Protein 8GYZ (pdb70)

Structure (mmCIF, N/CA/C/O backbone):
data_8GYZ
#
_entry.id   8GYZ
#
_cell.length_a   73.755
_cell.length_b   85.840
_cell.length_c   89.457
_cell.angle_alpha   90.000
_cell.angle_beta   90.000
_cell.angle_gamma   90.000
#
_symmetry.space_group_name_H-M   'P 21 21 21'
#
loop_
_entity.id
_entity.type
_entity.pdbx_description
1 polymer 'Transcription factor TGA7'
2 non-polymer 'PALMITIC ACID'
3 water water
#
loop_
_atom_site.group_PDB
_atom_site.id
_atom_site.type_symbol
_atom_site.label_atom_id
_atom_site.label_alt_id
_atom_site.label_comp_id
_atom_site.label_asym_id
_atom_site.label_entity_id
_atom_site.label_seq_id
_atom_site.pdbx_PDB_ins_code
_atom_site.Cartn_x
_atom_site.Cartn_y
_atom_site.Cartn_z
_atom_site.occupancy
_atom_site.B_iso_or_equiv
_atom_site.auth_seq_id
_atom_site.auth_comp_id
_atom_site.auth_asym_id
_atom_site.auth_atom_id
_atom_site.pdbx_PDB_model_num
ATOM 1 N N . ASN A 1 84 ? 26.235 5.649 -26.306 1.00 79.36 149 ASN A N 1
ATOM 2 C CA . ASN A 1 84 ? 25.613 6.103 -25.065 1.00 82.41 149 ASN A CA 1
ATOM 3 C C . ASN A 1 84 ? 26.387 5.582 -23.846 1.00 84.45 149 ASN A C 1
ATOM 4 O O . ASN A 1 84 ? 26.401 4.374 -23.559 1.00 80.78 149 ASN A O 1
ATOM 9 N N . THR A 1 85 ? 27.028 6.508 -23.124 1.00 84.65 150 THR A N 1
ATOM 10 C CA . THR A 1 85 ? 27.911 6.087 -22.045 1.00 82.86 150 THR A CA 1
ATOM 11 C C . THR A 1 85 ? 27.131 5.357 -20.951 1.00 71.46 150 THR A C 1
ATOM 12 O O . THR A 1 85 ? 27.615 4.368 -20.408 1.00 68.94 150 THR A O 1
ATOM 16 N N . GLY A 1 86 ? 25.936 5.842 -20.596 1.00 66.27 151 GLY A N 1
ATOM 17 C CA . GLY A 1 86 ? 25.188 5.210 -19.517 1.00 61.89 151 GLY A CA 1
ATOM 18 C C . GLY A 1 86 ? 24.839 3.764 -19.823 1.00 54.31 151 GLY A C 1
ATOM 19 O O . GLY A 1 86 ? 25.023 2.873 -18.989 1.00 46.41 151 GLY A O 1
ATOM 20 N N . ILE A 1 87 ? 24.353 3.505 -21.038 1.00 45.19 152 ILE A N 1
ATOM 21 C CA . ILE A 1 87 ? 23.972 2.143 -21.392 1.00 47.63 152 ILE A CA 1
ATOM 22 C C . ILE A 1 87 ? 25.191 1.236 -21.474 1.00 50.96 152 ILE A C 1
ATOM 23 O O . ILE A 1 87 ? 25.125 0.064 -21.083 1.00 48.77 152 ILE A O 1
ATOM 28 N N . ALA A 1 88 ? 26.305 1.739 -22.010 1.00 44.00 153 ALA A N 1
ATOM 29 C CA . ALA A 1 88 ? 27.557 0.986 -21.960 1.00 45.33 153 ALA A CA 1
ATOM 30 C C . ALA A 1 88 ? 27.906 0.612 -20.527 1.00 43.31 153 ALA A C 1
ATOM 31 O O . ALA A 1 88 ? 28.240 -0.540 -20.227 1.00 47.76 153 ALA A O 1
ATOM 33 N N . SER A 1 89 ? 27.839 1.589 -19.625 1.00 45.57 154 SER A N 1
ATOM 34 C CA . SER A 1 89 ? 28.058 1.328 -18.208 1.00 51.39 154 SER A CA 1
ATOM 35 C C . SER A 1 89 ? 27.065 0.276 -17.690 1.00 47.83 154 SER A C 1
ATOM 36 O O . SER A 1 89 ? 27.436 -0.643 -16.958 1.00 50.80 154 SER A O 1
ATOM 39 N N . PHE A 1 90 ? 25.814 0.350 -18.116 1.00 36.88 155 PHE A N 1
ATOM 40 C CA . PHE A 1 90 ? 24.823 -0.597 -17.626 1.00 33.13 155 PHE A CA 1
ATOM 41 C C . PHE A 1 90 ? 25.098 -2.019 -18.089 1.00 30.05 155 PHE A C 1
ATOM 42 O O . PHE A 1 90 ? 24.999 -2.966 -17.303 1.00 32.63 155 PHE A O 1
ATOM 50 N N . GLU A 1 91 ? 25.401 -2.199 -19.373 1.00 37.87 156 GLU A N 1
ATOM 51 C CA . GLU A 1 91 ? 25.629 -3.538 -19.899 1.00 41.16 156 GLU A CA 1
ATOM 52 C C . GLU A 1 91 ? 26.782 -4.223 -19.197 1.00 39.80 156 GLU A C 1
ATOM 53 O O . GLU A 1 91 ? 26.724 -5.432 -18.947 1.00 43.35 156 GLU A O 1
ATOM 59 N N . MET A 1 92 ? 27.810 -3.475 -18.824 1.00 44.30 157 MET A N 1
ATOM 60 C CA . MET A 1 92 ? 28.928 -4.099 -18.124 1.00 55.15 157 MET A CA 1
ATOM 61 C C . MET A 1 92 ? 28.607 -4.345 -16.652 1.00 51.51 157 MET A C 1
ATOM 62 O O . MET A 1 92 ? 28.998 -5.379 -16.102 1.00 50.37 157 MET A O 1
ATOM 67 N N . GLU A 1 93 ? 27.876 -3.432 -16.007 1.00 40.99 158 GLU A N 1
ATOM 68 C CA . GLU A 1 93 ? 27.416 -3.711 -14.659 1.00 38.40 158 GLU A CA 1
ATOM 69 C C . GLU A 1 93 ? 26.482 -4.919 -14.636 1.00 38.50 158 GLU A C 1
ATOM 70 O O . GLU A 1 93 ? 26.526 -5.709 -13.696 1.00 38.20 158 GLU A O 1
ATOM 76 N N . TYR A 1 94 ? 25.585 -5.040 -15.634 1.00 31.55 159 TYR A N 1
ATOM 77 C CA . TYR A 1 94 ? 24.677 -6.177 -15.692 1.00 31.66 159 TYR A CA 1
ATOM 78 C C . TYR A 1 94 ? 25.436 -7.464 -15.926 1.00 38.85 159 TYR A C 1
ATOM 79 O O . TYR A 1 94 ? 25.079 -8.509 -15.369 1.00 34.12 159 TYR A O 1
ATOM 88 N N . SER A 1 95 ? 26.474 -7.422 -16.765 1.00 40.80 160 SER A N 1
ATOM 89 C CA . SER A 1 95 ? 27.312 -8.605 -16.933 1.00 38.40 160 SER A CA 1
ATOM 90 C C . SER A 1 95 ? 27.921 -9.068 -15.606 1.00 40.80 160 SER A C 1
ATOM 91 O O . SER A 1 95 ? 27.912 -10.266 -15.293 1.00 42.74 160 SER A O 1
ATOM 94 N N . HIS A 1 96 ? 28.434 -8.140 -14.793 1.00 40.82 161 HIS A N 1
ATOM 95 C CA . HIS A 1 96 ? 28.939 -8.541 -13.480 1.00 40.40 161 HIS A CA 1
ATOM 96 C C . HIS A 1 96 ? 27.811 -8.970 -12.537 1.00 39.29 161 HIS A C 1
ATOM 97 O O . HIS A 1 96 ? 27.994 -9.899 -11.737 1.00 32.96 161 HIS A O 1
ATOM 104 N N . TRP A 1 97 ? 26.644 -8.318 -12.622 1.00 34.24 162 TRP A N 1
ATOM 105 C CA . TRP A 1 97 ? 25.512 -8.681 -11.769 1.00 30.62 162 TRP A CA 1
ATOM 106 C C . TRP A 1 97 ? 25.123 -10.142 -11.983 1.00 30.03 162 TRP A C 1
ATOM 107 O O . TRP A 1 97 ? 24.872 -10.881 -11.018 1.00 29.36 162 TRP A O 1
ATOM 118 N N . LEU A 1 98 ? 25.072 -10.576 -13.243 1.00 32.86 163 LEU A N 1
ATOM 119 C CA . LEU A 1 98 ? 24.678 -11.944 -13.575 1.00 32.69 163 LEU A CA 1
ATOM 120 C C . LEU A 1 98 ? 25.655 -12.961 -13.007 1.00 33.89 163 LEU A C 1
ATOM 121 O O . LEU A 1 98 ? 25.250 -14.035 -12.553 1.00 30.17 163 LEU A O 1
ATOM 126 N N . GLN A 1 99 ? 26.957 -12.647 -13.053 1.00 37.71 164 GLN A N 1
ATOM 127 C CA . GLN A 1 99 ? 27.965 -13.517 -12.450 1.00 36.46 164 GLN A CA 1
ATOM 128 C C . GLN A 1 99 ? 27.792 -13.603 -10.938 1.00 32.83 164 GLN A C 1
ATOM 129 O O . GLN A 1 99 ? 27.900 -14.685 -10.353 1.00 32.47 164 GLN A O 1
ATOM 135 N N . GLU A 1 100 ? 27.556 -12.467 -10.268 1.00 31.27 165 GLU A N 1
ATOM 136 C CA . GLU A 1 100 ? 27.338 -12.528 -8.824 1.00 32.09 165 GLU A CA 1
ATOM 137 C C . GLU A 1 100 ? 26.050 -13.275 -8.506 1.00 26.34 165 GLU A C 1
ATOM 138 O O . GLU A 1 100 ? 25.964 -13.970 -7.489 1.00 27.18 165 GLU A O 1
ATOM 144 N N . GLN A 1 101 ? 25.043 -13.120 -9.360 1.00 27.04 166 GLN A N 1
ATOM 145 C CA . GLN A 1 101 ? 23.774 -13.803 -9.194 1.00 27.32 166 GLN A CA 1
ATOM 146 C C . GLN A 1 101 ? 23.949 -15.307 -9.290 1.00 31.02 166 GLN A C 1
ATOM 147 O O . GLN A 1 101 ? 23.335 -16.058 -8.530 1.00 26.38 166 GLN A O 1
ATOM 153 N N . SER A 1 102 ? 24.764 -15.754 -10.241 1.00 29.81 167 SER A N 1
ATOM 154 C CA . SER A 1 102 ? 25.059 -17.169 -10.387 1.00 30.13 167 SER A CA 1
ATOM 155 C C . SER A 1 102 ? 25.729 -17.712 -9.131 1.00 29.45 167 SER A C 1
ATOM 156 O O . SER A 1 102 ? 25.466 -18.851 -8.708 1.00 27.43 167 SER A O 1
ATOM 159 N N . ARG A 1 103 ? 26.594 -16.910 -8.518 1.00 30.25 168 ARG A N 1
ATOM 160 C CA . ARG A 1 103 ? 27.235 -17.344 -7.280 1.00 31.16 168 ARG A CA 1
ATOM 161 C C . ARG A 1 103 ? 26.220 -17.493 -6.171 1.00 29.84 168 ARG A C 1
ATOM 162 O O . ARG A 1 103 ? 26.267 -18.462 -5.397 1.00 30.09 168 ARG A O 1
ATOM 170 N N . ARG A 1 104 ? 25.309 -16.522 -6.052 1.00 26.85 169 ARG A N 1
ATOM 171 C CA . ARG A 1 104 ? 24.304 -16.601 -5.005 1.00 29.53 169 ARG A CA 1
ATOM 172 C C . ARG A 1 104 ? 23.429 -17.826 -5.200 1.00 27.47 169 ARG A C 1
ATOM 173 O O . ARG A 1 104 ? 23.061 -18.492 -4.229 1.00 26.12 169 ARG A O 1
ATOM 181 N N . VAL A 1 105 ? 23.057 -18.122 -6.448 1.00 27.36 170 VAL A N 1
ATOM 182 C CA . VAL A 1 105 ? 22.206 -19.277 -6.710 1.00 22.96 170 VAL A CA 1
ATOM 183 C C . VAL A 1 105 ? 22.925 -20.571 -6.348 1.00 24.53 170 VAL A C 1
ATOM 184 O O . VAL A 1 105 ? 22.329 -21.461 -5.729 1.00 28.95 170 VAL A O 1
ATOM 188 N N . SER A 1 106 ? 24.214 -20.687 -6.686 1.00 25.48 171 SER A N 1
ATOM 189 C CA . SER A 1 106 ? 24.991 -21.846 -6.261 1.00 24.83 171 SER A CA 1
ATOM 190 C C . SER A 1 106 ? 25.070 -21.937 -4.735 1.00 27.77 171 SER A C 1
A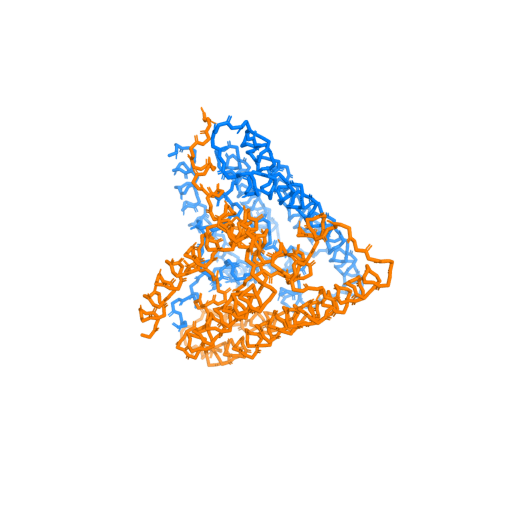TOM 191 O O . SER A 1 106 ? 24.972 -23.030 -4.155 1.00 29.27 171 SER A O 1
ATOM 194 N N . GLU A 1 107 ? 25.278 -20.808 -4.064 1.00 26.18 172 GLU A N 1
ATOM 195 C CA . GLU A 1 107 ? 25.306 -20.841 -2.596 1.00 24.95 172 GLU A CA 1
ATOM 196 C C . GLU A 1 107 ? 23.991 -21.358 -2.036 1.00 25.17 172 GLU A C 1
ATOM 197 O O . GLU A 1 107 ? 23.985 -22.151 -1.088 1.00 27.33 172 GLU A O 1
ATOM 203 N N . LEU A 1 108 ? 22.859 -20.931 -2.622 1.00 26.72 173 LEU A N 1
ATOM 204 C CA . LEU A 1 108 ? 21.548 -21.401 -2.192 1.00 27.45 173 LEU A CA 1
ATOM 205 C C . LEU A 1 108 ? 21.392 -22.899 -2.439 1.00 26.42 173 LEU A C 1
ATOM 206 O O . LEU A 1 108 ? 20.903 -23.644 -1.579 1.00 23.30 173 LEU A O 1
ATOM 211 N N . ARG A 1 109 ? 21.780 -23.351 -3.618 1.00 26.87 174 ARG A N 1
ATOM 212 C CA . ARG A 1 109 ? 21.651 -24.773 -3.940 1.00 27.31 174 ARG A CA 1
ATOM 213 C C . ARG A 1 109 ? 22.442 -25.639 -2.962 1.00 30.05 174 ARG A C 1
ATOM 214 O O . ARG A 1 109 ? 21.936 -26.644 -2.447 1.00 30.06 174 ARG A O 1
ATOM 222 N N . THR A 1 110 ? 23.692 -25.262 -2.683 1.00 27.72 175 THR A N 1
ATOM 223 C CA . THR A 1 110 ? 24.489 -26.007 -1.703 1.00 28.38 175 THR A CA 1
ATOM 224 C C . THR A 1 110 ? 23.953 -25.841 -0.279 1.00 29.24 175 THR A C 1
ATOM 225 O O . THR A 1 110 ? 23.890 -26.817 0.493 1.00 28.65 175 THR A O 1
ATOM 229 N N . ALA A 1 111 ? 23.548 -24.634 0.101 1.00 26.61 176 ALA A N 1
ATOM 230 C CA . ALA A 1 111 ? 23.016 -24.444 1.454 1.00 26.77 176 ALA A CA 1
ATOM 231 C C . ALA A 1 111 ? 21.818 -25.349 1.750 1.00 27.84 176 ALA A C 1
ATOM 232 O O . ALA A 1 111 ? 21.717 -25.923 2.832 1.00 27.75 176 ALA A O 1
ATOM 234 N N . LEU A 1 112 ? 20.916 -25.535 0.789 1.00 27.41 177 LEU A N 1
ATOM 235 C CA . LEU A 1 112 ? 19.761 -26.405 1.040 1.00 24.88 177 LEU A CA 1
ATOM 236 C C . LEU A 1 112 ? 20.108 -27.932 1.022 1.00 27.38 177 LEU A C 1
ATOM 237 O O . LEU A 1 112 ? 19.222 -28.780 1.084 1.00 30.08 177 LEU A O 1
ATOM 242 N N . GLN A 1 113 ? 21.400 -28.251 0.937 1.00 36.00 178 GLN A N 1
ATOM 243 C CA . GLN A 1 113 ? 21.911 -29.603 1.108 1.00 38.64 178 GLN A CA 1
ATOM 244 C C . 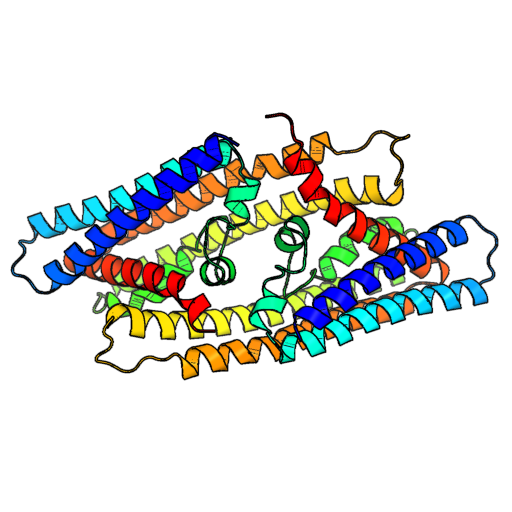GLN A 1 113 ? 22.941 -29.703 2.218 1.00 49.42 178 GLN A C 1
ATOM 245 O O . GLN A 1 113 ? 23.365 -30.811 2.548 1.00 46.75 178 GLN A O 1
ATOM 251 N N . SER A 1 114 ? 23.361 -28.597 2.804 1.00 60.67 179 SER A N 1
ATOM 252 C CA . SER A 1 114 ? 24.450 -28.610 3.756 1.00 68.92 179 SER A CA 1
ATOM 253 C C . SER A 1 114 ? 23.893 -28.551 5.173 1.00 66.95 179 SER A C 1
ATOM 254 O O . SER A 1 114 ? 22.685 -28.548 5.403 1.00 57.27 179 SER A O 1
ATOM 257 N N . HIS A 1 115 ? 24.798 -28.515 6.141 1.00 76.47 180 HIS A N 1
ATOM 258 C CA . HIS A 1 115 ? 24.440 -28.236 7.525 1.00 86.73 180 HIS A CA 1
ATOM 259 C C . HIS A 1 115 ? 24.616 -26.757 7.850 1.00 79.25 180 HIS A C 1
ATOM 260 O O . HIS A 1 115 ? 25.161 -26.394 8.903 1.00 71.16 180 HIS A O 1
ATOM 267 N N . ILE A 1 116 ? 24.168 -25.888 6.933 1.00 67.63 181 ILE A N 1
ATOM 268 C CA . ILE A 1 116 ? 24.234 -24.449 7.160 1.00 50.72 181 ILE A CA 1
ATOM 269 C C . ILE A 1 116 ? 23.368 -24.107 8.362 1.00 40.97 181 ILE A C 1
ATOM 270 O O . ILE A 1 116 ? 22.263 -24.638 8.518 1.00 33.91 181 ILE A O 1
ATOM 275 N N . SER A 1 117 ? 23.860 -23.218 9.222 1.00 34.39 182 SER A N 1
ATOM 276 C CA . SER A 1 117 ? 23.036 -22.801 10.351 1.00 36.76 182 SER A CA 1
ATOM 277 C C . SER A 1 117 ? 21.881 -21.891 9.902 1.00 35.38 182 SER A C 1
ATOM 278 O O . SER A 1 117 ? 21.912 -21.241 8.843 1.00 29.47 182 SER A O 1
ATOM 281 N N . ASP A 1 118 ? 20.871 -21.791 10.764 1.00 31.78 183 ASP A N 1
ATOM 282 C CA . ASP A 1 118 ? 19.755 -20.902 10.459 1.00 41.37 183 ASP A CA 1
ATOM 283 C C . ASP A 1 118 ? 20.207 -19.449 10.308 1.00 40.32 183 ASP A C 1
ATOM 284 O O . ASP A 1 118 ? 19.757 -18.754 9.392 1.00 38.70 183 ASP A O 1
ATOM 289 N N . ILE A 1 119 ? 21.066 -18.957 11.211 1.00 35.11 184 ILE A N 1
ATOM 290 C CA . ILE A 1 119 ? 21.531 -17.575 11.094 1.00 36.50 184 ILE A CA 1
ATOM 291 C C . ILE A 1 119 ? 22.356 -17.395 9.816 1.00 35.24 184 ILE A C 1
ATOM 292 O O . ILE A 1 119 ? 22.269 -16.357 9.144 1.00 26.94 184 ILE A O 1
ATOM 297 N N . GLU A 1 120 ? 23.146 -18.403 9.442 1.00 31.42 185 GLU A N 1
ATOM 298 C CA . GLU A 1 120 ? 23.893 -18.299 8.199 1.00 34.63 185 GLU A CA 1
ATOM 299 C C . GLU A 1 120 ? 22.946 -18.260 7.008 1.00 29.03 185 GLU A C 1
ATOM 300 O O . GLU A 1 120 ? 23.171 -17.515 6.064 1.00 27.77 185 GLU A O 1
ATOM 306 N N . LEU A 1 121 ? 21.893 -19.080 7.027 1.00 30.99 186 LEU A N 1
ATOM 307 C CA . LEU A 1 121 ? 20.924 -19.044 5.939 1.00 26.91 186 LEU A CA 1
ATOM 308 C C . LEU A 1 121 ? 20.137 -17.739 5.926 1.00 27.94 186 LEU A C 1
ATOM 309 O O . LEU A 1 121 ? 19.840 -17.221 4.843 1.00 32.86 186 LEU A O 1
ATOM 314 N N . LYS A 1 122 ? 19.841 -17.155 7.100 1.00 24.75 187 LYS A N 1
ATOM 315 C CA . LYS A 1 122 ? 19.216 -15.832 7.107 1.00 26.13 187 LYS A CA 1
ATOM 316 C C . LYS A 1 122 ? 20.098 -14.816 6.399 1.00 27.01 187 LYS A C 1
ATOM 317 O O . LYS A 1 122 ? 19.608 -14.007 5.612 1.00 27.72 187 LYS A O 1
ATOM 323 N N . MET A 1 123 ? 21.405 -14.813 6.687 1.00 28.59 188 MET A N 1
ATOM 324 C CA . MET A 1 123 ? 22.289 -13.857 6.012 1.00 24.76 188 MET A CA 1
ATOM 325 C C . MET A 1 123 ? 22.390 -14.127 4.513 1.00 20.66 188 MET A C 1
ATOM 326 O O . MET A 1 123 ? 22.533 -13.192 3.714 1.00 22.77 188 MET A O 1
ATOM 331 N N . LEU A 1 124 ? 22.345 -15.395 4.110 1.00 20.02 189 LEU A N 1
ATOM 332 C CA . LEU A 1 124 ? 22.333 -15.679 2.676 1.00 24.24 189 LEU A CA 1
ATOM 333 C C . LEU A 1 124 ? 21.065 -15.156 2.025 1.00 25.08 189 LEU A C 1
ATOM 334 O O . LEU A 1 124 ? 21.098 -14.624 0.900 1.00 30.39 189 LEU A O 1
ATOM 339 N N . VAL A 1 125 ? 19.917 -15.359 2.676 1.00 25.66 190 VAL A N 1
ATOM 340 C CA . VAL A 1 125 ? 18.661 -14.875 2.119 1.00 22.12 190 VAL A CA 1
ATOM 341 C C . VAL A 1 125 ? 18.716 -13.355 1.987 1.00 28.92 190 VAL A C 1
ATOM 342 O O . VAL A 1 125 ? 18.348 -12.790 0.952 1.00 26.71 190 VAL A O 1
ATOM 346 N N . GLU A 1 126 ? 19.235 -12.675 3.007 1.00 26.73 191 GLU A N 1
ATOM 347 C CA . GLU A 1 126 ? 19.366 -11.220 2.928 1.00 31.85 191 GLU A CA 1
ATOM 348 C C . GLU A 1 126 ? 20.296 -10.789 1.787 1.00 32.02 191 GLU A C 1
ATOM 349 O O . GLU A 1 126 ? 20.071 -9.756 1.141 1.00 24.46 191 GLU A O 1
ATOM 355 N N . SER A 1 127 ? 21.371 -11.549 1.551 1.00 28.25 192 SER A N 1
ATOM 356 C CA . SER A 1 127 ? 22.300 -11.204 0.481 1.00 28.42 192 SER A CA 1
ATOM 357 C C . SER A 1 127 ? 21.657 -11.346 -0.898 1.00 22.80 192 SER A C 1
ATOM 358 O O . SER A 1 127 ? 21.933 -10.554 -1.794 1.00 30.18 192 SER A O 1
ATOM 361 N N . CYS A 1 128 ? 20.827 -12.362 -1.090 1.00 19.81 193 CYS A N 1
ATOM 362 C CA . CYS A 1 128 ? 20.087 -12.523 -2.346 1.00 26.04 193 CYS A CA 1
ATOM 363 C C . CYS A 1 128 ? 19.102 -11.367 -2.564 1.00 28.01 193 CYS A C 1
ATOM 364 O O . CYS A 1 128 ? 19.036 -10.790 -3.663 1.00 26.27 193 CYS A O 1
ATOM 367 N N . LEU A 1 129 ? 18.346 -10.998 -1.529 1.00 26.29 194 LEU A N 1
ATOM 368 C CA . LEU A 1 129 ? 17.464 -9.835 -1.625 1.00 28.02 194 LEU A CA 1
ATOM 369 C C . LEU A 1 129 ? 18.249 -8.582 -1.931 1.00 30.70 194 LEU A C 1
ATOM 370 O O . LEU A 1 129 ? 17.826 -7.758 -2.753 1.00 28.89 194 LEU A O 1
ATOM 375 N N . ASN A 1 130 ? 19.377 -8.387 -1.238 1.00 32.11 195 ASN A N 1
ATOM 376 C CA . ASN A 1 130 ? 20.193 -7.215 -1.520 1.00 27.06 195 ASN A CA 1
ATOM 377 C C . ASN A 1 130 ? 20.715 -7.221 -2.945 1.00 26.85 195 ASN A C 1
ATOM 378 O O . ASN A 1 130 ? 20.837 -6.159 -3.547 1.00 27.80 195 ASN A O 1
ATOM 383 N N . HIS A 1 131 ? 21.009 -8.398 -3.505 1.00 29.56 196 HIS A N 1
ATOM 384 C CA . HIS A 1 131 ? 21.530 -8.444 -4.865 1.00 30.32 196 HIS A CA 1
ATOM 385 C C . HIS A 1 131 ? 20.463 -8.020 -5.863 1.00 30.79 196 HIS A C 1
ATOM 386 O O . HIS A 1 131 ? 20.777 -7.312 -6.818 1.00 29.05 196 HIS A O 1
ATOM 393 N N . TYR A 1 132 ? 19.192 -8.394 -5.635 1.00 28.45 197 TYR A N 1
ATOM 394 C CA . TYR A 1 132 ? 18.113 -7.899 -6.487 1.00 28.61 197 TYR A CA 1
ATOM 395 C C . TYR A 1 132 ? 17.922 -6.391 -6.345 1.00 27.46 197 TYR A C 1
ATOM 396 O O . TYR A 1 132 ? 17.667 -5.699 -7.337 1.00 27.15 197 TYR A O 1
ATOM 405 N N . ALA A 1 133 ? 18.051 -5.858 -5.128 1.00 23.21 198 ALA A N 1
ATOM 406 C CA . ALA A 1 133 ? 18.006 -4.400 -4.946 1.00 27.54 198 ALA A CA 1
ATOM 407 C C . ALA A 1 133 ? 19.105 -3.682 -5.742 1.00 27.53 198 ALA A C 1
ATOM 408 O O . ALA A 1 133 ? 18.908 -2.547 -6.217 1.00 29.30 198 ALA A O 1
ATOM 410 N N . ASN A 1 134 ? 20.286 -4.290 -5.856 1.00 28.88 199 ASN A N 1
ATOM 411 C CA . ASN A 1 134 ? 21.323 -3.687 -6.695 1.00 26.63 199 ASN A CA 1
ATOM 412 C C . ASN A 1 134 ? 20.957 -3.728 -8.178 1.00 26.14 199 ASN A C 1
ATOM 413 O O . ASN A 1 134 ? 21.330 -2.823 -8.937 1.00 31.26 199 ASN A O 1
ATOM 418 N N . LEU A 1 135 ? 20.264 -4.778 -8.620 1.00 27.13 200 LEU A N 1
ATOM 419 C CA . LEU A 1 135 ? 19.774 -4.788 -9.989 1.00 28.17 200 LEU A CA 1
ATOM 420 C C . LEU A 1 135 ? 18.846 -3.604 -10.235 1.00 27.22 200 LEU A C 1
ATOM 421 O O . LEU A 1 135 ? 18.940 -2.942 -11.267 1.00 30.45 200 LEU A O 1
ATOM 426 N N . PHE A 1 136 ? 17.916 -3.345 -9.313 1.00 29.94 201 PHE A N 1
ATOM 427 C CA . PHE A 1 136 ? 16.958 -2.251 -9.510 1.00 34.55 201 PHE A CA 1
ATOM 428 C C . PHE A 1 136 ? 17.663 -0.900 -9.527 1.00 29.69 201 PHE A C 1
ATOM 429 O O . PHE A 1 136 ? 17.247 0.005 -10.262 1.00 31.04 201 PHE A O 1
ATOM 437 N N . GLN A 1 137 ? 18.735 -0.752 -8.745 1.00 27.50 202 GLN A N 1
ATOM 438 C CA . GLN A 1 137 ? 19.490 0.499 -8.737 1.00 32.59 202 GLN A CA 1
ATOM 439 C C . GLN A 1 137 ? 20.213 0.702 -10.062 1.00 35.42 202 GLN A C 1
ATOM 440 O O . GLN A 1 137 ? 20.241 1.818 -10.600 1.00 34.90 202 GLN A O 1
ATOM 446 N N . MET A 1 138 ? 20.805 -0.364 -10.602 1.00 33.76 203 MET A N 1
ATOM 447 C CA . MET A 1 138 ? 21.450 -0.278 -11.910 1.00 34.88 203 MET A CA 1
ATOM 448 C C . MET A 1 138 ? 20.439 0.083 -12.997 1.00 31.94 203 MET A C 1
ATOM 449 O O . MET A 1 138 ? 20.719 0.864 -13.907 1.00 29.43 203 MET A O 1
ATOM 454 N N . LYS A 1 139 ? 19.293 -0.571 -12.968 1.00 26.51 204 LYS A N 1
ATOM 455 C CA . LYS A 1 139 ? 18.250 -0.283 -13.925 1.00 30.88 204 LYS A CA 1
ATOM 456 C C . LYS A 1 139 ? 17.745 1.143 -13.773 1.00 29.92 204 LYS A C 1
ATOM 457 O O . LYS A 1 139 ? 17.456 1.801 -14.765 1.00 31.76 204 LYS A O 1
ATOM 463 N N . SER A 1 140 ? 17.630 1.637 -12.548 1.00 29.12 205 SER A N 1
ATOM 464 C CA . SER A 1 140 ? 17.200 3.019 -12.364 1.00 34.89 205 SER A CA 1
ATOM 465 C C . SER A 1 140 ? 18.180 4.001 -13.001 1.00 37.92 205 SER A C 1
ATOM 466 O O . SER A 1 140 ? 17.758 5.003 -13.599 1.00 37.66 205 SER A O 1
ATOM 469 N N . ASP A 1 141 ? 19.489 3.731 -12.898 1.00 39.76 206 ASP A N 1
ATOM 470 C CA . ASP A 1 141 ? 20.478 4.575 -13.570 1.00 48.03 206 ASP A CA 1
ATOM 471 C C . ASP A 1 141 ? 20.442 4.389 -15.086 1.00 45.11 206 ASP A C 1
ATOM 472 O O . ASP A 1 141 ? 20.668 5.338 -15.844 1.00 39.57 206 ASP A O 1
ATOM 477 N N . ALA A 1 142 ? 20.209 3.170 -15.559 1.00 39.99 207 ALA A N 1
ATOM 478 C CA . ALA A 1 142 ? 20.054 2.988 -16.999 1.00 39.27 207 ALA A CA 1
ATOM 479 C C . ALA A 1 142 ? 18.814 3.712 -17.520 1.00 40.23 207 ALA A C 1
ATOM 480 O O . ALA A 1 142 ? 18.842 4.265 -18.621 1.00 47.50 207 ALA A O 1
ATOM 482 N N . ALA A 1 143 ? 17.730 3.751 -16.730 1.00 39.22 208 ALA A N 1
ATOM 483 C CA . ALA A 1 143 ? 16.526 4.475 -17.142 1.00 43.11 208 ALA A CA 1
ATOM 484 C C . ALA A 1 143 ? 16.806 5.953 -17.404 1.00 39.22 208 ALA A C 1
ATOM 485 O O . ALA A 1 143 ? 16.201 6.549 -18.300 1.00 39.79 208 ALA A O 1
ATOM 487 N N . LYS A 1 144 ? 17.697 6.561 -16.634 1.00 39.66 209 LYS A N 1
ATOM 488 C CA . LYS A 1 144 ? 18.051 7.952 -16.869 1.00 53.07 209 LYS A CA 1
ATOM 489 C C . LYS A 1 144 ? 18.927 8.151 -18.101 1.00 46.81 209 LYS A C 1
ATOM 490 O O . LYS A 1 144 ? 18.931 9.249 -18.658 1.00 45.30 209 LYS A O 1
ATOM 496 N N . ALA A 1 145 ? 19.709 7.150 -18.512 1.00 37.70 210 ALA A N 1
ATOM 497 C CA . ALA A 1 145 ? 20.462 7.289 -19.760 1.00 40.72 210 ALA A CA 1
ATOM 498 C C . ALA A 1 145 ? 19.574 6.969 -20.968 1.00 39.79 210 ALA A C 1
ATOM 499 O O . ALA A 1 145 ? 19.500 7.766 -21.903 1.00 44.64 210 ALA A O 1
ATOM 501 N N . ASP A 1 146 ? 18.845 5.817 -20.954 1.00 36.84 211 ASP A N 1
ATOM 502 C CA . ASP A 1 146 ? 18.004 5.466 -22.114 1.00 32.59 211 ASP A CA 1
ATOM 503 C C . ASP A 1 146 ? 16.857 4.539 -21.705 1.00 23.66 211 ASP A C 1
ATOM 504 O O . ASP A 1 146 ? 16.892 3.307 -21.862 1.00 27.80 211 ASP A O 1
ATOM 509 N N . VAL A 1 147 ? 15.776 5.151 -21.227 1.00 28.68 212 VAL A N 1
ATOM 510 C CA . VAL A 1 147 ? 14.676 4.341 -20.709 1.00 30.46 212 VAL A CA 1
ATOM 511 C C . VAL A 1 147 ? 14.024 3.518 -21.817 1.00 31.87 212 VAL A C 1
ATOM 512 O O . VAL A 1 147 ? 13.551 2.404 -21.571 1.00 31.84 212 VAL A O 1
ATOM 516 N N . PHE A 1 148 ? 13.999 4.016 -23.048 1.00 41.03 213 PHE A N 1
ATOM 517 C CA . PHE A 1 148 ? 13.395 3.192 -24.093 1.00 38.33 213 PHE A CA 1
ATOM 518 C C . PHE A 1 148 ? 14.231 1.943 -24.391 1.00 36.49 213 PHE A C 1
ATOM 519 O O . PHE A 1 148 ? 13.678 0.867 -24.617 1.00 35.10 213 PHE A O 1
ATOM 527 N N . TYR A 1 149 ? 15.564 2.057 -24.410 1.00 39.09 214 TYR A N 1
ATOM 528 C CA . TYR A 1 149 ? 16.409 0.867 -24.467 1.00 38.00 214 TYR A CA 1
ATOM 529 C C . TYR A 1 149 ? 16.118 -0.086 -23.304 1.00 32.95 214 TYR A C 1
ATOM 530 O O . TYR A 1 149 ? 16.033 -1.300 -23.486 1.00 31.06 214 TYR A O 1
ATOM 539 N N . LEU A 1 150 ? 15.984 0.451 -22.094 1.00 31.04 215 LEU A N 1
ATOM 540 C CA . LEU A 1 150 ? 15.739 -0.419 -20.944 1.00 35.42 215 LEU A CA 1
ATOM 541 C C . LEU A 1 150 ? 14.409 -1.141 -21.090 1.00 36.81 215 LEU A C 1
ATOM 542 O O . LEU A 1 150 ? 14.317 -2.368 -20.928 1.00 37.64 215 LEU A O 1
ATOM 547 N N . ILE A 1 151 ? 13.359 -0.399 -21.449 1.00 33.64 216 ILE A N 1
ATOM 548 C CA . ILE A 1 151 ? 12.011 -0.940 -21.582 1.00 31.52 216 ILE A CA 1
ATOM 549 C C . ILE A 1 151 ? 11.953 -1.980 -22.692 1.00 36.49 216 ILE A C 1
ATOM 550 O O . ILE A 1 151 ? 11.212 -2.964 -22.610 1.00 40.81 216 ILE A O 1
ATOM 555 N N . SER A 1 152 ? 12.688 -1.742 -23.773 1.00 37.37 217 SER A N 1
ATOM 556 C CA . SER A 1 152 ? 12.593 -2.621 -24.927 1.00 35.57 217 SER A CA 1
ATOM 557 C C . SER A 1 152 ? 13.220 -3.979 -24.655 1.00 38.76 217 SER A C 1
ATOM 558 O O . SER A 1 152 ? 12.964 -4.920 -25.409 1.00 39.69 217 SER A O 1
ATOM 561 N N . GLY A 1 153 ? 14.081 -4.085 -23.642 1.00 42.34 218 GLY A N 1
ATOM 562 C CA . GLY A 1 153 ? 14.653 -5.363 -23.277 1.00 40.35 218 GLY A CA 1
ATOM 563 C C . GLY A 1 153 ? 15.638 -5.944 -24.267 1.00 41.18 218 GLY A C 1
ATOM 564 O O . GLY A 1 153 ? 15.910 -7.153 -24.224 1.00 39.39 218 GLY A O 1
ATOM 565 N N . MET A 1 154 ? 16.183 -5.129 -25.173 1.00 41.83 219 MET A N 1
ATOM 566 C CA . MET A 1 154 ? 17.239 -5.631 -26.046 1.00 44.86 219 MET A CA 1
ATOM 567 C C . MET A 1 154 ? 18.545 -5.941 -25.304 1.00 44.16 219 MET A C 1
ATOM 568 O O . MET A 1 154 ? 19.400 -6.636 -25.859 1.00 51.56 219 MET A O 1
ATOM 573 N N . TRP A 1 155 ? 18.714 -5.504 -24.064 1.00 37.51 220 TRP A N 1
ATOM 574 C CA . TRP A 1 155 ? 19.777 -6.011 -23.210 1.00 39.09 220 TRP A CA 1
ATOM 575 C C . TRP A 1 155 ? 19.443 -7.385 -22.596 1.00 48.82 220 TRP A C 1
ATOM 576 O O . TRP A 1 155 ? 20.268 -7.947 -21.861 1.00 45.70 220 TRP A O 1
ATOM 587 N N . ARG A 1 156 ? 18.267 -7.947 -22.894 1.00 47.87 221 ARG A N 1
ATOM 588 C CA . ARG A 1 156 ? 17.840 -9.254 -22.398 1.00 44.69 221 ARG A CA 1
ATOM 589 C C . ARG A 1 156 ? 17.841 -10.249 -23.555 1.00 49.06 221 ARG A C 1
ATOM 590 O O . ARG A 1 156 ? 18.033 -9.887 -24.714 1.00 49.92 221 ARG A O 1
ATOM 598 N N . THR A 1 157 ? 17.593 -11.510 -23.247 1.00 47.64 222 THR A N 1
ATOM 599 C CA . THR A 1 157 ? 17.496 -12.501 -24.304 1.00 47.60 222 THR A CA 1
ATOM 600 C C . THR A 1 157 ? 16.104 -12.502 -24.936 1.00 44.95 222 THR A C 1
ATOM 601 O O . THR A 1 157 ? 15.140 -11.934 -24.411 1.00 40.76 222 THR A O 1
ATOM 605 N N . SER A 1 158 ? 15.997 -13.222 -26.052 1.00 47.03 223 SER A N 1
ATOM 606 C CA . SER A 1 158 ? 14.729 -13.337 -26.773 1.00 43.15 223 SER A CA 1
ATOM 607 C C . SER A 1 158 ? 13.638 -13.965 -25.902 1.00 40.74 223 SER A C 1
ATOM 608 O O . SER A 1 158 ? 12.478 -13.531 -25.921 1.00 39.18 223 SER A O 1
ATOM 611 N N . THR A 1 159 ? 13.995 -15.003 -25.146 1.00 36.90 224 THR A N 1
ATOM 612 C CA . THR A 1 159 ? 13.051 -15.667 -24.261 1.00 41.17 224 THR A CA 1
ATOM 613 C C . THR A 1 159 ? 12.603 -14.747 -23.132 1.00 38.62 224 THR A C 1
ATOM 614 O O . THR A 1 159 ? 11.407 -14.678 -22.814 1.00 36.63 224 THR A O 1
ATOM 618 N N . GLU A 1 160 ? 13.525 -13.983 -22.544 1.00 33.07 225 GLU A N 1
ATOM 619 C CA . GLU A 1 160 ? 13.084 -13.034 -21.514 1.00 31.47 225 GLU A CA 1
ATOM 620 C C . GLU A 1 160 ? 12.095 -12.017 -22.091 1.00 33.81 225 GLU A C 1
ATOM 621 O O . GLU A 1 160 ? 11.082 -11.702 -21.464 1.00 29.77 225 GLU A O 1
ATOM 627 N N . ARG A 1 161 ? 12.339 -11.543 -23.319 1.00 30.55 226 ARG A N 1
ATOM 628 C CA . ARG A 1 161 ? 11.466 -10.536 -23.925 1.00 27.11 226 ARG A CA 1
ATOM 629 C C . ARG A 1 161 ? 10.057 -11.084 -24.145 1.00 31.17 226 ARG A C 1
ATOM 630 O O . ARG A 1 161 ? 9.077 -10.338 -24.062 1.00 32.69 226 ARG A O 1
ATOM 638 N N . PHE A 1 162 ? 9.948 -12.381 -24.445 1.00 32.92 227 PHE A N 1
ATOM 639 C CA . PHE A 1 162 ? 8.651 -13.041 -24.561 1.00 37.91 227 PHE A CA 1
ATOM 640 C C . PHE A 1 162 ? 7.817 -12.886 -23.289 1.00 35.28 227 PHE A C 1
ATOM 641 O O . PHE A 1 162 ? 6.597 -12.728 -23.353 1.00 34.02 227 PHE A O 1
ATOM 649 N N . PHE A 1 163 ? 8.449 -12.873 -22.124 1.00 35.90 228 PHE A N 1
ATOM 650 C CA . PHE A 1 163 ? 7.709 -12.835 -20.874 1.00 32.47 228 PHE A CA 1
ATOM 651 C C . PHE A 1 163 ? 7.677 -11.444 -20.258 1.00 32.48 228 PHE A C 1
ATOM 652 O O . PHE A 1 163 ? 7.302 -11.295 -19.084 1.00 30.20 228 PHE A O 1
ATOM 660 N N . GLN A 1 164 ? 8.110 -10.430 -20.978 1.00 36.30 229 GLN A N 1
ATOM 661 C CA . GLN A 1 164 ? 8.574 -9.249 -20.265 1.00 38.40 229 GLN A CA 1
ATOM 662 C C . GLN A 1 164 ? 7.420 -8.316 -19.989 1.00 28.13 229 GLN A C 1
ATOM 663 O O . GLN A 1 164 ? 6.426 -8.300 -20.705 1.00 29.46 229 GLN A O 1
ATOM 669 N N . TRP A 1 165 ? 7.547 -7.572 -18.897 1.00 29.56 230 TRP A N 1
ATOM 670 C CA . TRP A 1 165 ? 6.553 -6.606 -18.475 1.00 30.21 230 TRP A CA 1
ATOM 671 C C . TRP A 1 165 ? 7.313 -5.456 -17.837 1.00 29.57 230 TRP A C 1
ATOM 672 O O . TRP A 1 165 ? 8.001 -5.647 -16.833 1.00 28.60 230 TRP A O 1
ATOM 683 N N . ILE A 1 166 ? 7.256 -4.292 -18.471 1.00 26.21 231 ILE A N 1
ATOM 684 C CA . ILE A 1 166 ? 7.896 -3.067 -18.019 1.00 26.93 231 ILE A CA 1
ATOM 685 C C . ILE A 1 166 ? 9.359 -3.110 -17.599 1.00 30.88 231 ILE A C 1
ATOM 686 O O . ILE A 1 166 ? 9.714 -2.635 -16.524 1.00 29.67 231 ILE A O 1
ATOM 691 N N . GLY A 1 167 ? 10.218 -3.666 -18.451 1.00 31.71 232 GLY A N 1
ATOM 692 C CA . GLY A 1 167 ? 11.610 -3.817 -18.107 1.00 40.52 232 GLY A CA 1
ATOM 693 C C . GLY A 1 167 ? 11.971 -5.103 -17.395 1.00 38.02 232 GLY A C 1
ATOM 694 O O . GLY A 1 167 ? 13.121 -5.263 -17.003 1.00 43.98 232 GLY A O 1
ATOM 695 N N . GLY A 1 168 ? 11.045 -6.019 -17.198 1.00 37.21 233 GLY A N 1
ATOM 696 C CA . GLY A 1 168 ? 11.394 -7.204 -16.430 1.00 30.96 233 GLY A CA 1
ATOM 697 C C . GLY A 1 168 ? 10.314 -8.246 -16.447 1.00 27.29 233 GLY A C 1
ATOM 698 O O . GLY A 1 168 ? 9.697 -8.481 -17.495 1.00 26.89 233 GLY A O 1
ATOM 699 N N . PHE A 1 169 ? 10.068 -8.893 -15.317 1.00 34.15 234 PHE A N 1
ATOM 700 C CA . PHE A 1 169 ? 8.950 -9.812 -15.207 1.00 29.01 234 PHE A CA 1
ATOM 701 C C . PHE A 1 169 ? 7.877 -9.205 -14.321 1.00 28.75 234 PHE A C 1
ATOM 702 O O . PHE A 1 169 ? 8.143 -8.312 -13.516 1.00 32.31 234 PHE A O 1
ATOM 710 N N . ARG A 1 170 ? 6.660 -9.718 -14.473 1.00 26.30 235 ARG A N 1
ATOM 711 C CA . ARG A 1 170 ? 5.591 -9.403 -13.549 1.00 27.94 235 ARG A CA 1
ATOM 712 C C . ARG A 1 170 ? 5.847 -10.157 -12.252 1.00 24.41 235 ARG A C 1
ATOM 713 O O . ARG A 1 170 ? 6.005 -11.386 -12.273 1.00 27.39 235 ARG A O 1
ATOM 721 N N . PRO A 1 171 ? 5.897 -9.488 -11.121 1.00 24.83 236 PRO A N 1
ATOM 722 C CA . PRO A 1 171 ? 6.121 -10.251 -9.894 1.00 25.83 236 PRO A CA 1
ATOM 723 C C . PRO A 1 171 ? 5.029 -11.263 -9.605 1.00 27.48 236 PRO A C 1
ATOM 724 O O . PRO A 1 171 ? 5.316 -12.268 -8.958 1.00 27.18 236 PRO A O 1
ATOM 728 N N . SER A 1 172 ? 3.783 -11.034 -10.021 1.00 28.45 237 SER A N 1
ATOM 729 C CA . SER A 1 172 ? 2.726 -11.969 -9.646 1.00 27.99 237 SER A CA 1
ATOM 730 C C . SER A 1 172 ? 2.888 -13.295 -10.364 1.00 28.60 237 SER A C 1
ATOM 731 O O . SER A 1 172 ? 2.475 -14.340 -9.843 1.00 22.90 237 SER A O 1
ATOM 734 N N . GLU A 1 173 ? 3.517 -13.272 -11.556 1.00 26.97 238 GLU A N 1
ATOM 735 C CA . GLU A 1 173 ? 3.741 -14.468 -12.347 1.00 28.49 238 GLU A CA 1
ATOM 736 C C . GLU A 1 173 ? 4.933 -15.254 -11.835 1.00 23.09 238 GLU A C 1
ATOM 737 O O . GLU A 1 173 ? 4.878 -16.482 -11.792 1.00 27.05 238 GLU A O 1
ATOM 743 N N . LEU A 1 174 ? 6.004 -14.554 -11.420 1.00 21.24 239 LEU A N 1
ATOM 744 C CA . LEU A 1 174 ? 7.134 -15.242 -10.824 1.00 25.71 239 LEU A CA 1
ATOM 745 C C . LEU A 1 174 ? 6.717 -15.931 -9.537 1.00 26.45 239 LEU A C 1
ATOM 746 O O . LEU A 1 174 ? 7.177 -17.041 -9.251 1.00 30.33 239 LEU A O 1
ATOM 751 N N . LEU A 1 175 ? 5.839 -15.284 -8.756 1.00 25.26 240 LEU A N 1
ATOM 752 C CA . LEU A 1 175 ? 5.313 -15.896 -7.541 1.00 26.02 240 LEU A CA 1
ATOM 753 C C . LEU A 1 175 ? 4.595 -17.193 -7.855 1.00 26.91 240 LEU A C 1
ATOM 754 O O . LEU A 1 175 ? 4.726 -18.193 -7.131 1.00 30.78 240 LEU A O 1
ATOM 759 N N . ASN A 1 176 ? 3.784 -17.180 -8.909 1.00 22.32 241 ASN A N 1
ATOM 760 C CA . ASN A 1 176 ? 3.086 -18.383 -9.319 1.00 26.32 241 ASN A CA 1
ATOM 761 C C . ASN A 1 176 ? 4.068 -19.473 -9.712 1.00 27.75 241 ASN A C 1
ATOM 762 O O . ASN A 1 176 ? 3.865 -20.648 -9.395 1.00 30.25 241 ASN A O 1
ATOM 767 N N . VAL A 1 177 ? 5.163 -19.090 -10.384 1.00 26.82 242 VAL A N 1
ATOM 768 C CA . VAL A 1 177 ? 6.128 -20.072 -10.877 1.00 27.42 242 VAL A CA 1
ATOM 769 C C . VAL A 1 177 ? 6.836 -20.764 -9.712 1.00 25.83 242 VAL A C 1
ATOM 770 O O . VAL A 1 177 ? 7.016 -21.989 -9.704 1.00 28.02 242 VAL A O 1
ATOM 774 N N . VAL A 1 178 ? 7.227 -19.998 -8.697 1.00 26.38 243 VAL A N 1
ATOM 775 C CA . VAL A 1 178 ? 7.928 -20.617 -7.586 1.00 29.14 243 VAL A CA 1
ATOM 776 C C . VAL A 1 178 ? 7.033 -21.221 -6.526 1.00 24.49 243 VAL A C 1
ATOM 777 O O . VAL A 1 178 ? 7.531 -22.032 -5.726 1.00 29.68 243 VAL A O 1
ATOM 781 N N . MET A 1 179 ? 5.737 -20.873 -6.507 1.00 27.39 244 MET A N 1
ATOM 782 C CA . MET A 1 179 ? 4.836 -21.273 -5.419 1.00 23.73 244 MET A CA 1
ATOM 783 C C . MET A 1 179 ? 4.889 -22.751 -5.080 1.00 24.40 244 MET A C 1
ATOM 784 O O . MET A 1 179 ? 4.845 -23.080 -3.874 1.00 26.01 244 MET A O 1
ATOM 789 N N . PRO A 1 180 ? 4.912 -23.691 -6.000 1.00 24.74 245 PRO A N 1
ATOM 790 C CA . PRO A 1 180 ? 4.969 -25.102 -5.600 1.00 27.92 245 PRO A CA 1
ATOM 791 C C . PRO A 1 180 ? 6.266 -25.508 -4.893 1.00 28.02 245 PRO A C 1
ATOM 792 O O . PRO A 1 180 ? 6.257 -26.430 -4.065 1.00 30.00 245 PRO A O 1
ATOM 796 N N . TYR A 1 181 ? 7.368 -24.833 -5.170 1.00 25.36 246 TYR A N 1
ATOM 797 C CA . TYR A 1 181 ? 8.669 -25.159 -4.596 1.00 27.17 246 TYR A CA 1
ATOM 798 C C . TYR A 1 181 ? 8.862 -24.570 -3.207 1.00 25.23 246 TYR A C 1
ATOM 799 O O . TYR A 1 181 ? 9.853 -24.895 -2.554 1.00 27.76 246 TYR A O 1
ATOM 808 N N . LEU A 1 182 ? 7.910 -23.768 -2.726 1.00 23.54 247 LEU A N 1
ATOM 809 C CA . LEU A 1 182 ? 7.888 -23.299 -1.340 1.00 24.73 247 LEU A CA 1
ATOM 810 C C . LEU A 1 182 ? 7.200 -24.261 -0.382 1.00 24.17 247 LEU A C 1
ATOM 811 O O . LEU A 1 182 ? 7.365 -24.134 0.839 1.00 27.39 247 LEU A O 1
ATOM 816 N N . GLN A 1 183 ? 6.443 -25.202 -0.912 1.00 23.88 248 GLN A N 1
ATOM 817 C CA . GLN A 1 183 ? 5.600 -26.057 -0.123 1.00 26.82 248 GLN A CA 1
ATOM 818 C C . GLN A 1 183 ? 6.439 -27.055 0.669 1.00 28.19 248 GLN A C 1
ATOM 819 O O . GLN A 1 183 ? 7.523 -27.455 0.226 1.00 27.97 248 GLN A O 1
ATOM 825 N N . PRO A 1 184 ? 5.953 -27.465 1.867 1.00 27.77 249 PRO A N 1
ATOM 826 C CA . PRO A 1 184 ? 4.609 -27.062 2.335 1.00 34.20 249 PRO A CA 1
ATOM 827 C C . PRO A 1 184 ? 4.466 -25.816 3.237 1.00 30.54 249 PRO A C 1
ATOM 828 O O . PRO A 1 184 ? 5.068 -25.701 4.297 1.00 33.38 249 PRO A O 1
ATOM 832 N N . LEU A 1 185 ? 3.536 -24.957 2.865 1.00 30.13 250 LEU A N 1
ATOM 833 C CA . LEU A 1 185 ? 3.225 -23.763 3.633 1.00 30.87 250 LEU A CA 1
ATOM 834 C C . LEU A 1 185 ? 1.958 -23.996 4.444 1.00 29.65 250 LEU A C 1
ATOM 835 O O . LEU A 1 185 ? 1.106 -24.797 4.056 1.00 31.04 250 LEU A O 1
ATOM 840 N N . THR A 1 186 ? 1.814 -23.264 5.564 1.00 27.88 251 THR A N 1
ATOM 841 C CA . THR A 1 186 ? 0.548 -23.306 6.296 1.00 30.07 251 THR A CA 1
ATOM 842 C C . THR A 1 186 ? -0.559 -22.635 5.477 1.00 30.81 251 THR A C 1
ATOM 843 O O . THR A 1 186 ? -0.288 -21.895 4.518 1.00 24.83 251 THR A O 1
ATOM 847 N N . ASP A 1 187 ? -1.823 -22.872 5.882 1.00 32.53 252 ASP A N 1
ATOM 848 C CA . ASP A 1 187 ? -2.959 -22.233 5.198 1.00 47.23 252 ASP A CA 1
ATOM 849 C C . ASP A 1 187 ? -2.930 -20.710 5.338 1.00 34.84 252 ASP A C 1
ATOM 850 O O . ASP A 1 187 ? -3.308 -19.983 4.401 1.00 31.72 252 ASP A O 1
ATOM 855 N N . GLN A 1 188 ? -2.494 -20.211 6.500 1.00 32.68 253 GLN A N 1
ATOM 856 C CA . GLN A 1 188 ? -2.408 -18.771 6.717 1.00 34.93 253 GLN A CA 1
ATOM 857 C C . GLN A 1 188 ? -1.336 -18.171 5.827 1.00 32.81 253 GLN A C 1
ATOM 858 O O . GLN A 1 188 ? -1.519 -17.082 5.288 1.00 32.45 253 GLN A O 1
ATOM 864 N N . GLN A 1 189 ? -0.201 -18.866 5.660 1.00 30.31 254 GLN A N 1
ATOM 865 C CA . GLN A 1 189 ? 0.821 -18.356 4.749 1.00 24.31 254 GLN A CA 1
ATOM 866 C C . GLN A 1 189 ? 0.335 -18.365 3.311 1.00 24.62 254 GLN A C 1
ATOM 867 O O . GLN A 1 189 ? 0.598 -17.427 2.551 1.00 21.46 254 GLN A O 1
ATOM 873 N N . ILE A 1 190 ? -0.309 -19.457 2.894 1.00 26.65 255 ILE A N 1
ATOM 874 C CA . ILE A 1 190 ? -0.766 -19.536 1.507 1.00 30.17 255 ILE A CA 1
ATOM 875 C C . ILE A 1 190 ? -1.724 -18.395 1.219 1.00 27.49 255 ILE A C 1
ATOM 876 O O . ILE A 1 190 ? -1.716 -17.827 0.132 1.00 25.93 255 ILE A O 1
ATOM 881 N N . LEU A 1 191 ? -2.598 -18.071 2.166 1.00 30.29 256 LEU A N 1
ATOM 882 C CA . LEU A 1 191 ? -3.548 -16.982 1.947 1.00 31.02 256 LEU A CA 1
ATOM 883 C C . LEU A 1 191 ? -2.855 -15.624 1.878 1.00 27.63 256 LEU A C 1
ATOM 884 O O . LEU A 1 191 ? -3.230 -14.773 1.072 1.00 30.08 256 LEU A O 1
ATOM 889 N N . GLU A 1 192 ? -1.836 -15.416 2.717 1.00 26.46 257 GLU A N 1
ATOM 890 C CA . GLU A 1 192 ? -1.016 -14.213 2.666 1.00 30.50 257 GLU A CA 1
ATOM 891 C C . GLU A 1 192 ? -0.232 -14.134 1.366 1.00 29.24 257 GLU A C 1
ATOM 892 O O . GLU A 1 192 ? -0.165 -13.063 0.759 1.00 29.87 257 GLU A O 1
ATOM 898 N N . VAL A 1 193 ? 0.295 -15.259 0.867 1.00 25.31 258 VAL A N 1
ATOM 899 C CA . VAL A 1 193 ? 0.944 -15.223 -0.444 1.00 26.08 258 VAL A CA 1
ATOM 900 C C . VAL A 1 193 ? -0.068 -14.826 -1.520 1.00 25.15 258 VAL A C 1
ATOM 901 O O . VAL A 1 193 ? 0.206 -13.992 -2.384 1.00 24.45 258 VAL A O 1
ATOM 905 N N . ARG A 1 194 ? -1.254 -15.406 -1.476 1.00 31.18 259 ARG A N 1
ATOM 906 C CA . ARG A 1 194 ? -2.269 -15.092 -2.469 1.00 31.31 259 ARG A CA 1
ATOM 907 C C . ARG A 1 194 ? -2.738 -13.637 -2.369 1.00 27.76 259 ARG A C 1
ATOM 908 O O . ARG A 1 194 ? -2.938 -12.980 -3.388 1.00 24.32 259 ARG A O 1
ATOM 916 N N . ASN A 1 195 ? -2.884 -13.101 -1.157 1.00 26.92 260 ASN A N 1
ATOM 917 C CA . ASN A 1 195 ? -3.258 -11.690 -1.058 1.00 26.93 260 ASN A CA 1
ATOM 918 C C . ASN A 1 195 ? -2.152 -10.784 -1.573 1.00 27.60 260 ASN A C 1
ATOM 919 O O . ASN A 1 195 ? -2.431 -9.741 -2.171 1.00 27.67 260 ASN A O 1
ATOM 924 N N . LEU A 1 196 ? -0.891 -11.194 -1.405 1.00 29.64 261 LEU A N 1
ATOM 925 C CA . LEU A 1 196 ? 0.224 -10.447 -1.966 1.00 26.23 261 LEU A CA 1
ATOM 926 C C . LEU A 1 196 ? 0.231 -10.538 -3.483 1.00 27.41 261 LEU A C 1
ATOM 927 O O . LEU A 1 196 ? 0.462 -9.548 -4.179 1.00 27.38 261 LEU A O 1
ATOM 932 N N . GLN A 1 197 ? -0.012 -11.722 -4.019 1.00 24.71 262 GLN A N 1
ATOM 933 C CA . GLN A 1 197 ? -0.048 -11.841 -5.477 1.00 24.23 262 GLN A CA 1
ATOM 934 C C . GLN A 1 197 ? -1.198 -11.038 -6.090 1.00 23.26 262 GLN A C 1
ATOM 935 O O . GLN A 1 197 ? -1.031 -10.425 -7.147 1.00 28.36 262 GLN A O 1
ATOM 941 N N . GLN A 1 198 ? -2.356 -11.011 -5.434 1.00 25.94 263 GLN A N 1
ATOM 942 C CA . GLN A 1 198 ? -3.496 -10.239 -5.935 1.00 33.15 263 GLN A CA 1
ATOM 943 C C . GLN A 1 198 ? -3.217 -8.741 -5.897 1.00 31.09 263 GLN A C 1
ATOM 944 O O . GLN A 1 198 ? -3.512 -8.008 -6.858 1.00 28.68 263 GLN A O 1
ATOM 950 N N . SER A 1 199 ? -2.663 -8.268 -4.784 1.00 25.76 264 SER A N 1
ATOM 951 C CA . SER A 1 199 ? -2.297 -6.858 -4.666 1.00 34.53 264 SER A CA 1
ATOM 952 C C . SER A 1 199 ? -1.237 -6.496 -5.698 1.00 32.33 264 SER A C 1
ATOM 953 O O . SER A 1 199 ? -1.280 -5.419 -6.303 1.00 30.63 264 SER A O 1
ATOM 956 N N . SER A 1 200 ? -0.300 -7.399 -5.943 1.00 25.91 265 SER A N 1
ATOM 957 C CA . SER A 1 200 ? 0.672 -7.148 -6.993 1.00 27.34 265 SER A CA 1
ATOM 958 C C . SER A 1 200 ? -0.002 -7.134 -8.364 1.00 30.17 265 SER A C 1
ATOM 959 O O . SER A 1 200 ? 0.260 -6.242 -9.175 1.00 26.83 265 SER A O 1
ATOM 962 N N . GLN A 1 201 ? -0.928 -8.054 -8.620 1.00 34.79 266 GLN A N 1
ATOM 963 C CA . GLN A 1 201 ? -1.632 -8.051 -9.908 1.00 37.80 266 GLN A CA 1
ATOM 964 C C . GLN A 1 201 ? -2.374 -6.732 -10.144 1.00 29.03 266 GLN A C 1
ATOM 965 O O . GLN A 1 201 ? -2.428 -6.228 -11.269 1.00 29.96 266 GLN A O 1
ATOM 971 N N . GLN A 1 202 ? -2.967 -6.169 -9.103 1.00 27.47 267 GLN A N 1
ATOM 972 C CA . GLN A 1 202 ? -3.664 -4.895 -9.269 1.00 37.99 267 GLN A CA 1
ATOM 973 C C . GLN A 1 202 ? -2.692 -3.742 -9.503 1.00 31.99 267 GLN A C 1
ATOM 974 O O . GLN A 1 202 ? -2.973 -2.841 -10.290 1.00 32.94 267 GLN A O 1
ATOM 980 N N . ALA A 1 203 ? -1.558 -3.741 -8.813 1.00 29.29 268 ALA A N 1
ATOM 981 C CA . ALA A 1 203 ? -0.543 -2.723 -9.059 1.00 34.07 268 ALA A CA 1
ATOM 982 C C . ALA A 1 203 ? 0.045 -2.882 -10.450 1.00 34.61 268 ALA A C 1
ATOM 983 O O . ALA A 1 203 ? 0.238 -1.889 -11.158 1.00 33.77 268 ALA A O 1
ATOM 985 N N . GLU A 1 204 ? 0.308 -4.125 -10.875 1.00 29.33 269 GLU A N 1
ATOM 986 C CA . GLU A 1 204 ? 0.787 -4.363 -12.236 1.00 26.13 269 GLU A CA 1
ATOM 987 C C . GLU A 1 204 ? -0.196 -3.825 -13.275 1.00 28.06 269 GLU A C 1
ATOM 988 O O . GLU A 1 204 ? 0.210 -3.194 -14.261 1.00 30.36 269 GLU A O 1
ATOM 994 N N . ASP A 1 205 ? -1.496 -4.087 -13.093 1.00 27.97 270 ASP A N 1
ATOM 995 C CA . ASP A 1 205 ? -2.480 -3.606 -14.072 1.00 35.13 270 ASP A CA 1
ATOM 996 C C . ASP A 1 205 ? -2.593 -2.075 -14.060 1.00 32.97 270 ASP A C 1
ATOM 997 O O . ASP A 1 205 ? -2.741 -1.451 -15.118 1.00 30.65 270 ASP A O 1
ATOM 1002 N N . ALA A 1 206 ? -2.487 -1.453 -12.883 1.00 26.17 271 ALA A N 1
ATOM 1003 C CA . ALA A 1 206 ? -2.519 0.013 -12.823 1.00 26.07 271 ALA A CA 1
ATOM 1004 C C . ALA A 1 206 ? -1.351 0.607 -13.599 1.00 33.13 271 ALA A C 1
ATOM 1005 O O . ALA A 1 206 ? -1.524 1.572 -14.350 1.00 36.60 271 ALA A O 1
ATOM 1007 N N . LEU A 1 207 ? -0.149 0.028 -13.452 1.00 30.20 272 LEU A N 1
ATOM 1008 C CA . LEU A 1 207 ? 1.004 0.525 -14.199 1.00 31.61 272 LEU A CA 1
ATOM 1009 C C . LEU A 1 207 ? 0.835 0.311 -15.706 1.00 26.34 272 LEU A C 1
ATOM 1010 O O . LEU A 1 207 ? 1.215 1.164 -16.515 1.00 28.57 272 LEU A O 1
ATOM 1015 N N . SER A 1 208 ? 0.338 -0.853 -16.100 1.00 28.03 273 SER A N 1
ATOM 1016 C CA . SER A 1 208 ? 0.087 -1.118 -17.518 1.00 32.88 273 SER A CA 1
ATOM 1017 C C . SER A 1 208 ? -0.988 -0.192 -18.078 1.00 33.72 273 SER A C 1
ATOM 1018 O O . SER A 1 208 ? -0.908 0.232 -19.237 1.00 33.51 273 SER A O 1
ATOM 1021 N N . GLN A 1 209 ? -2.015 0.107 -17.286 1.00 35.42 274 GLN A N 1
ATOM 1022 C CA . GLN A 1 209 ? -3.030 1.049 -17.736 1.00 40.55 274 GLN A CA 1
ATOM 1023 C C . GLN A 1 209 ? -2.453 2.444 -17.846 1.00 40.62 274 GLN A C 1
ATOM 1024 O O . GLN A 1 209 ? -2.877 3.223 -18.709 1.00 35.35 274 GLN A O 1
ATOM 1030 N N . GLY A 1 210 ? -1.497 2.781 -16.976 1.00 33.62 275 GLY A N 1
ATOM 1031 C CA . GLY A 1 210 ? -0.793 4.043 -17.125 1.00 31.44 275 GLY A CA 1
ATOM 1032 C C . GLY A 1 210 ? 0.038 4.097 -18.397 1.00 31.68 275 GLY A C 1
ATOM 1033 O O . GLY A 1 210 ? 0.039 5.103 -19.105 1.00 28.47 275 GLY A O 1
ATOM 1034 N N . ILE A 1 211 ? 0.789 3.021 -18.671 1.00 26.93 276 ILE A N 1
ATOM 1035 C CA . ILE A 1 211 ? 1.535 2.947 -19.919 1.00 30.86 276 ILE A CA 1
ATOM 1036 C C . ILE A 1 211 ? 0.582 3.011 -21.100 1.00 30.64 276 ILE A C 1
ATOM 1037 O O . ILE A 1 211 ? 0.892 3.650 -22.111 1.00 33.06 276 ILE A O 1
ATOM 1042 N N . ASP A 1 212 ? -0.575 2.344 -21.008 1.00 30.88 277 ASP A N 1
ATOM 1043 C CA . ASP A 1 212 ? -1.553 2.410 -22.099 1.00 32.85 277 ASP A CA 1
ATOM 1044 C C . ASP A 1 212 ? -2.022 3.849 -22.348 1.00 31.17 277 ASP A C 1
ATOM 1045 O O . ASP A 1 212 ? -2.261 4.243 -23.498 1.00 29.51 277 ASP A O 1
ATOM 1050 N N . LYS A 1 213 ? -2.143 4.649 -21.284 1.00 22.51 278 LYS A N 1
ATOM 1051 C CA . LYS A 1 213 ? -2.531 6.050 -21.433 1.00 28.81 278 LYS A CA 1
ATOM 1052 C C . LYS A 1 213 ? -1.431 6.866 -22.105 1.00 34.70 278 LYS A C 1
ATOM 1053 O O . LYS A 1 213 ? -1.712 7.754 -22.924 1.00 33.27 278 LYS A O 1
ATOM 1059 N N . LEU A 1 214 ? -0.173 6.611 -21.735 1.00 29.79 279 LEU A N 1
ATOM 1060 C CA . LEU A 1 214 ? 0.960 7.240 -22.406 1.00 30.83 279 LEU A CA 1
ATOM 1061 C C . LEU A 1 214 ? 1.023 6.838 -23.869 1.00 31.39 279 LEU A C 1
ATOM 1062 O O . LEU A 1 214 ? 1.351 7.655 -24.732 1.00 31.60 279 LEU A O 1
ATOM 1067 N N . GLN A 1 215 ? 0.751 5.582 -24.170 1.00 25.65 280 GLN A N 1
ATOM 1068 C CA . GLN A 1 215 ? 0.786 5.178 -25.566 1.00 25.61 280 GLN A CA 1
ATOM 1069 C C . GLN A 1 215 ? -0.305 5.868 -26.360 1.00 25.51 280 GLN A C 1
ATOM 1070 O O . GLN A 1 215 ? -0.117 6.158 -27.545 1.00 27.14 280 GLN A O 1
ATOM 1076 N N . GLN A 1 216 ? -1.479 6.073 -25.748 1.00 27.60 281 GLN A N 1
ATOM 1077 C CA . GLN A 1 216 ? -2.541 6.757 -26.465 1.00 25.66 281 GLN A CA 1
ATOM 1078 C C . GLN A 1 216 ? -2.130 8.186 -26.777 1.00 28.51 281 GLN A C 1
ATOM 1079 O O . GLN A 1 216 ? -2.399 8.697 -27.865 1.00 25.94 281 GLN A O 1
ATOM 1085 N N . SER A 1 217 ? -1.541 8.871 -25.798 1.00 31.96 282 SER A N 1
ATOM 1086 C CA . SER A 1 217 ? -1.105 10.244 -26.022 1.00 31.41 282 SER A CA 1
ATOM 1087 C C . SER A 1 217 ? -0.003 10.318 -27.074 1.00 34.63 282 SER A C 1
ATOM 1088 O O . SER A 1 217 ? -0.028 11.189 -27.952 1.00 29.53 282 SER A O 1
ATOM 1091 N N . LEU A 1 218 ? 0.945 9.378 -27.045 1.00 27.26 283 LEU A N 1
ATOM 1092 C CA . LEU A 1 218 ? 1.925 9.313 -28.118 1.00 26.95 283 LEU A CA 1
ATOM 1093 C C . LEU A 1 218 ? 1.258 9.053 -29.457 1.00 22.38 283 LEU A C 1
ATOM 1094 O O . LEU A 1 218 ? 1.602 9.688 -30.458 1.00 25.82 283 LEU A O 1
ATOM 1099 N N . ALA A 1 219 ? 0.312 8.109 -29.507 1.00 25.52 284 ALA A N 1
ATOM 1100 C CA . ALA A 1 219 ? -0.353 7.809 -30.764 1.00 25.44 284 ALA A CA 1
ATOM 1101 C C . ALA A 1 219 ? -1.062 9.046 -31.306 1.00 25.55 284 ALA A C 1
ATOM 1102 O O . ALA A 1 219 ? -1.017 9.310 -32.508 1.00 27.36 284 ALA A O 1
ATOM 1104 N N . GLU A 1 220 ? -1.727 9.818 -30.442 1.00 31.31 285 GLU A N 1
ATOM 1105 C CA . GLU A 1 220 ? -2.391 11.044 -30.901 1.00 36.10 285 GLU A CA 1
ATOM 1106 C C . GLU A 1 220 ? -1.404 12.076 -31.435 1.00 35.30 285 GLU A C 1
ATOM 1107 O O . GLU A 1 220 ? -1.677 12.740 -32.434 1.00 35.54 285 GLU A O 1
ATOM 1113 N N . SER A 1 221 ? -0.262 12.245 -30.776 1.00 34.56 286 SER A N 1
ATOM 1114 C CA . SER A 1 221 ? 0.771 13.129 -31.315 1.00 38.62 286 SER A CA 1
ATOM 1115 C C . SER A 1 221 ? 1.197 12.676 -32.706 1.00 31.86 286 SER A C 1
ATOM 1116 O O . SER A 1 221 ? 1.300 13.473 -33.634 1.00 35.63 286 SER A O 1
ATOM 1119 N N . ILE A 1 222 ? 1.453 11.378 -32.842 1.00 27.71 287 ILE A N 1
ATOM 1120 C CA . ILE A 1 222 ? 2.048 10.810 -34.044 1.00 26.50 287 ILE A CA 1
ATOM 1121 C C . ILE A 1 222 ? 1.111 10.907 -35.251 1.00 26.90 287 ILE A C 1
ATOM 1122 O O . ILE A 1 222 ? 1.553 11.206 -36.363 1.00 27.28 287 ILE A O 1
ATOM 1127 N N . VAL A 1 223 ? -0.187 10.666 -35.067 1.00 24.94 288 VAL A N 1
ATOM 1128 C CA . VAL A 1 223 ? -1.102 10.655 -36.208 1.00 20.12 288 VAL A CA 1
ATOM 1129 C C . VAL A 1 223 ? -1.344 12.058 -36.725 1.00 23.66 288 VAL A C 1
ATOM 1130 O O . VAL A 1 223 ? -1.577 12.263 -37.932 1.00 18.24 288 VAL A O 1
ATOM 1134 N N . ILE A 1 224 ? -1.247 13.064 -35.855 1.00 23.00 289 ILE A N 1
ATOM 1135 C CA . ILE A 1 224 ? -1.344 14.438 -36.340 1.00 22.88 289 ILE A CA 1
ATOM 1136 C C . ILE A 1 224 ? -0.192 14.751 -37.273 1.00 25.32 289 ILE A C 1
ATOM 1137 O O . ILE A 1 224 ? -0.390 15.274 -38.386 1.00 27.98 289 ILE A O 1
ATOM 1142 N N . ASP A 1 225 ? 1.035 14.423 -36.841 1.00 25.36 290 ASP A N 1
ATOM 1143 C CA . ASP A 1 225 ? 2.182 14.644 -37.712 1.00 25.03 290 ASP A CA 1
ATOM 1144 C C . ASP A 1 225 ? 2.095 13.779 -38.964 1.00 25.91 290 ASP A C 1
ATOM 1145 O O . ASP A 1 225 ? 2.502 14.217 -40.053 1.00 27.24 290 ASP A O 1
ATOM 1150 N N . ALA A 1 226 ? 1.563 12.561 -38.835 1.00 27.73 291 ALA A N 1
ATOM 1151 C CA . ALA A 1 226 ? 1.497 11.648 -39.972 1.00 28.55 291 ALA A CA 1
ATOM 1152 C C . ALA A 1 226 ? 0.464 12.083 -41.013 1.00 29.12 291 ALA A C 1
ATOM 1153 O O . ALA A 1 226 ? 0.658 11.880 -42.215 1.00 25.49 291 ALA A O 1
ATOM 1155 N N . VAL A 1 227 ? -0.635 12.708 -40.609 1.00 23.64 292 VAL A N 1
ATOM 1156 C CA . VAL A 1 227 ? -1.620 13.071 -41.647 1.00 24.25 292 VAL A CA 1
ATOM 1157 C C . VAL A 1 227 ? -1.238 14.380 -42.358 1.00 28.56 292 VAL A C 1
ATOM 1158 O O . VAL A 1 227 ? -1.629 14.593 -43.523 1.00 28.68 292 VAL A O 1
ATOM 1162 N N . ILE A 1 228 ? -0.442 15.239 -41.719 1.00 27.60 293 ILE A N 1
ATOM 1163 C CA . ILE A 1 228 ? 0.111 16.438 -42.381 1.00 27.27 293 ILE A CA 1
ATOM 1164 C C . ILE A 1 228 ? 1.296 16.055 -43.264 1.00 27.78 293 ILE A C 1
ATOM 1165 O O . ILE A 1 228 ? 1.384 16.468 -44.432 1.00 30.19 293 ILE A O 1
ATOM 1170 N N . GLU A 1 229 ? 2.176 15.204 -42.731 1.00 25.40 294 GLU A N 1
ATOM 1171 C CA . GLU A 1 229 ? 3.373 14.658 -43.397 1.00 31.54 294 GLU A CA 1
ATOM 1172 C C . GLU A 1 229 ? 4.158 15.744 -44.127 1.00 28.41 294 GLU A C 1
ATOM 1173 O O . GLU A 1 229 ? 4.305 15.730 -45.339 1.00 29.44 294 GLU A O 1
ATOM 1179 N N . SER A 1 230 ? 4.640 16.720 -43.369 1.00 30.75 295 SER A N 1
ATOM 1180 C CA . SER A 1 230 ? 5.424 17.783 -43.977 1.00 30.28 295 SER A CA 1
ATOM 1181 C C . SER A 1 230 ? 6.175 18.495 -42.880 1.00 31.43 295 SER A C 1
ATOM 1182 O O . SER A 1 230 ? 5.584 18.888 -41.865 1.00 29.19 295 SER A O 1
ATOM 1185 N N . THR A 1 231 ? 7.472 18.650 -43.083 1.00 30.17 296 THR A N 1
ATOM 1186 C CA . THR A 1 231 ? 8.319 19.449 -42.209 1.00 37.32 296 THR A CA 1
ATOM 1187 C C . THR A 1 231 ? 8.094 20.943 -42.405 1.00 33.15 296 THR A C 1
ATOM 1188 O O . THR A 1 231 ? 8.648 21.754 -41.663 1.00 35.30 296 THR A O 1
ATOM 1192 N N . HIS A 1 232 ? 7.262 21.321 -43.356 1.00 25.46 297 HIS A N 1
ATOM 1193 C CA . HIS A 1 232 ? 6.892 22.717 -43.481 1.00 34.16 297 HIS A CA 1
ATOM 1194 C C . HIS A 1 232 ? 5.983 23.190 -42.343 1.00 35.76 297 HIS A C 1
ATOM 1195 O O . HIS A 1 232 ? 5.746 24.391 -42.225 1.00 43.90 297 HIS A O 1
ATOM 1202 N N . TYR A 1 233 ? 5.424 22.272 -41.561 1.00 30.07 298 TYR A N 1
ATOM 1203 C CA . TYR A 1 233 ? 4.503 22.532 -40.493 1.00 27.35 298 TYR A CA 1
ATOM 1204 C C . TYR A 1 233 ? 5.076 21.944 -39.208 1.00 31.03 298 TYR A C 1
ATOM 1205 O O . TYR A 1 233 ? 5.551 20.813 -39.226 1.00 31.97 298 TYR A O 1
ATOM 1214 N N . PRO A 1 234 ? 5.065 22.689 -38.089 1.00 39.57 299 PRO A N 1
ATOM 1215 C CA . PRO A 1 234 ? 5.665 22.180 -36.847 1.00 42.53 299 PRO A CA 1
ATOM 1216 C C . PRO A 1 234 ? 5.053 20.870 -36.388 1.00 39.38 299 PRO A C 1
ATOM 1217 O O . PRO A 1 234 ? 3.861 20.628 -36.551 1.00 37.93 299 PRO A O 1
ATOM 1221 N N . THR A 1 235 ? 5.885 20.046 -35.769 1.00 36.96 300 THR A N 1
ATOM 1222 C CA . THR A 1 235 ? 5.539 18.695 -35.379 1.00 39.24 300 THR A CA 1
ATOM 1223 C C . THR A 1 235 ? 5.455 18.583 -33.858 1.00 39.60 300 THR A C 1
ATOM 1224 O O . THR A 1 235 ? 5.704 19.533 -33.110 1.00 34.46 300 THR A O 1
ATOM 1228 N N . HIS A 1 236 ? 5.126 17.371 -33.412 1.00 36.01 301 HIS A N 1
ATOM 1229 C CA . HIS A 1 236 ? 5.009 16.997 -32.008 1.00 34.31 301 HIS A CA 1
ATOM 1230 C C . HIS A 1 236 ? 6.216 16.200 -31.546 1.00 32.47 301 HIS A C 1
ATOM 1231 O O . HIS A 1 236 ? 6.120 15.401 -30.604 1.00 34.53 301 HIS A O 1
ATOM 1238 N N . MET A 1 237 ? 7.366 16.389 -32.200 1.00 31.29 302 MET A N 1
ATOM 1239 C CA . MET A 1 237 ? 8.505 15.544 -31.887 1.00 35.23 302 MET A CA 1
ATOM 1240 C C . MET A 1 237 ? 8.974 15.735 -30.459 1.00 36.15 302 MET A C 1
ATOM 1241 O O . MET A 1 237 ? 9.306 14.747 -29.796 1.00 36.95 302 MET A O 1
ATOM 1246 N N . ALA A 1 238 ? 9.010 16.979 -29.965 1.00 34.72 303 ALA A N 1
ATOM 1247 C CA . ALA A 1 238 ? 9.432 17.218 -28.585 1.00 35.26 303 ALA A CA 1
ATOM 1248 C C . ALA A 1 238 ? 8.489 16.553 -27.594 1.00 37.54 303 ALA A C 1
ATOM 1249 O O . ALA A 1 238 ? 8.928 15.999 -26.578 1.00 35.02 303 ALA A O 1
ATOM 1251 N N . ALA A 1 239 ? 7.188 16.593 -27.882 1.00 35.86 304 ALA A N 1
ATOM 1252 C CA . ALA A 1 239 ? 6.196 15.991 -27.002 1.00 36.18 304 ALA A CA 1
ATOM 1253 C C . ALA A 1 239 ? 6.254 14.466 -27.033 1.00 33.52 304 ALA A C 1
ATOM 1254 O O . ALA A 1 239 ? 5.974 13.811 -26.027 1.00 33.33 304 ALA A O 1
ATOM 1256 N N . ALA A 1 240 ? 6.604 13.873 -28.173 1.00 30.18 305 ALA A N 1
ATOM 1257 C CA . ALA A 1 240 ? 6.701 12.417 -28.215 1.00 31.31 305 ALA A CA 1
ATOM 1258 C C . ALA A 1 240 ? 7.909 11.947 -27.408 1.00 34.80 305 ALA A C 1
ATOM 1259 O O . ALA A 1 240 ? 7.838 10.927 -26.713 1.00 30.16 305 ALA A O 1
ATOM 1261 N N . ILE A 1 241 ? 9.008 12.712 -27.457 1.00 32.73 306 ILE A N 1
ATOM 1262 C CA . ILE A 1 241 ? 10.188 12.382 -26.670 1.00 33.08 306 ILE A CA 1
ATOM 1263 C C . ILE A 1 241 ? 9.869 12.458 -25.183 1.00 34.28 306 ILE A C 1
ATOM 1264 O O . ILE A 1 241 ? 10.326 11.617 -24.406 1.00 36.37 306 ILE A O 1
ATOM 1269 N N . GLU A 1 242 ? 9.110 13.474 -24.765 1.00 40.51 307 GLU A N 1
ATOM 1270 C CA . GLU A 1 242 ? 8.722 13.577 -23.356 1.00 44.22 307 GLU A CA 1
ATOM 1271 C C . GLU A 1 242 ? 7.783 12.440 -22.952 1.00 34.88 307 GLU A C 1
ATOM 1272 O O . GLU A 1 242 ? 7.951 11.849 -21.881 1.00 36.78 307 GLU A O 1
ATOM 1278 N N . ASN A 1 243 ? 6.856 12.059 -23.833 1.00 32.40 308 ASN A N 1
ATOM 1279 C CA . ASN A 1 243 ? 6.067 10.850 -23.614 1.00 36.30 308 ASN A CA 1
ATOM 1280 C C . ASN A 1 243 ? 6.957 9.641 -23.363 1.00 36.94 308 ASN A C 1
ATOM 1281 O O . ASN A 1 243 ? 6.716 8.873 -22.431 1.00 35.08 308 ASN A O 1
ATOM 1286 N N . LEU A 1 244 ? 7.951 9.411 -24.223 1.00 33.09 309 LEU A N 1
ATOM 1287 C CA . LEU A 1 244 ? 8.838 8.271 -23.993 1.00 36.24 309 LEU A CA 1
ATOM 1288 C C . LEU A 1 244 ? 9.658 8.429 -22.708 1.00 38.43 309 LEU A C 1
ATOM 1289 O O . LEU A 1 244 ? 9.852 7.454 -21.970 1.00 40.73 309 LEU A O 1
ATOM 1294 N N . GLN A 1 245 ? 10.097 9.655 -22.395 1.00 36.24 310 GLN A N 1
ATOM 1295 C CA . GLN A 1 245 ? 10.885 9.879 -21.190 1.00 41.74 310 GLN A CA 1
ATOM 1296 C C . GLN A 1 245 ? 10.080 9.593 -19.920 1.00 38.23 310 GLN A C 1
ATOM 1297 O O . GLN A 1 245 ? 10.667 9.235 -18.890 1.00 38.69 310 GLN A O 1
ATOM 1303 N N . ALA A 1 246 ? 8.751 9.725 -19.978 1.00 33.11 311 ALA A N 1
ATOM 1304 C CA . ALA A 1 246 ? 7.896 9.430 -18.829 1.00 38.16 311 ALA A CA 1
ATOM 1305 C C . ALA A 1 246 ? 7.869 7.938 -18.498 1.00 33.36 311 ALA A C 1
ATOM 1306 O O . ALA A 1 246 ? 7.452 7.556 -17.402 1.00 33.22 311 ALA A O 1
ATOM 1308 N N . LEU A 1 247 ? 8.287 7.085 -19.425 1.00 30.85 312 LEU A N 1
ATOM 1309 C CA . LEU A 1 247 ? 8.472 5.692 -19.072 1.00 35.44 312 LEU A CA 1
ATOM 1310 C C . LEU A 1 247 ? 9.422 5.516 -17.888 1.00 40.72 312 LEU A C 1
ATOM 1311 O O . LEU A 1 247 ? 9.364 4.483 -17.212 1.00 27.19 312 LEU A O 1
ATOM 1316 N N . GLU A 1 248 ? 10.269 6.510 -17.589 1.00 39.35 313 GLU A N 1
ATOM 1317 C CA . GLU A 1 248 ? 11.238 6.318 -16.515 1.00 43.29 313 GLU A CA 1
ATOM 1318 C C . GLU A 1 248 ? 10.529 6.090 -15.188 1.00 38.09 313 GLU A C 1
ATOM 1319 O O . GLU A 1 248 ? 10.904 5.201 -14.421 1.00 33.85 313 GLU A O 1
ATOM 1325 N N . GLY A 1 249 ? 9.512 6.896 -14.903 1.00 30.19 314 GLY A N 1
ATOM 1326 C CA . GLY A 1 249 ? 8.700 6.692 -13.715 1.00 30.83 314 GLY A CA 1
ATOM 1327 C C . GLY A 1 249 ? 8.003 5.336 -13.663 1.00 32.08 314 GLY A C 1
ATOM 1328 O O . GLY A 1 249 ? 7.834 4.772 -12.581 1.00 31.55 314 GLY A O 1
ATOM 1329 N N . PHE A 1 250 ? 7.602 4.783 -14.816 1.00 29.73 315 PHE A N 1
ATOM 1330 C CA . PHE A 1 250 ? 6.980 3.452 -14.812 1.00 25.99 315 PHE A CA 1
ATOM 1331 C C . PHE A 1 250 ? 8.009 2.360 -14.527 1.00 29.22 315 PHE A C 1
ATOM 1332 O O . PHE A 1 250 ? 7.739 1.425 -13.762 1.00 30.63 315 PHE A O 1
ATOM 1340 N N . VAL A 1 251 ? 9.198 2.449 -15.120 1.00 26.84 316 VAL A N 1
ATOM 1341 C CA . VAL A 1 251 ? 10.249 1.481 -14.801 1.00 26.87 316 VAL A CA 1
ATOM 1342 C C . VAL A 1 251 ? 10.524 1.495 -13.303 1.00 27.43 316 VAL A C 1
ATOM 1343 O O . VAL A 1 251 ? 10.601 0.445 -12.656 1.00 33.99 316 VAL A O 1
ATOM 1347 N N . ASN A 1 252 ? 10.724 2.684 -12.741 1.00 28.94 317 ASN A N 1
ATOM 1348 C CA . ASN A 1 252 ? 11.054 2.752 -11.320 1.00 29.43 317 ASN A CA 1
ATOM 1349 C C . ASN A 1 252 ? 9.939 2.181 -10.466 1.00 27.89 317 ASN A C 1
ATOM 1350 O O . ASN A 1 252 ? 10.200 1.485 -9.478 1.00 31.80 317 ASN A O 1
ATOM 1355 N N . GLN A 1 253 ? 8.682 2.492 -10.782 1.00 32.14 318 GLN A N 1
ATOM 1356 C CA . GLN A 1 253 ? 7.610 1.957 -9.944 1.00 31.75 318 GLN A CA 1
ATOM 1357 C C . GLN A 1 253 ? 7.441 0.443 -10.124 1.00 32.48 318 GLN A C 1
ATOM 1358 O O . GLN A 1 253 ? 7.021 -0.236 -9.194 1.00 31.52 318 GLN A O 1
ATOM 1364 N N . ALA A 1 254 ? 7.713 -0.089 -11.312 1.00 26.95 319 ALA A N 1
ATOM 1365 C CA . ALA A 1 254 ? 7.669 -1.531 -11.504 1.00 24.77 319 ALA A CA 1
ATOM 1366 C C . ALA A 1 254 ? 8.750 -2.218 -10.683 1.00 30.11 319 ALA A C 1
ATOM 1367 O O . ALA A 1 254 ? 8.484 -3.256 -10.061 1.00 26.79 319 ALA A O 1
ATOM 1369 N N . ASP A 1 255 ? 9.964 -1.629 -10.635 1.00 27.16 320 ASP A N 1
ATOM 1370 C CA . ASP A 1 255 ? 11.043 -2.177 -9.818 1.00 32.82 320 ASP A CA 1
ATOM 1371 C C . ASP A 1 255 ? 10.742 -2.051 -8.322 1.00 27.01 320 ASP A C 1
ATOM 1372 O O . ASP A 1 255 ? 11.093 -2.939 -7.532 1.00 31.56 320 ASP A O 1
ATOM 1377 N N . HIS A 1 256 ? 10.119 -0.952 -7.909 1.00 27.32 321 HIS A N 1
ATOM 1378 C CA . HIS A 1 256 ? 9.660 -0.840 -6.524 1.00 33.58 321 HIS A CA 1
ATOM 1379 C C . HIS A 1 256 ? 8.669 -1.959 -6.180 1.00 34.84 321 HIS A C 1
ATOM 1380 O O . HIS A 1 256 ? 8.754 -2.571 -5.109 1.00 31.65 321 HIS A O 1
ATOM 1387 N N . LEU A 1 257 ? 7.747 -2.265 -7.088 1.00 31.10 322 LEU A N 1
ATOM 1388 C CA . LEU A 1 257 ? 6.815 -3.364 -6.867 1.00 27.02 322 LEU A CA 1
ATOM 1389 C C . LEU A 1 257 ? 7.528 -4.707 -6.740 1.00 26.84 322 LEU A C 1
ATOM 1390 O O . LEU A 1 257 ? 7.192 -5.517 -5.864 1.00 29.10 322 LEU A O 1
ATOM 1395 N N . ARG A 1 258 ? 8.505 -4.965 -7.608 1.00 21.95 323 ARG A N 1
ATOM 1396 C CA . ARG A 1 258 ? 9.269 -6.194 -7.542 1.00 25.63 323 ARG A CA 1
ATOM 1397 C C . ARG A 1 258 ? 9.969 -6.297 -6.203 1.00 22.37 323 ARG A C 1
ATOM 1398 O O . ARG A 1 258 ? 9.994 -7.365 -5.580 1.00 27.86 323 ARG A O 1
ATOM 1406 N N . GLN A 1 259 ? 10.569 -5.202 -5.776 1.00 20.58 324 GLN A N 1
ATOM 1407 C CA . GLN A 1 259 ? 11.245 -5.154 -4.491 1.00 30.33 324 GLN A CA 1
ATOM 1408 C C . GLN A 1 259 ? 10.266 -5.373 -3.335 1.00 29.65 324 GLN A C 1
ATOM 1409 O O . GLN A 1 259 ? 10.588 -6.087 -2.389 1.00 33.98 324 GLN A O 1
ATOM 1415 N N . GLN A 1 260 ? 9.094 -4.726 -3.364 1.00 31.14 325 GLN A N 1
ATOM 1416 C CA . GLN A 1 260 ? 8.139 -4.894 -2.273 1.00 34.95 325 GLN A CA 1
ATOM 1417 C C . GLN A 1 260 ? 7.674 -6.338 -2.179 1.00 27.39 325 GLN A C 1
ATOM 1418 O O . GLN A 1 260 ? 7.508 -6.873 -1.080 1.00 30.53 325 GLN A O 1
ATOM 1424 N N . THR A 1 261 ? 7.447 -6.982 -3.323 1.00 18.88 326 THR A N 1
ATOM 1425 C CA . THR A 1 261 ? 6.963 -8.362 -3.323 1.00 25.08 326 THR A CA 1
ATOM 1426 C C . THR A 1 261 ? 8.017 -9.307 -2.777 1.00 29.63 326 THR A C 1
ATOM 1427 O O . THR A 1 261 ? 7.696 -10.245 -2.035 1.00 29.42 326 THR A O 1
ATOM 1431 N N . LEU A 1 262 ? 9.282 -9.069 -3.127 1.00 29.20 327 LEU A N 1
ATOM 1432 C CA . LEU A 1 262 ? 10.362 -9.876 -2.584 1.00 23.29 327 LEU A CA 1
ATOM 1433 C C . LEU A 1 262 ? 10.419 -9.771 -1.073 1.00 27.33 327 LEU A C 1
ATOM 1434 O O . LEU A 1 262 ? 10.455 -10.790 -0.358 1.00 28.92 327 LEU A O 1
ATOM 1439 N N . GLN A 1 263 ? 10.349 -8.530 -0.572 1.00 26.75 328 GLN A N 1
ATOM 1440 C CA . GLN A 1 263 ? 10.487 -8.248 0.849 1.00 29.15 328 GLN A CA 1
ATOM 1441 C C . GLN A 1 263 ? 9.303 -8.767 1.650 1.00 29.16 328 GLN A C 1
ATOM 1442 O O . GLN A 1 263 ? 9.476 -9.258 2.776 1.00 28.10 328 GLN A O 1
ATOM 1448 N N . GLN A 1 264 ? 8.090 -8.675 1.098 1.00 27.33 329 GLN A N 1
ATOM 1449 C CA . GLN A 1 264 ? 6.936 -9.218 1.799 1.00 28.89 329 GLN A CA 1
ATOM 1450 C C . GLN A 1 264 ? 6.954 -10.731 1.756 1.00 26.48 329 GLN A C 1
ATOM 1451 O O . GLN A 1 264 ? 6.553 -11.389 2.721 1.00 28.84 329 GLN A O 1
ATOM 1457 N N . MET A 1 265 ? 7.456 -11.309 0.678 1.00 24.46 330 MET A N 1
ATOM 1458 C CA . MET A 1 265 ? 7.561 -12.764 0.664 1.00 22.89 330 MET A CA 1
ATOM 1459 C C . MET A 1 265 ? 8.518 -13.242 1.756 1.00 31.89 330 MET A C 1
ATOM 1460 O O . MET A 1 265 ? 8.262 -14.254 2.422 1.00 26.96 330 MET A O 1
ATOM 1465 N N . ALA A 1 266 ? 9.624 -12.509 1.954 1.00 30.10 331 ALA A N 1
ATOM 1466 C CA . ALA A 1 266 ? 10.601 -12.824 2.989 1.00 30.25 331 ALA A CA 1
ATOM 1467 C C . ALA A 1 266 ? 10.019 -12.691 4.390 1.00 29.32 331 ALA A C 1
ATOM 1468 O O . ALA A 1 266 ? 10.529 -13.326 5.317 1.00 31.83 331 ALA A O 1
ATOM 1470 N N . LYS A 1 267 ? 8.972 -11.863 4.574 1.00 27.58 332 LYS A N 1
ATOM 1471 C CA . LYS A 1 267 ? 8.283 -11.778 5.870 1.00 26.16 332 LYS A CA 1
ATOM 1472 C C . LYS A 1 267 ? 7.258 -12.896 6.064 1.00 27.18 332 LYS A C 1
ATOM 1473 O O . LYS A 1 267 ? 7.062 -13.355 7.192 1.00 29.39 332 LYS A O 1
ATOM 1479 N N . ILE A 1 268 ? 6.649 -13.394 4.992 1.00 28.60 333 ILE A N 1
ATOM 1480 C CA . ILE A 1 268 ? 5.644 -14.456 5.101 1.00 32.12 333 ILE A CA 1
ATOM 1481 C C . ILE A 1 268 ? 6.322 -15.792 5.326 1.00 29.35 333 ILE A C 1
ATOM 1482 O O . ILE A 1 268 ? 5.834 -16.652 6.075 1.00 28.00 333 ILE A O 1
ATOM 1487 N N . LEU A 1 269 ? 7.446 -16.012 4.650 1.00 27.32 334 LEU A N 1
ATOM 1488 C CA . LEU A 1 269 ? 8.078 -17.310 4.638 1.00 23.23 334 LEU A CA 1
ATOM 1489 C C . LEU A 1 269 ? 9.057 -17.459 5.794 1.00 24.14 334 LEU A C 1
ATOM 1490 O O . LEU A 1 269 ? 9.636 -16.480 6.250 1.00 24.70 334 LEU A O 1
ATOM 1495 N N . THR A 1 270 ? 9.198 -18.695 6.280 1.00 27.48 335 THR A N 1
ATOM 1496 C CA . THR A 1 270 ? 10.348 -19.031 7.103 1.00 34.80 335 THR A CA 1
ATOM 1497 C C . THR A 1 270 ? 11.611 -18.828 6.281 1.00 31.93 335 THR A C 1
ATOM 1498 O O . THR A 1 270 ? 11.573 -18.739 5.045 1.00 25.00 335 THR A O 1
ATOM 1502 N N . THR A 1 271 ? 12.750 -18.849 6.976 1.00 32.10 336 THR A N 1
ATOM 1503 C CA . THR A 1 271 ? 14.056 -18.733 6.310 1.00 27.64 336 THR A CA 1
ATOM 1504 C C . THR A 1 271 ? 14.283 -19.839 5.299 1.00 27.22 336 THR A C 1
ATOM 1505 O O . THR A 1 271 ? 14.665 -19.575 4.141 1.00 24.30 336 THR A O 1
ATOM 1509 N N . ARG A 1 272 ? 14.018 -21.091 5.684 1.00 29.29 337 ARG A N 1
ATOM 1510 C CA . ARG A 1 272 ? 14.273 -22.156 4.719 1.00 34.39 337 ARG A CA 1
ATOM 1511 C C . ARG A 1 272 ? 13.320 -22.039 3.533 1.00 30.02 337 ARG A C 1
ATOM 1512 O O . ARG A 1 272 ? 13.716 -22.329 2.401 1.00 27.63 337 ARG A O 1
ATOM 1520 N N . GLN A 1 273 ? 12.073 -21.599 3.765 1.00 27.84 338 GLN A N 1
ATOM 1521 C CA . GLN A 1 273 ? 11.124 -21.434 2.664 1.00 28.97 338 GLN A CA 1
ATOM 1522 C C . GLN A 1 273 ? 11.551 -20.313 1.740 1.00 26.20 338 GLN A C 1
ATOM 1523 O O . GLN A 1 273 ? 11.379 -20.421 0.525 1.00 25.26 338 GLN A O 1
ATOM 1529 N N . SER A 1 274 ? 12.068 -19.211 2.310 1.00 26.34 339 SER A N 1
ATOM 1530 C CA . SER A 1 274 ? 12.600 -18.112 1.510 1.00 25.88 339 SER A CA 1
ATOM 1531 C C . SER A 1 274 ? 13.753 -18.572 0.629 1.00 28.86 339 SER A C 1
ATOM 1532 O O . SER A 1 274 ? 13.824 -18.217 -0.550 1.00 25.75 339 SER A O 1
ATOM 1535 N N . ALA A 1 275 ? 14.706 -19.297 1.222 1.00 27.41 340 ALA A N 1
ATOM 1536 C CA . ALA A 1 275 ? 15.813 -19.883 0.478 1.00 30.40 340 ALA A CA 1
ATOM 1537 C C . ALA A 1 275 ? 15.311 -20.791 -0.649 1.00 23.21 340 ALA A C 1
ATOM 1538 O O . ALA A 1 275 ? 15.784 -20.702 -1.779 1.00 25.53 340 ALA A O 1
ATOM 1540 N N . ARG A 1 276 ? 14.350 -21.674 -0.370 1.00 25.65 341 ARG A N 1
ATOM 1541 C CA . ARG A 1 276 ? 13.843 -22.501 -1.455 1.00 25.28 341 ARG A CA 1
ATOM 1542 C C . ARG A 1 276 ? 13.211 -21.644 -2.535 1.00 23.17 341 ARG A C 1
ATOM 1543 O O . ARG A 1 276 ? 13.289 -21.976 -3.717 1.00 22.63 341 ARG A O 1
ATOM 1551 N N . GLY A 1 277 ? 12.540 -20.560 -2.144 1.00 25.54 342 GLY A N 1
ATOM 1552 C CA . GLY A 1 277 ? 11.919 -19.693 -3.128 1.00 25.18 342 GLY A CA 1
ATOM 1553 C C . GLY A 1 277 ? 12.915 -18.951 -3.992 1.00 27.05 342 GLY A C 1
ATOM 1554 O O . GLY A 1 277 ? 12.760 -18.870 -5.217 1.00 23.20 342 GLY A O 1
ATOM 1555 N N . LEU A 1 278 ? 13.955 -18.403 -3.373 1.00 23.64 343 LEU A N 1
ATOM 1556 C CA . LEU A 1 278 ? 15.010 -17.722 -4.106 1.00 22.44 343 LEU A CA 1
ATOM 1557 C C . LEU A 1 278 ? 15.830 -18.674 -4.946 1.00 23.48 343 LEU A C 1
ATOM 1558 O O . LEU A 1 278 ? 16.305 -18.293 -6.032 1.00 27.06 343 LEU A O 1
ATOM 1563 N N . LEU A 1 279 ? 15.980 -19.915 -4.487 1.00 26.08 344 LEU A N 1
ATOM 1564 C CA . LEU A 1 279 ? 16.643 -20.912 -5.310 1.00 24.28 344 LEU A CA 1
ATOM 1565 C C . LEU A 1 279 ? 15.836 -21.151 -6.581 1.00 24.41 344 LEU A C 1
ATOM 1566 O O . LEU A 1 279 ? 16.365 -21.050 -7.697 1.00 27.15 344 LEU A O 1
ATOM 1571 N N . ALA A 1 280 ? 14.556 -21.500 -6.432 1.00 34.67 345 ALA A N 1
ATOM 1572 C CA . ALA A 1 280 ? 13.734 -21.763 -7.610 1.00 33.29 345 ALA A CA 1
ATOM 1573 C C . ALA A 1 280 ? 13.633 -20.519 -8.487 1.00 22.88 345 ALA A C 1
ATOM 1574 O O . ALA A 1 280 ? 13.723 -20.616 -9.704 1.00 28.30 345 ALA A O 1
ATOM 1576 N N . LEU A 1 281 ? 13.464 -19.340 -7.884 1.00 24.46 346 LEU A N 1
ATOM 1577 C CA . LEU A 1 281 ? 13.435 -18.101 -8.656 1.00 22.14 346 LEU A CA 1
ATOM 1578 C C . LEU A 1 281 ? 14.723 -17.929 -9.450 1.00 24.84 346 LEU A C 1
ATOM 1579 O O . LEU A 1 281 ? 14.691 -17.732 -10.677 1.00 24.71 346 LEU A O 1
ATOM 1584 N N . GLY A 1 282 ? 15.879 -18.039 -8.787 1.00 26.57 347 GLY A N 1
ATOM 1585 C CA . GLY A 1 282 ? 17.126 -17.784 -9.491 1.00 21.82 347 GLY A CA 1
ATOM 1586 C C . GLY A 1 282 ? 17.423 -18.799 -10.582 1.00 21.31 347 GLY A C 1
ATOM 1587 O O . GLY A 1 282 ? 17.979 -18.457 -11.638 1.00 29.24 347 GLY A O 1
ATOM 1588 N N . GLU A 1 283 ? 17.153 -20.069 -10.306 1.00 21.23 348 GLU A N 1
ATOM 1589 C CA . GLU A 1 283 ? 17.384 -21.110 -11.320 1.00 23.10 348 GLU A CA 1
ATOM 1590 C C . GLU A 1 283 ? 16.457 -20.896 -12.507 1.00 22.50 348 GLU A C 1
ATOM 1591 O O . GLU A 1 283 ? 16.876 -21.034 -13.668 1.00 25.15 348 GLU A O 1
ATOM 1597 N N . TYR A 1 284 ? 15.215 -20.462 -12.246 1.00 26.14 349 TYR A N 1
ATOM 1598 C CA . TYR A 1 284 ? 14.261 -20.253 -13.340 1.00 24.66 349 TYR A CA 1
ATOM 1599 C C . TYR A 1 284 ? 14.711 -19.122 -14.251 1.00 25.47 349 TYR A C 1
ATOM 1600 O O . TYR A 1 284 ? 14.754 -19.281 -15.483 1.00 26.29 349 TYR A O 1
ATOM 1609 N N . LEU A 1 285 ? 15.062 -17.968 -13.658 1.00 27.34 350 LEU A N 1
ATOM 1610 C CA . LEU A 1 285 ? 15.524 -16.823 -14.440 1.00 30.57 350 LEU A CA 1
ATOM 1611 C C . LEU A 1 285 ? 16.764 -17.181 -15.243 1.00 30.45 350 LEU A C 1
ATOM 1612 O O . LEU A 1 285 ? 16.889 -16.822 -16.423 1.00 29.45 350 LEU A O 1
ATOM 1617 N N . HIS A 1 286 ? 17.667 -17.947 -14.631 1.00 27.95 351 HIS A N 1
ATOM 1618 C CA . HIS A 1 286 ? 18.847 -18.378 -15.346 1.00 27.63 351 HIS A CA 1
ATOM 1619 C C . HIS A 1 286 ? 18.472 -19.272 -16.522 1.00 35.00 351 HIS A C 1
ATOM 1620 O O . HIS A 1 286 ? 18.996 -19.106 -17.629 1.00 35.35 351 HIS A O 1
ATOM 1627 N N . ARG A 1 287 ? 17.614 -20.273 -16.270 1.00 37.62 352 ARG A N 1
ATOM 1628 C CA . ARG A 1 287 ? 17.282 -21.252 -17.301 1.00 37.55 352 ARG A CA 1
ATOM 1629 C C . ARG A 1 287 ? 16.505 -20.592 -18.424 1.00 41.39 352 ARG A C 1
ATOM 1630 O O . ARG A 1 287 ? 16.741 -20.882 -19.601 1.00 41.69 352 ARG A O 1
ATOM 1638 N N . LEU A 1 288 ? 15.622 -19.656 -18.084 1.00 42.85 353 LEU A N 1
ATOM 1639 C CA . LEU A 1 288 ? 14.925 -18.899 -19.110 1.00 44.14 353 LEU A CA 1
ATOM 1640 C C . LEU A 1 288 ? 15.896 -18.319 -20.120 1.00 46.55 353 LEU A C 1
ATOM 1641 O O . LEU A 1 288 ? 15.656 -18.389 -21.333 1.00 50.15 353 LEU A O 1
ATOM 1646 N N . ARG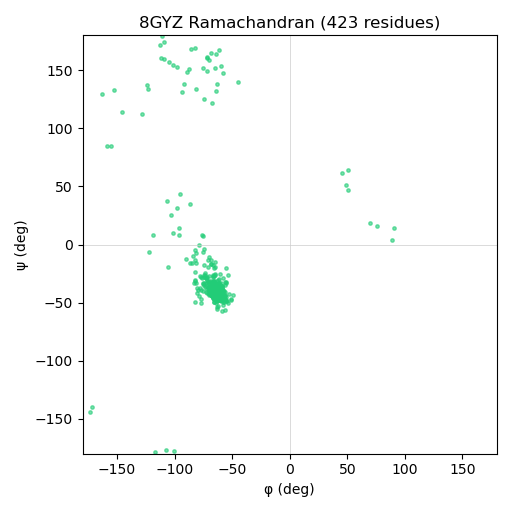 A 1 289 ? 16.967 -17.677 -19.634 1.00 46.30 354 ARG A N 1
ATOM 1647 C CA . ARG A 1 289 ? 17.887 -16.974 -20.524 1.00 50.02 354 ARG A CA 1
ATOM 1648 C C . ARG A 1 289 ? 18.406 -17.893 -21.616 1.00 63.41 354 ARG A C 1
ATOM 1649 O O . ARG A 1 289 ? 18.415 -17.521 -22.793 1.00 69.60 354 ARG A O 1
ATOM 1657 N N . ALA A 1 290 ? 18.868 -19.093 -21.237 1.00 69.27 355 ALA A N 1
ATOM 1658 C CA . ALA A 1 290 ? 19.456 -20.045 -22.176 1.00 70.88 355 ALA A CA 1
ATOM 1659 C C . ALA A 1 290 ? 18.419 -20.938 -22.849 1.00 73.97 355 ALA A C 1
ATOM 1660 O O . ALA A 1 290 ? 18.706 -22.089 -23.176 1.00 80.50 355 ALA A O 1
ATOM 1662 N N . LEU A 1 291 ? 17.232 -20.407 -23.120 1.00 80.03 356 LEU A N 1
ATOM 1663 C CA . LEU A 1 291 ? 16.204 -21.170 -23.808 1.00 89.62 356 LEU A CA 1
ATOM 1664 C C . LEU A 1 291 ? 15.987 -20.760 -25.263 1.00 87.93 356 LEU A C 1
ATOM 1665 O O . LEU A 1 291 ? 15.384 -21.536 -26.015 1.00 80.90 356 LEU A O 1
ATOM 1670 N N . SER A 1 292 ? 16.416 -19.561 -25.684 1.00 89.87 357 SER A N 1
ATOM 1671 C CA . SER A 1 292 ? 16.326 -19.224 -27.109 1.00 89.00 357 SER A CA 1
ATOM 1672 C C . SER A 1 292 ? 17.214 -20.136 -27.954 1.00 94.99 357 SER A C 1
ATOM 1673 O O . SER A 1 292 ? 16.857 -20.462 -29.095 1.00 99.27 357 SER A O 1
ATOM 1676 N N . SER A 1 293 ? 18.380 -20.538 -27.422 1.00 89.95 358 SER A N 1
ATOM 1677 C CA . SER A 1 293 ? 19.226 -21.523 -28.100 1.00 86.32 358 SER A CA 1
ATOM 1678 C C . SER A 1 293 ? 18.473 -22.815 -28.394 1.00 84.41 358 SER A C 1
ATOM 1679 O O . SER A 1 293 ? 18.725 -23.471 -29.410 1.00 84.33 358 SER A O 1
ATOM 1682 N N . LEU A 1 294 ? 17.535 -23.184 -27.529 1.00 85.13 359 LEU A N 1
ATOM 1683 C CA . LEU A 1 294 ? 16.831 -24.451 -27.669 1.00 88.40 359 LEU A CA 1
ATOM 1684 C C . LEU A 1 294 ? 15.928 -24.448 -28.900 1.00 95.61 359 LEU A C 1
ATOM 1685 O O . LEU A 1 294 ? 15.879 -25.442 -29.634 1.00 107.86 359 LEU A O 1
ATOM 1690 N N . TRP A 1 295 ? 15.200 -23.360 -29.134 1.00 86.00 360 TRP A N 1
ATOM 1691 C CA . TRP A 1 295 ? 14.261 -23.279 -30.251 1.00 72.90 360 TRP A CA 1
ATOM 1692 C C . TRP A 1 295 ? 14.981 -23.432 -31.597 1.00 64.06 360 TRP A C 1
ATOM 1693 O O . TRP A 1 295 ? 16.177 -23.154 -31.694 1.00 61.49 360 TRP A O 1
ATOM 1704 N N . GLY B 1 86 ? 13.683 -19.173 -45.386 1.00 52.31 151 GLY B N 1
ATOM 1705 C CA . GLY B 1 86 ? 12.254 -19.035 -45.149 1.00 55.19 151 GLY B CA 1
ATOM 1706 C C . GLY B 1 86 ? 11.900 -17.750 -44.384 1.00 57.87 151 GLY B C 1
ATOM 1707 O O . GLY B 1 86 ? 11.022 -16.962 -44.799 1.00 54.34 151 GLY B O 1
ATOM 1708 N N . ILE B 1 87 ? 12.599 -17.547 -43.266 1.00 63.23 152 ILE B N 1
ATOM 1709 C CA . ILE B 1 87 ? 12.611 -16.243 -42.614 1.00 63.84 152 ILE B CA 1
ATOM 1710 C C . ILE B 1 87 ? 13.357 -15.228 -43.477 1.00 63.40 152 ILE B C 1
ATOM 1711 O O . ILE B 1 87 ? 12.960 -14.060 -43.575 1.00 59.94 152 ILE B O 1
ATOM 1716 N N . ALA B 1 88 ? 14.467 -15.646 -44.083 1.00 65.61 153 ALA B N 1
ATOM 1717 C CA . ALA B 1 88 ? 15.161 -14.779 -45.030 1.00 64.14 153 ALA B CA 1
ATOM 1718 C C . ALA B 1 88 ? 14.232 -14.333 -46.149 1.00 63.64 153 ALA B C 1
ATOM 1719 O O . ALA B 1 88 ? 14.208 -13.145 -46.498 1.00 63.15 153 ALA B O 1
ATOM 1721 N N . SER B 1 89 ? 13.426 -15.252 -46.699 1.00 62.35 154 SER B N 1
ATOM 1722 C CA . SER B 1 89 ? 12.488 -14.869 -47.749 1.00 67.08 154 SER B CA 1
ATOM 1723 C C . SER B 1 89 ? 11.418 -13.924 -47.199 1.00 67.47 154 SER B C 1
ATOM 1724 O O . SER B 1 89 ? 11.126 -12.887 -47.799 1.00 60.06 154 SER B O 1
ATOM 1727 N N . PHE B 1 90 ? 10.835 -14.272 -46.045 1.00 66.07 155 PHE B N 1
ATOM 1728 C CA . PHE B 1 90 ? 9.811 -13.411 -45.466 1.00 57.74 155 PHE B CA 1
ATOM 1729 C C . PHE B 1 90 ? 10.303 -11.972 -45.321 1.00 51.39 155 PHE B C 1
ATOM 1730 O O . PHE B 1 90 ? 9.561 -11.029 -45.605 1.00 52.81 155 PHE B O 1
ATOM 1738 N N . GLU B 1 91 ? 11.544 -11.779 -44.860 1.00 50.33 156 GLU B N 1
ATOM 1739 C CA . GLU B 1 91 ? 12.071 -10.433 -44.662 1.00 52.77 156 GLU B CA 1
ATOM 1740 C C . GLU B 1 91 ? 12.234 -9.690 -45.976 1.00 53.41 156 GLU B C 1
ATOM 1741 O O . GLU B 1 91 ? 12.156 -8.458 -45.999 1.00 57.89 156 GLU B O 1
ATOM 1747 N N . MET B 1 92 ? 12.463 -10.406 -47.072 1.00 57.03 157 MET B N 1
ATOM 1748 C CA . MET B 1 92 ? 12.571 -9.726 -48.352 1.00 56.63 157 MET B CA 1
ATOM 1749 C C . MET B 1 92 ? 11.194 -9.414 -48.926 1.00 51.06 157 MET B C 1
ATOM 1750 O O . MET B 1 92 ? 11.000 -8.359 -49.532 1.00 50.91 157 MET B O 1
ATOM 1755 N N . GLU B 1 93 ? 10.229 -10.313 -48.745 1.00 55.58 158 GLU B N 1
ATOM 1756 C CA . GLU B 1 93 ? 8.856 -9.995 -49.098 1.00 59.88 158 GLU B CA 1
ATOM 1757 C C . GLU B 1 93 ? 8.387 -8.748 -48.367 1.00 55.67 158 GLU B C 1
ATOM 1758 O O . GLU B 1 93 ? 7.777 -7.859 -48.972 1.00 49.04 158 GLU B O 1
ATOM 1764 N N . TYR B 1 94 ? 8.631 -8.693 -47.045 1.00 50.09 159 TYR B N 1
ATOM 1765 C CA . TYR B 1 94 ? 8.185 -7.556 -46.249 1.00 45.95 159 TYR B CA 1
ATOM 1766 C C . TYR B 1 94 ? 8.875 -6.288 -46.690 1.00 49.57 159 TYR B C 1
ATOM 1767 O O . TYR B 1 94 ? 8.259 -5.221 -46.704 1.00 49.23 159 TYR B O 1
ATOM 1776 N N . SER B 1 95 ? 10.174 -6.373 -46.997 1.00 50.93 160 SER B N 1
ATOM 1777 C CA . SER B 1 95 ? 10.875 -5.194 -47.485 1.00 53.43 160 SER B CA 1
ATOM 1778 C C . SER B 1 95 ? 10.177 -4.639 -48.712 1.00 52.05 160 SER B C 1
ATOM 1779 O O . SER B 1 95 ? 9.959 -3.430 -48.820 1.00 52.26 160 SER B O 1
ATOM 1782 N N . HIS B 1 96 ? 9.789 -5.518 -49.635 1.00 54.74 161 HIS B N 1
ATOM 1783 C CA . HIS B 1 96 ? 9.110 -5.064 -50.842 1.00 48.65 161 HIS B CA 1
ATOM 1784 C C . HIS B 1 96 ? 7.664 -4.688 -50.551 1.00 48.10 161 HIS B C 1
ATOM 1785 O O . HIS B 1 96 ? 7.118 -3.767 -51.168 1.00 48.06 161 HIS B O 1
ATOM 1792 N N . TRP B 1 97 ? 7.029 -5.395 -49.624 1.00 44.45 162 TRP B N 1
ATOM 1793 C CA . TRP B 1 97 ? 5.672 -5.046 -49.233 1.00 47.22 162 TRP B CA 1
ATOM 1794 C C . TRP B 1 97 ? 5.615 -3.613 -48.701 1.00 44.21 162 TRP B C 1
ATOM 1795 O O . TRP B 1 97 ? 4.663 -2.879 -48.963 1.00 41.60 162 TRP B O 1
ATOM 1806 N N . LEU B 1 98 ? 6.646 -3.185 -47.983 1.00 43.48 163 LEU B N 1
ATOM 1807 C CA . LEU B 1 98 ? 6.657 -1.813 -47.509 1.00 39.05 163 LEU B CA 1
ATOM 1808 C C . LEU B 1 98 ? 6.837 -0.815 -48.641 1.00 38.81 163 LEU B C 1
ATOM 1809 O O . LEU B 1 98 ? 6.225 0.264 -48.616 1.00 40.75 163 LEU B O 1
ATOM 1814 N N . GLN B 1 99 ? 7.667 -1.137 -49.639 1.00 43.33 164 GLN B N 1
ATOM 1815 C CA . GLN B 1 99 ? 7.806 -0.233 -50.774 1.00 47.71 164 GLN B CA 1
ATOM 1816 C C . GLN B 1 99 ? 6.458 -0.018 -51.435 1.00 49.58 164 GLN B C 1
ATOM 1817 O O . GLN B 1 99 ? 6.072 1.122 -51.717 1.00 47.74 164 GLN B O 1
ATOM 1823 N N . GLU B 1 100 ? 5.699 -1.102 -51.640 1.00 52.36 165 GLU B N 1
ATOM 1824 C CA . GLU B 1 100 ? 4.418 -0.980 -52.323 1.00 57.23 165 GLU B CA 1
ATOM 1825 C C . GLU B 1 100 ? 3.339 -0.426 -51.390 1.00 47.65 165 GLU B C 1
ATOM 1826 O O . GLU B 1 100 ? 2.378 0.186 -51.855 1.00 40.14 165 GLU B O 1
ATOM 1832 N N . GLN B 1 101 ? 3.450 -0.635 -50.082 1.00 38.41 166 GLN B N 1
ATOM 1833 C CA . GLN B 1 101 ? 2.532 0.046 -49.170 1.00 38.52 166 GLN B CA 1
ATOM 1834 C C . GLN B 1 101 ? 2.659 1.562 -49.308 1.00 43.07 166 GLN B C 1
ATOM 1835 O O . GLN B 1 101 ? 1.658 2.284 -49.438 1.00 44.04 166 GLN B O 1
ATOM 1841 N N . SER B 1 102 ? 3.894 2.061 -49.280 1.00 41.21 167 SER B N 1
ATOM 1842 C CA . SER B 1 102 ? 4.118 3.498 -49.388 1.00 44.17 167 SER B CA 1
ATOM 1843 C C . SER B 1 102 ? 3.573 4.036 -50.714 1.00 48.29 167 SER B C 1
ATOM 1844 O O . SER B 1 102 ? 2.996 5.135 -50.761 1.00 38.06 167 SER B O 1
ATOM 1847 N N . ARG B 1 103 ? 3.672 3.242 -51.784 1.00 44.45 168 ARG B N 1
ATOM 1848 C CA . ARG B 1 103 ? 3.102 3.662 -53.064 1.00 50.96 168 ARG B CA 1
ATOM 1849 C C . ARG B 1 103 ? 1.581 3.712 -52.992 1.00 33.73 168 ARG B C 1
ATOM 1850 O O . ARG B 1 103 ? 0.963 4.651 -53.488 1.00 39.00 168 ARG B O 1
ATOM 1858 N N . ARG B 1 104 ? 0.946 2.743 -52.343 1.00 38.41 169 ARG B N 1
ATOM 1859 C CA . ARG B 1 104 ? -0.512 2.808 -52.249 1.00 39.35 169 ARG B CA 1
ATOM 1860 C C . ARG B 1 104 ? -0.959 3.950 -51.331 1.00 39.69 169 ARG B C 1
ATOM 1861 O O . ARG B 1 104 ? -1.916 4.677 -51.644 1.00 36.93 169 ARG B O 1
ATOM 1869 N N . VAL B 1 105 ? -0.241 4.175 -50.235 1.00 37.28 170 VAL B N 1
ATOM 1870 C CA . VAL B 1 105 ? -0.569 5.312 -49.378 1.00 36.77 170 VAL B CA 1
ATOM 1871 C C . VAL B 1 105 ? -0.457 6.613 -50.161 1.00 36.75 170 VAL B C 1
ATOM 1872 O O . VAL B 1 105 ? -1.365 7.457 -50.143 1.00 33.95 170 VAL B O 1
ATOM 1876 N N . SER B 1 106 ? 0.643 6.778 -50.891 1.00 32.93 171 SER B N 1
ATOM 1877 C CA . SER B 1 106 ? 0.819 7.967 -51.712 1.00 36.70 171 SER B CA 1
ATOM 1878 C C . SER B 1 106 ? -0.285 8.098 -52.759 1.00 39.58 171 SER B C 1
ATOM 1879 O O . SER B 1 106 ? -0.820 9.193 -52.982 1.00 36.58 171 SER B O 1
ATOM 1882 N N . GLU B 1 107 ? -0.672 6.990 -53.386 1.00 41.05 172 GLU B N 1
ATOM 1883 C CA . GLU B 1 107 ? -1.764 7.065 -54.348 1.00 48.12 172 GLU B CA 1
ATOM 1884 C C . GLU B 1 107 ? -3.046 7.539 -53.682 1.00 41.59 172 GLU B C 1
ATOM 1885 O O . GLU B 1 107 ? -3.804 8.301 -54.281 1.00 37.78 172 GLU B O 1
ATOM 1891 N N . LEU B 1 108 ? -3.311 7.089 -52.453 1.00 40.35 173 LEU B N 1
ATOM 1892 C CA . LEU B 1 108 ? -4.531 7.509 -51.768 1.00 43.98 173 LEU B CA 1
ATOM 1893 C C . LEU B 1 108 ? -4.494 8.996 -51.463 1.00 37.60 173 LEU B C 1
ATOM 1894 O O . LEU B 1 108 ? -5.515 9.689 -51.562 1.00 32.41 173 LEU B O 1
ATOM 1899 N N . ARG B 1 109 ? -3.328 9.490 -51.040 1.00 34.63 174 ARG B N 1
ATOM 1900 C CA . ARG B 1 109 ? -3.189 10.898 -50.685 1.00 40.51 174 ARG B CA 1
ATOM 1901 C C . ARG B 1 109 ? -3.402 11.783 -51.905 1.00 35.46 174 ARG B C 1
ATOM 1902 O O . ARG B 1 109 ? -4.002 12.864 -51.818 1.00 30.10 174 ARG B O 1
ATOM 1910 N N . THR B 1 110 ? -2.879 11.356 -53.047 1.00 34.34 175 THR B N 1
ATOM 1911 C CA . THR B 1 110 ? -3.114 12.082 -54.289 1.00 35.11 175 THR B CA 1
ATOM 1912 C C . THR B 1 110 ? -4.587 12.051 -54.677 1.00 42.13 175 THR B C 1
ATOM 1913 O O . THR B 1 110 ? -5.161 13.089 -55.035 1.00 38.60 175 THR B O 1
ATOM 1917 N N . ALA B 1 111 ? -5.240 10.892 -54.528 1.00 39.21 176 ALA B N 1
ATOM 1918 C CA . ALA B 1 111 ? -6.645 10.776 -54.921 1.00 36.52 176 ALA B CA 1
ATOM 1919 C C . ALA B 1 111 ? -7.554 11.661 -54.076 1.00 40.60 176 ALA B C 1
ATOM 1920 O O . ALA B 1 111 ? -8.504 12.253 -54.602 1.00 42.07 176 ALA B O 1
ATOM 1922 N N . LEU B 1 112 ? -7.270 11.796 -52.777 1.00 38.35 177 LEU B N 1
ATOM 1923 C CA . LEU B 1 112 ? -8.115 12.629 -51.919 1.00 43.49 177 LEU B CA 1
ATOM 1924 C C . LEU B 1 112 ? -7.876 14.132 -52.112 1.00 44.85 177 LEU B C 1
ATOM 1925 O O . LEU B 1 112 ? -8.408 14.938 -51.335 1.00 40.20 177 LEU B O 1
ATOM 1930 N N . GLN B 1 113 ? -7.082 14.524 -53.110 1.00 50.94 178 GLN B N 1
ATOM 1931 C CA . GLN B 1 113 ? -6.970 15.913 -53.543 1.00 52.80 178 GLN B CA 1
ATOM 1932 C C . GLN B 1 113 ? -7.388 16.118 -54.993 1.00 53.81 178 GLN B C 1
ATOM 1933 O O . GLN B 1 113 ? -7.197 17.213 -55.533 1.00 58.29 178 GLN B O 1
ATOM 1939 N N . SER B 1 114 ? -7.940 15.102 -55.638 1.00 57.95 179 SER B N 1
ATOM 1940 C CA . SER B 1 114 ? -8.230 15.073 -57.068 1.00 69.88 179 SER B CA 1
ATOM 1941 C C . SER B 1 114 ? -9.753 14.935 -57.203 1.00 77.30 179 SER B C 1
ATOM 1942 O O . SER B 1 114 ? -10.467 14.931 -56.198 1.00 76.77 179 SER B O 1
ATOM 1945 N N . HIS B 1 115 ? -10.235 14.854 -58.445 1.00 92.59 180 HIS B N 1
ATOM 1946 C CA . HIS B 1 115 ? -11.638 14.595 -58.768 1.00 106.84 180 HIS B CA 1
ATOM 1947 C C . HIS B 1 115 ? -11.839 13.167 -59.292 1.00 100.49 180 HIS B C 1
ATOM 1948 O O . HIS B 1 115 ? -12.668 12.903 -60.177 1.00 103.78 180 HIS B O 1
ATOM 1955 N N . ILE B 1 116 ? -11.081 12.245 -58.691 1.00 83.13 181 ILE B N 1
ATOM 1956 C CA . ILE B 1 116 ? -11.253 10.823 -58.918 1.00 65.09 181 ILE B CA 1
ATOM 1957 C C . ILE B 1 116 ? -12.726 10.427 -58.885 1.00 54.73 181 ILE B C 1
ATOM 1958 O O . ILE B 1 116 ? -13.520 10.894 -58.056 1.00 50.64 181 ILE B O 1
ATOM 1963 N N . SER B 1 117 ? -13.095 9.539 -59.799 1.00 57.21 182 SER B N 1
ATOM 1964 C CA . SER B 1 117 ? -14.435 8.974 -59.785 1.00 54.09 182 SER B CA 1
ATOM 1965 C C . SER B 1 117 ? -14.638 8.038 -58.613 1.00 55.67 182 SER B C 1
ATOM 1966 O O . SER B 1 117 ? -13.698 7.539 -57.996 1.00 57.69 182 SER B O 1
ATOM 1969 N N . ASP B 1 118 ? -15.899 7.827 -58.269 1.00 64.25 183 ASP B N 1
ATOM 1970 C CA . ASP B 1 118 ? -16.231 6.887 -57.216 1.00 78.47 183 ASP B CA 1
ATOM 1971 C C . ASP B 1 118 ? -15.774 5.489 -57.560 1.00 77.16 183 ASP B C 1
ATOM 1972 O O . ASP B 1 118 ? -15.376 4.744 -56.658 1.00 74.11 183 ASP B O 1
ATOM 1977 N N . ILE B 1 119 ? -15.787 5.125 -58.844 1.00 70.28 184 ILE B N 1
ATOM 1978 C CA . ILE B 1 119 ? -15.368 3.783 -59.217 1.00 69.62 184 ILE B CA 1
ATOM 1979 C C . ILE B 1 119 ? -13.853 3.654 -59.141 1.00 67.61 184 ILE B C 1
ATOM 1980 O O . ILE B 1 119 ? -13.330 2.621 -58.703 1.00 69.77 184 ILE B O 1
ATOM 1985 N N . GLU B 1 120 ? -13.121 4.687 -59.573 1.00 66.50 185 GLU B N 1
ATOM 1986 C CA . GLU B 1 120 ? -11.672 4.634 -59.454 1.00 71.21 185 GLU B CA 1
ATOM 1987 C C . GLU B 1 120 ? -11.244 4.636 -57.992 1.00 61.20 185 GLU B C 1
ATOM 1988 O O . GLU B 1 120 ? -10.394 3.842 -57.595 1.00 60.44 185 GLU B O 1
ATOM 1994 N N . LEU B 1 121 ? -11.815 5.511 -57.168 1.00 55.26 186 LEU B N 1
ATOM 1995 C CA . LEU B 1 121 ? -11.488 5.450 -55.746 1.00 49.31 186 LEU B CA 1
ATOM 1996 C C . LEU B 1 121 ? -11.834 4.076 -55.167 1.00 49.96 186 LEU B C 1
ATOM 1997 O O . LEU B 1 121 ? -11.091 3.550 -54.329 1.00 46.69 186 LEU B O 1
ATOM 2002 N N . LYS B 1 122 ? -12.948 3.467 -55.602 1.00 52.38 187 LYS B N 1
ATOM 2003 C CA . LYS B 1 122 ? -13.292 2.174 -55.032 1.00 61.97 187 LYS B CA 1
ATOM 2004 C C . LYS B 1 122 ? -12.255 1.133 -55.421 1.00 61.46 187 LYS B C 1
ATOM 2005 O O . LYS B 1 122 ? -11.927 0.250 -54.619 1.00 58.14 187 LYS B O 1
ATOM 2011 N N . MET B 1 123 ? -11.728 1.219 -56.642 1.00 53.53 188 MET B N 1
ATOM 2012 C CA . MET B 1 123 ? -10.673 0.301 -57.048 1.00 52.80 188 MET B CA 1
ATOM 2013 C C . MET B 1 123 ? -9.429 0.494 -56.186 1.00 55.00 188 MET B C 1
ATOM 2014 O O . MET B 1 123 ? -8.805 -0.482 -55.757 1.00 49.25 188 MET B O 1
ATOM 2019 N N . LEU B 1 124 ? -9.082 1.739 -55.874 1.00 49.74 189 LEU B N 1
ATOM 2020 C CA . LEU B 1 124 ? -7.889 1.967 -55.073 1.00 54.63 189 LEU B CA 1
ATOM 2021 C C . LEU B 1 124 ? -8.110 1.582 -53.611 1.00 50.38 189 LEU B C 1
ATOM 2022 O O . LEU B 1 124 ? -7.192 1.086 -52.950 1.00 46.95 189 LEU B O 1
ATOM 2027 N N . VAL B 1 125 ? -9.301 1.826 -53.071 1.00 46.73 190 VAL B N 1
ATOM 2028 C CA . VAL B 1 125 ? -9.572 1.356 -51.716 1.00 50.93 190 VAL B CA 1
ATOM 2029 C C . VAL B 1 125 ? -9.383 -0.154 -51.631 1.00 66.58 190 VAL B C 1
ATOM 2030 O O . VAL B 1 125 ? -8.846 -0.676 -50.646 1.00 59.00 190 VAL B O 1
ATOM 2034 N N . GLU B 1 126 ? -9.818 -0.876 -52.669 1.00 75.92 191 GLU B N 1
ATOM 2035 C CA . GLU B 1 126 ? -9.716 -2.334 -52.706 1.00 79.69 191 GLU B CA 1
ATOM 2036 C C . GLU B 1 126 ? -8.287 -2.788 -52.961 1.00 58.44 191 GLU B C 1
ATOM 2037 O O . GLU B 1 126 ? -7.884 -3.845 -52.480 1.00 49.49 191 GLU B O 1
ATOM 2043 N N . SER B 1 127 ? -7.496 -1.977 -53.648 1.00 54.31 192 SER B N 1
ATOM 2044 C CA . SER B 1 127 ? -6.069 -2.245 -53.731 1.00 56.19 192 SER B CA 1
ATOM 2045 C C . SER B 1 127 ? -5.401 -2.203 -52.352 1.00 50.88 192 SER B C 1
ATOM 2046 O O . SER B 1 127 ? -4.566 -3.053 -52.041 1.00 56.68 192 SER B O 1
ATOM 2049 N N . CYS B 1 128 ? -5.752 -1.232 -51.506 1.00 40.56 193 CYS B N 1
ATOM 2050 C CA . CYS B 1 128 ? -5.151 -1.178 -50.170 1.00 36.75 193 CYS B CA 1
ATOM 2051 C C . CYS B 1 128 ? -5.597 -2.352 -49.294 1.00 38.78 193 CYS B C 1
ATOM 2052 O O . CYS B 1 128 ? -4.775 -2.963 -48.597 1.00 41.80 193 CYS B O 1
ATOM 2055 N N . LEU B 1 129 ? -6.894 -2.680 -49.309 1.00 37.39 194 LEU B N 1
ATOM 2056 C CA . LEU B 1 129 ? -7.399 -3.779 -48.499 1.00 42.23 194 LEU B CA 1
ATOM 2057 C C . LEU B 1 129 ? -6.763 -5.109 -48.909 1.00 42.83 194 LEU B C 1
ATOM 2058 O O . LEU B 1 129 ? -6.500 -5.962 -48.058 1.00 46.62 194 LEU B O 1
ATOM 2063 N N . ASN B 1 130 ? -6.521 -5.293 -50.209 1.00 46.00 195 ASN B N 1
ATOM 2064 C CA . ASN B 1 130 ? -5.849 -6.490 -50.710 1.00 47.22 195 ASN B CA 1
ATOM 2065 C C . ASN B 1 130 ? -4.353 -6.470 -50.411 1.00 42.35 195 ASN B C 1
ATOM 2066 O O . ASN B 1 130 ? -3.719 -7.525 -50.274 1.00 43.44 195 ASN B O 1
ATOM 2071 N N . HIS B 1 131 ? -3.771 -5.284 -50.276 1.00 40.71 196 HIS B N 1
ATOM 2072 C CA . HIS B 1 131 ? -2.367 -5.220 -49.913 1.00 41.07 196 HIS B CA 1
ATOM 2073 C C . HIS B 1 131 ? -2.169 -5.619 -48.458 1.00 42.84 196 HIS B C 1
ATOM 2074 O O . HIS B 1 131 ? -1.137 -6.205 -48.123 1.00 44.84 196 HIS B O 1
ATOM 2081 N N . TYR B 1 132 ? -3.160 -5.355 -47.592 1.00 44.68 197 TYR B N 1
ATOM 2082 C CA . TYR B 1 132 ? -3.088 -5.837 -46.211 1.00 42.58 197 TYR B CA 1
ATOM 2083 C C . TYR B 1 132 ? -3.264 -7.346 -46.185 1.00 39.77 197 TYR B C 1
ATOM 2084 O O . TYR B 1 132 ? -2.636 -8.039 -45.378 1.00 48.47 197 TYR B O 1
ATOM 2093 N N . ALA B 1 133 ? -4.119 -7.864 -47.061 1.00 38.90 198 ALA B N 1
ATOM 2094 C CA . ALA B 1 133 ? -4.291 -9.310 -47.147 1.00 39.14 198 ALA B CA 1
ATOM 2095 C C . ALA B 1 133 ? -2.983 -9.987 -47.526 1.00 41.00 198 ALA B C 1
ATOM 2096 O O . ALA B 1 133 ? -2.659 -11.065 -47.001 1.00 47.12 198 ALA B O 1
ATOM 2098 N N . ASN B 1 134 ? -2.208 -9.358 -48.420 1.00 42.63 199 ASN B N 1
ATOM 2099 C CA . ASN B 1 134 ? -0.911 -9.908 -48.809 1.00 43.45 199 ASN B CA 1
ATOM 2100 C C . ASN B 1 134 ? 0.036 -9.977 -47.613 1.00 49.67 199 ASN B C 1
ATOM 2101 O O . ASN B 1 134 ? 0.787 -10.949 -47.443 1.00 44.50 199 ASN B O 1
ATOM 2106 N N . LEU B 1 135 ? 0.001 -8.956 -46.764 1.00 46.66 200 LEU B N 1
ATOM 2107 C CA . LEU B 1 135 ? 0.797 -8.984 -45.541 1.00 47.87 200 LEU B CA 1
ATOM 2108 C C . LEU B 1 135 ? 0.421 -10.152 -44.637 1.00 45.81 200 LEU B C 1
ATOM 2109 O O . LEU B 1 135 ? 1.302 -10.800 -44.069 1.00 47.17 200 LEU B O 1
ATOM 2114 N N . PHE B 1 136 ? -0.881 -10.368 -44.399 1.00 40.48 201 PHE B N 1
ATOM 2115 C CA . PHE B 1 136 ? -1.280 -11.428 -43.467 1.00 43.61 201 PHE B CA 1
ATOM 2116 C C . PHE B 1 136 ? -0.907 -12.807 -44.019 1.00 43.01 201 PHE B C 1
ATOM 2117 O O . PHE B 1 136 ? -0.605 -13.731 -43.260 1.00 45.69 201 PHE B O 1
ATOM 2125 N N . GLN B 1 137 ? -0.937 -12.964 -45.339 1.00 43.39 202 GLN B N 1
ATOM 2126 C CA . GLN B 1 137 ? -0.554 -14.232 -45.950 1.00 47.25 202 GLN B CA 1
ATOM 2127 C C . GLN B 1 137 ? 0.954 -14.422 -45.866 1.00 42.19 202 GLN B C 1
ATOM 2128 O O . GLN B 1 137 ? 1.429 -15.513 -45.541 1.00 45.94 202 GLN B O 1
ATOM 2134 N N . MET B 1 138 ? 1.729 -13.355 -46.102 1.00 40.60 203 MET B N 1
ATOM 2135 C CA . MET B 1 138 ? 3.170 -13.428 -45.871 1.00 43.44 203 MET B CA 1
ATOM 2136 C C . MET B 1 138 ? 3.490 -13.815 -44.429 1.00 46.45 203 MET B C 1
ATOM 2137 O O . MET B 1 138 ? 4.378 -14.636 -44.197 1.00 48.92 203 MET B O 1
ATOM 2142 N N . LYS B 1 139 ? 2.795 -13.220 -43.447 1.00 43.66 204 LYS B N 1
ATOM 2143 C CA . LYS B 1 139 ? 3.062 -13.559 -42.051 1.00 46.34 204 LYS B CA 1
ATOM 2144 C C . L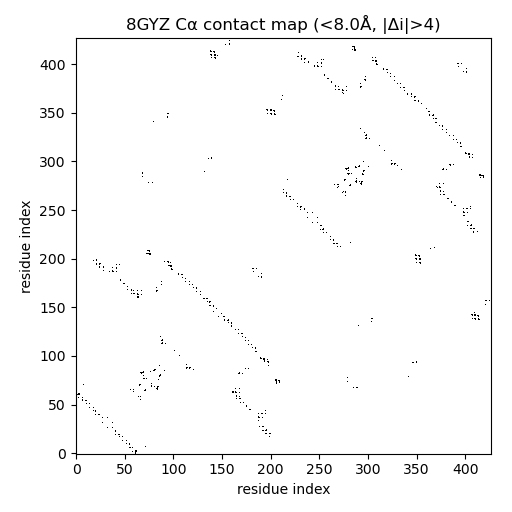YS B 1 139 ? 2.648 -14.989 -41.728 1.00 48.30 204 LYS B C 1
ATOM 2145 O O . LYS B 1 139 ? 3.303 -15.648 -40.912 1.00 42.10 204 LYS B O 1
ATOM 2151 N N . SER B 1 140 ? 1.552 -15.470 -42.333 1.00 45.01 205 SER B N 1
ATOM 2152 C CA . SER B 1 140 ? 1.099 -16.840 -42.092 1.00 48.58 205 SER B CA 1
ATOM 2153 C C . SER B 1 140 ? 2.150 -17.851 -42.546 1.00 53.55 205 SER B C 1
ATOM 2154 O O . SER B 1 140 ? 2.366 -18.882 -41.885 1.00 54.21 205 SER B O 1
ATOM 2157 N N . ASP B 1 141 ? 2.834 -17.554 -43.663 1.00 54.05 206 ASP B N 1
ATOM 2158 C CA . ASP B 1 141 ? 3.895 -18.429 -44.163 1.00 61.66 206 ASP B CA 1
ATOM 2159 C C . ASP B 1 141 ? 5.165 -18.332 -43.328 1.00 62.30 206 ASP B C 1
ATOM 2160 O O . ASP B 1 141 ? 5.870 -19.330 -43.145 1.00 60.01 206 ASP B O 1
ATOM 2165 N N . ALA B 1 142 ? 5.476 -17.144 -42.809 1.00 54.83 207 ALA B N 1
ATOM 2166 C CA . ALA B 1 142 ? 6.600 -17.006 -41.894 1.00 50.69 207 ALA B CA 1
ATOM 2167 C C . ALA B 1 142 ? 6.334 -17.719 -40.577 1.00 50.42 207 ALA B C 1
ATOM 2168 O O . ALA B 1 142 ? 7.272 -18.236 -39.963 1.00 56.08 207 ALA B O 1
ATOM 2170 N N . ALA B 1 143 ? 5.073 -17.769 -40.133 1.00 51.05 208 ALA B N 1
ATOM 2171 C CA . ALA B 1 143 ? 4.748 -18.434 -38.875 1.00 57.71 208 ALA B CA 1
ATOM 2172 C C . ALA B 1 143 ? 4.990 -19.938 -38.951 1.00 64.28 208 ALA B C 1
ATOM 2173 O O . ALA B 1 143 ? 5.235 -20.581 -37.921 1.00 57.93 208 ALA B O 1
ATOM 2175 N N . LYS B 1 144 ? 4.909 -20.520 -40.152 1.00 65.31 209 LYS B N 1
ATOM 2176 C CA . LYS B 1 144 ? 5.237 -21.932 -40.310 1.00 66.07 209 LYS B CA 1
ATOM 2177 C C . LYS B 1 144 ? 6.741 -22.164 -40.251 1.00 57.62 209 LYS B C 1
ATOM 2178 O O . LYS B 1 144 ? 7.184 -23.189 -39.720 1.00 59.01 209 LYS B O 1
ATOM 2184 N N . ALA B 1 145 ? 7.533 -21.203 -40.729 1.00 54.41 210 ALA B N 1
ATOM 2185 C CA . ALA B 1 145 ? 8.982 -21.357 -40.703 1.00 49.58 210 ALA B CA 1
ATOM 2186 C C . ALA B 1 145 ? 9.552 -21.121 -39.303 1.00 48.85 210 ALA B C 1
ATOM 2187 O O . ALA B 1 145 ? 10.388 -21.897 -38.837 1.00 51.91 210 ALA B O 1
ATOM 2189 N N . ASP B 1 146 ? 9.140 -20.045 -38.629 1.00 42.50 211 ASP B N 1
ATOM 2190 C CA . ASP B 1 146 ? 9.674 -19.721 -37.304 1.00 43.19 211 ASP B CA 1
ATOM 2191 C C . ASP B 1 146 ? 8.707 -18.799 -36.564 1.00 47.88 211 ASP B C 1
ATOM 2192 O O . ASP B 1 146 ? 8.857 -17.566 -36.587 1.00 45.34 211 ASP B O 1
ATOM 2197 N N . VAL B 1 147 ? 7.702 -19.394 -35.908 1.00 51.93 212 VAL B N 1
ATOM 2198 C CA . VAL B 1 147 ? 6.636 -18.602 -35.296 1.00 59.43 212 VAL B CA 1
ATOM 2199 C C . VAL B 1 147 ? 7.181 -17.748 -34.154 1.00 57.11 212 VAL B C 1
ATOM 2200 O O . VAL B 1 147 ? 6.706 -16.631 -33.921 1.00 45.22 212 VAL B O 1
ATOM 2204 N N . PHE B 1 148 ? 8.176 -18.254 -33.428 1.00 54.84 213 PHE B N 1
ATOM 2205 C CA . PHE B 1 148 ? 8.757 -17.486 -32.331 1.00 52.40 213 PHE B CA 1
ATOM 2206 C C . PHE B 1 148 ? 9.420 -16.212 -32.843 1.00 46.73 213 PHE B C 1
ATOM 2207 O O . PHE B 1 148 ? 9.280 -15.139 -32.236 1.00 38.97 213 PHE B O 1
ATOM 2215 N N . TYR B 1 149 ? 10.103 -16.288 -33.986 1.00 41.96 214 TYR B N 1
ATOM 2216 C CA . TYR B 1 149 ? 10.653 -15.069 -34.567 1.00 37.49 214 TYR B CA 1
ATOM 2217 C C . TYR B 1 149 ? 9.555 -14.098 -34.952 1.00 38.11 214 TYR B C 1
ATOM 2218 O O . TYR B 1 149 ? 9.673 -12.886 -34.730 1.00 43.77 214 TYR B O 1
ATOM 2227 N N . LEU B 1 150 ? 8.531 -14.608 -35.628 1.00 43.29 215 LEU B N 1
ATOM 2228 C CA . LEU B 1 150 ? 7.448 -13.774 -36.120 1.00 45.87 215 LEU B CA 1
ATOM 2229 C C . LEU B 1 150 ? 6.780 -13.037 -34.970 1.00 45.01 215 LEU B C 1
ATOM 2230 O O . LEU B 1 150 ? 6.718 -11.804 -34.962 1.00 40.94 215 LEU B O 1
ATOM 2235 N N . ILE B 1 151 ? 6.286 -13.783 -33.981 1.00 41.53 216 ILE B N 1
ATOM 2236 C CA . ILE B 1 151 ? 5.551 -13.184 -32.878 1.00 44.04 216 ILE B CA 1
ATOM 2237 C C . ILE B 1 151 ? 6.421 -12.277 -32.026 1.00 37.65 216 ILE B C 1
ATOM 2238 O O . ILE B 1 151 ? 5.895 -11.410 -31.335 1.00 42.77 216 ILE B O 1
ATOM 2243 N N . SER B 1 152 ? 7.752 -12.424 -32.076 1.00 38.45 217 SER B N 1
ATOM 2244 C CA . SER B 1 152 ? 8.608 -11.500 -31.342 1.00 41.01 217 SER B CA 1
ATOM 2245 C C . SER B 1 152 ? 8.682 -10.126 -31.996 1.00 39.81 217 SER B C 1
ATOM 2246 O O . SER B 1 152 ? 9.019 -9.169 -31.319 1.00 39.82 217 SER B O 1
ATOM 2249 N N . GLY B 1 153 ? 8.449 -10.017 -33.298 1.00 41.22 218 GLY B N 1
ATOM 2250 C CA . GLY B 1 153 ? 8.470 -8.729 -33.956 1.00 36.16 218 GLY B CA 1
ATOM 2251 C C . GLY B 1 153 ? 9.850 -8.173 -34.201 1.00 41.26 218 GLY B C 1
ATOM 2252 O O . GLY B 1 153 ? 9.963 -6.980 -34.488 1.00 41.58 218 GLY B O 1
ATOM 2253 N N . MET B 1 154 ? 10.910 -8.998 -34.106 1.00 42.40 219 MET B N 1
ATOM 2254 C CA . MET B 1 154 ? 12.263 -8.511 -34.385 1.00 41.82 219 MET B CA 1
ATOM 2255 C C . MET B 1 154 ? 12.444 -8.087 -35.837 1.00 40.68 219 MET B C 1
ATOM 2256 O O . MET B 1 154 ? 13.392 -7.358 -36.149 1.00 44.21 219 MET B O 1
ATOM 2261 N N . TRP B 1 155 ? 11.567 -8.545 -36.725 1.00 39.06 220 TRP B N 1
ATOM 2262 C CA . TRP B 1 155 ? 11.524 -8.079 -38.099 1.00 41.68 220 TRP B CA 1
ATOM 2263 C C . TRP B 1 155 ? 10.901 -6.699 -38.225 1.00 43.92 220 TRP B C 1
ATOM 2264 O O . TRP B 1 155 ? 10.920 -6.139 -39.324 1.00 41.98 220 TRP B O 1
ATOM 2275 N N . ARG B 1 156 ? 10.357 -6.133 -37.137 1.00 43.37 221 ARG B N 1
ATOM 2276 C CA . ARG B 1 156 ? 9.774 -4.789 -37.145 1.00 43.01 221 ARG B CA 1
ATOM 2277 C C . ARG B 1 156 ? 10.698 -3.831 -36.400 1.00 47.76 221 ARG B C 1
ATOM 2278 O O . ARG B 1 156 ? 11.767 -4.220 -35.907 1.00 48.49 221 ARG B O 1
ATOM 2286 N N . THR B 1 157 ? 10.262 -2.576 -36.270 1.00 41.33 222 THR B N 1
ATOM 2287 C CA . THR B 1 157 ? 11.068 -1.638 -35.505 1.00 43.95 222 THR B CA 1
ATOM 2288 C C . THR B 1 157 ? 10.760 -1.707 -34.006 1.00 37.41 222 THR B C 1
ATOM 2289 O O . THR B 1 157 ? 9.786 -2.328 -33.566 1.00 34.50 222 THR B O 1
ATOM 2293 N N . SER B 1 158 ? 11.623 -1.065 -33.212 1.00 43.61 223 SER B N 1
ATOM 2294 C CA . SER B 1 158 ? 11.479 -1.086 -31.764 1.00 39.58 223 SER B CA 1
ATOM 2295 C C . SER B 1 158 ? 10.210 -0.359 -31.346 1.00 40.49 223 SER B C 1
ATOM 2296 O O . SER B 1 158 ? 9.570 -0.758 -30.365 1.00 36.71 223 SER B O 1
ATOM 2299 N N . THR B 1 159 ? 9.812 0.674 -32.087 1.00 35.30 224 THR B N 1
ATOM 2300 C CA . THR B 1 159 ? 8.556 1.347 -31.763 1.00 40.70 224 THR B CA 1
ATOM 2301 C C . THR B 1 159 ? 7.348 0.441 -31.984 1.00 33.41 224 THR B C 1
ATOM 2302 O O . THR B 1 159 ? 6.427 0.388 -31.158 1.00 34.55 224 THR B O 1
ATOM 2306 N N . GLU B 1 160 ? 7.302 -0.229 -33.132 1.00 34.44 225 GLU B N 1
ATOM 2307 C CA . GLU B 1 160 ? 6.212 -1.149 -33.399 1.00 34.37 225 GLU B CA 1
ATOM 2308 C C . GLU B 1 160 ? 6.127 -2.204 -32.299 1.00 36.18 225 GLU B C 1
ATOM 2309 O O . GLU B 1 160 ? 5.027 -2.533 -31.820 1.00 35.34 225 GLU B O 1
ATOM 2315 N N . ARG B 1 161 ? 7.283 -2.702 -31.839 1.00 35.64 226 ARG B N 1
ATOM 2316 C CA . ARG B 1 161 ? 7.273 -3.705 -30.767 1.00 38.46 226 ARG B CA 1
ATOM 2317 C C . ARG B 1 161 ? 6.739 -3.120 -29.460 1.00 34.59 226 ARG B C 1
ATOM 2318 O O . ARG B 1 161 ? 6.139 -3.834 -28.649 1.00 32.15 226 ARG B O 1
ATOM 2326 N N . PHE B 1 162 ? 6.969 -1.827 -29.230 1.00 31.77 227 PHE B N 1
ATOM 2327 C CA . PHE B 1 162 ? 6.416 -1.162 -28.056 1.00 30.30 227 PHE B CA 1
ATOM 2328 C C . PHE B 1 162 ? 4.902 -1.187 -28.082 1.00 28.17 227 PHE B C 1
ATOM 2329 O O . PHE B 1 162 ? 4.250 -1.279 -27.035 1.00 28.55 227 PHE B O 1
ATOM 2337 N N . PHE B 1 163 ? 4.322 -1.044 -29.268 1.00 30.62 228 PHE B N 1
ATOM 2338 C CA . PHE B 1 163 ? 2.880 -1.030 -29.433 1.00 32.58 228 PHE B CA 1
ATOM 2339 C C . PHE B 1 163 ? 2.326 -2.399 -29.812 1.00 33.86 228 PHE B C 1
ATOM 2340 O O . PHE B 1 163 ? 1.177 -2.493 -30.258 1.00 35.66 228 PHE B O 1
ATOM 2348 N N . GLN B 1 164 ? 3.114 -3.452 -29.667 1.00 36.82 229 GLN B N 1
ATOM 2349 C CA . GLN B 1 164 ? 2.817 -4.725 -30.315 1.00 33.56 229 GLN B CA 1
ATOM 2350 C C . GLN B 1 164 ? 1.796 -5.551 -29.543 1.00 31.51 229 GLN B C 1
ATOM 2351 O O . GLN B 1 164 ? 1.886 -5.701 -28.323 1.00 33.07 229 GLN B O 1
ATOM 2357 N N . TRP B 1 165 ? 0.817 -6.076 -30.274 1.00 33.18 230 TRP B N 1
ATOM 2358 C CA . TRP B 1 165 ? -0.064 -7.138 -29.810 1.00 37.47 230 TRP B CA 1
ATOM 2359 C C . TRP B 1 165 ? -0.116 -8.294 -30.826 1.00 37.15 230 TRP B C 1
ATOM 2360 O O . TRP B 1 165 ? -0.579 -8.114 -31.951 1.00 34.47 230 TRP B O 1
ATOM 2371 N N . ILE B 1 166 ? 0.422 -9.455 -30.445 1.00 39.12 231 ILE B N 1
ATOM 2372 C CA . ILE B 1 166 ? 0.475 -10.684 -31.253 1.00 37.88 231 ILE B CA 1
ATOM 2373 C C . ILE B 1 166 ? 1.017 -10.599 -32.683 1.00 37.65 231 ILE B C 1
ATOM 2374 O O . ILE B 1 166 ? 0.444 -11.161 -33.629 1.00 36.11 231 ILE B O 1
ATOM 2379 N N . GLY B 1 167 ? 2.150 -9.918 -32.840 1.00 38.05 232 GLY B N 1
ATOM 2380 C CA . GLY B 1 167 ? 2.810 -9.860 -34.125 1.00 39.91 232 GLY B CA 1
ATOM 2381 C C . GLY B 1 167 ? 2.322 -8.664 -34.917 1.00 43.20 232 GLY B C 1
ATOM 2382 O O . GLY B 1 167 ? 2.563 -8.606 -36.124 1.00 44.63 232 GLY B O 1
ATOM 2383 N N . GLY B 1 168 ? 1.635 -7.714 -34.293 1.00 38.05 233 GLY B N 1
ATOM 2384 C CA . GLY B 1 168 ? 1.173 -6.546 -35.024 1.00 36.54 233 GLY B CA 1
ATOM 2385 C C . GLY B 1 168 ? 0.571 -5.553 -34.067 1.00 36.26 233 GLY B C 1
ATOM 2386 O O . GLY B 1 168 ? 1.062 -5.438 -32.946 1.00 36.62 233 GLY B O 1
ATOM 2387 N N . PHE B 1 169 ? -0.481 -4.847 -34.477 1.00 35.01 234 PHE B N 1
ATOM 2388 C CA . PHE B 1 169 ? -1.218 -3.929 -33.616 1.00 35.81 234 PHE B CA 1
ATOM 2389 C C . PHE B 1 169 ? -2.543 -4.525 -33.192 1.00 29.89 234 PHE B C 1
ATOM 2390 O O . PHE B 1 169 ? -3.109 -5.403 -33.878 1.00 30.52 234 PHE B O 1
ATOM 2398 N N . ARG B 1 170 ? -3.056 -4.016 -32.069 1.00 23.38 235 ARG B N 1
ATOM 2399 C CA . ARG B 1 170 ? -4.461 -4.251 -31.720 1.00 29.13 235 ARG B CA 1
ATOM 2400 C C . ARG B 1 170 ? -5.340 -3.515 -32.721 1.00 33.83 235 ARG B C 1
ATOM 2401 O O . ARG B 1 170 ? -5.239 -2.281 -32.825 1.00 30.38 235 ARG B O 1
ATOM 2409 N N . PRO B 1 171 ? -6.232 -4.186 -33.460 1.00 33.38 236 PRO B N 1
ATOM 2410 C CA . PRO B 1 171 ? -7.079 -3.428 -34.388 1.00 30.16 236 PRO B CA 1
ATOM 2411 C C . PRO B 1 171 ? -7.959 -2.437 -33.667 1.00 32.75 236 PRO B C 1
ATOM 2412 O O . PRO B 1 171 ? -8.312 -1.400 -34.245 1.00 31.87 236 PRO B O 1
ATOM 2416 N N . SER B 1 172 ? -8.348 -2.743 -32.425 1.00 32.58 237 SER B N 1
ATOM 2417 C CA . SER B 1 172 ? -9.240 -1.848 -31.683 1.00 34.16 237 SER B CA 1
ATOM 2418 C C . SER B 1 172 ? -8.590 -0.490 -31.432 1.00 31.35 237 SER B C 1
ATOM 2419 O O . SER B 1 172 ? -9.276 0.545 -31.427 1.00 29.58 237 SER B O 1
ATOM 2422 N N . GLU B 1 173 ? -7.276 -0.477 -31.241 1.00 31.26 238 GLU B N 1
ATOM 2423 C CA . GLU B 1 173 ? -6.533 0.751 -31.001 1.00 31.17 238 GLU B CA 1
ATOM 2424 C C . GLU B 1 173 ? -6.194 1.495 -32.294 1.00 32.75 238 GLU B C 1
ATOM 2425 O O . GLU B 1 173 ? -6.068 2.712 -32.276 1.00 34.72 238 GLU B O 1
ATOM 2431 N N . LEU B 1 174 ? -5.989 0.796 -33.411 1.00 31.43 239 LEU B N 1
ATOM 2432 C CA . LEU B 1 174 ? -5.830 1.488 -34.681 1.00 27.43 239 LEU B CA 1
ATOM 2433 C C . LEU B 1 174 ? -7.125 2.172 -35.099 1.00 32.84 239 LEU B C 1
ATOM 2434 O O . LEU B 1 174 ? -7.107 3.294 -35.625 1.00 35.96 239 LEU B O 1
ATOM 2439 N N . LEU B 1 175 ? -8.255 1.522 -34.818 1.00 32.54 240 LEU B N 1
ATOM 2440 C CA . LEU B 1 175 ? -9.573 2.104 -35.016 1.00 30.92 240 LEU B CA 1
ATOM 2441 C C . LEU B 1 175 ? -9.748 3.406 -34.244 1.00 30.82 240 LEU B C 1
ATOM 2442 O O . LEU B 1 175 ? -10.265 4.394 -34.774 1.00 30.26 240 LEU B O 1
ATOM 2447 N N . ASN B 1 176 ? -9.347 3.418 -32.983 1.00 26.61 241 ASN B N 1
ATOM 2448 C CA . ASN B 1 176 ? -9.399 4.641 -32.183 1.00 33.31 241 ASN B CA 1
ATOM 2449 C C . ASN B 1 176 ? -8.513 5.762 -32.754 1.00 28.56 241 ASN B C 1
ATOM 2450 O O . ASN B 1 176 ? -8.878 6.937 -32.713 1.00 27.71 241 ASN B O 1
ATOM 2455 N N . VAL B 1 177 ? -7.314 5.426 -33.229 1.00 28.99 242 VAL B N 1
ATOM 2456 C CA . VAL B 1 177 ? -6.394 6.426 -33.761 1.00 30.22 242 VAL B CA 1
ATOM 2457 C C . VAL B 1 177 ? -6.967 7.098 -35.008 1.00 22.54 242 VAL B C 1
ATOM 2458 O O . VAL B 1 177 ? -6.824 8.313 -35.205 1.00 27.91 242 VAL B O 1
ATOM 2462 N N . VAL B 1 178 ? -7.622 6.322 -35.869 1.00 25.85 243 VAL B N 1
ATOM 2463 C CA . VAL B 1 178 ? -8.079 6.863 -37.146 1.00 31.85 243 VAL B CA 1
ATOM 2464 C C . VAL B 1 178 ? -9.476 7.454 -37.077 1.00 28.92 243 VAL B C 1
ATOM 2465 O O . VAL B 1 178 ? -9.869 8.177 -38.004 1.00 31.02 243 VAL B O 1
ATOM 2469 N N . MET B 1 179 ? -10.217 7.212 -35.995 1.00 30.17 244 MET B N 1
ATOM 2470 C CA . MET B 1 179 ? -11.634 7.582 -35.935 1.00 24.94 244 MET B CA 1
ATOM 2471 C C . MET B 1 179 ? -11.911 9.066 -36.142 1.00 25.18 244 MET B C 1
ATOM 2472 O O . MET B 1 179 ? -12.901 9.394 -36.810 1.00 28.98 244 MET B O 1
ATOM 2477 N N . PRO B 1 180 ? -11.181 9.990 -35.518 1.00 31.34 245 PRO B N 1
ATOM 2478 C CA . PRO B 1 180 ? -11.459 11.413 -35.792 1.00 29.35 245 PRO B CA 1
ATOM 2479 C C . PRO B 1 180 ? -11.263 11.768 -37.246 1.00 29.39 245 PRO B C 1
ATOM 2480 O O . PRO B 1 180 ? -11.898 12.704 -37.732 1.00 32.26 245 PRO B O 1
ATOM 2484 N N . TYR B 1 181 ? -10.426 11.022 -37.966 1.00 27.18 246 TYR B N 1
ATOM 2485 C CA . TYR B 1 181 ? -10.158 11.319 -39.377 1.00 29.42 246 TYR B CA 1
ATOM 2486 C C . TYR B 1 181 ? -11.186 10.729 -40.309 1.00 30.13 246 TYR B C 1
ATOM 2487 O O . TYR B 1 181 ? -11.177 11.078 -41.492 1.00 32.02 246 TYR B O 1
ATOM 2496 N N . LEU B 1 182 ? -12.081 9.868 -39.804 1.00 30.58 247 LEU B N 1
ATOM 2497 C CA . LEU B 1 182 ? -13.192 9.369 -40.603 1.00 27.49 247 LEU B CA 1
ATOM 2498 C C . LEU B 1 182 ? -14.343 10.368 -40.641 1.00 28.47 247 LEU B C 1
ATOM 2499 O O . LEU B 1 182 ? -15.255 10.209 -41.448 1.00 29.58 247 LEU B O 1
ATOM 2504 N N . GLN B 1 183 ? -14.334 11.350 -39.736 1.00 25.14 248 GLN B N 1
ATOM 2505 C CA . GLN B 1 183 ? -15.501 12.181 -39.472 1.00 29.63 248 GLN B CA 1
ATOM 2506 C C . GLN B 1 183 ? -15.703 13.185 -40.603 1.00 24.98 248 GLN B C 1
ATOM 2507 O O . GLN B 1 183 ? -14.744 13.556 -41.291 1.00 31.73 248 GLN B O 1
ATOM 2513 N N . PRO B 1 184 ? -16.950 13.608 -40.852 1.00 26.62 249 PRO B N 1
ATOM 2514 C CA . PRO B 1 184 ? -18.126 13.234 -40.063 1.00 29.91 249 PRO B CA 1
ATOM 2515 C C . PRO B 1 184 ? -18.890 11.995 -40.542 1.00 29.80 249 PRO B C 1
ATOM 2516 O O . PRO B 1 184 ? -19.152 11.744 -41.730 1.00 27.16 249 PRO B O 1
ATOM 2520 N N . LEU B 1 185 ? -19.269 11.207 -39.551 1.00 29.28 250 LEU B N 1
ATOM 2521 C CA . LEU B 1 185 ? -20.045 9.998 -39.743 1.00 35.46 250 LEU B CA 1
ATOM 2522 C C . LEU B 1 185 ? -21.437 10.206 -39.153 1.00 36.63 250 LEU B C 1
ATOM 2523 O O . LEU B 1 185 ? -21.655 11.104 -38.342 1.00 37.57 250 LEU B O 1
ATOM 2528 N N . THR B 1 186 ? -22.385 9.373 -39.583 1.00 33.51 251 THR B N 1
ATOM 2529 C CA . THR B 1 186 ? -23.707 9.362 -38.975 1.00 33.88 251 THR B CA 1
ATOM 2530 C C . THR B 1 186 ? -23.632 8.733 -37.576 1.00 34.97 251 THR B C 1
ATOM 2531 O O . THR B 1 186 ? -22.655 8.045 -37.207 1.00 37.04 251 THR B O 1
ATOM 2535 N N . ASP B 1 187 ? -24.659 9.009 -36.777 1.00 38.72 252 ASP B N 1
ATOM 2536 C CA . ASP B 1 187 ? -24.727 8.404 -35.455 1.00 52.28 252 ASP B CA 1
ATOM 2537 C C . ASP B 1 187 ? -24.802 6.890 -35.568 1.00 44.62 252 ASP B C 1
ATOM 2538 O O . ASP B 1 187 ? -24.220 6.189 -34.736 1.00 47.82 252 ASP B O 1
ATOM 2543 N N . GLN B 1 188 ? -25.443 6.368 -36.623 1.00 40.20 253 GLN B N 1
ATOM 2544 C CA . GLN B 1 188 ? -25.541 4.915 -36.771 1.00 41.79 253 GLN B CA 1
ATOM 2545 C C . GLN B 1 188 ? -24.183 4.326 -37.114 1.00 41.52 253 GLN B C 1
ATOM 2546 O O . GLN B 1 188 ? -23.784 3.297 -36.552 1.00 42.69 253 GLN B O 1
ATOM 2552 N N . GLN B 1 189 ? -23.454 4.979 -38.027 1.00 36.39 254 GLN B N 1
ATOM 2553 C CA . GLN B 1 189 ? -22.097 4.545 -38.339 1.00 35.81 254 GLN B CA 1
ATOM 2554 C C . GLN B 1 189 ? -21.220 4.590 -37.103 1.00 33.93 254 GLN B C 1
ATOM 2555 O O . GLN B 1 189 ? -20.442 3.662 -36.844 1.00 30.35 254 GLN B O 1
ATOM 2561 N N . ILE B 1 190 ? -21.308 5.682 -36.336 1.00 32.39 255 ILE B N 1
ATOM 2562 C CA . ILE B 1 190 ? -20.494 5.774 -35.131 1.00 27.67 255 ILE B CA 1
ATOM 2563 C C . ILE B 1 190 ? -20.809 4.611 -34.210 1.00 30.43 255 ILE B C 1
ATOM 2564 O O . ILE B 1 190 ? -19.903 3.951 -33.693 1.00 33.19 255 ILE B O 1
ATOM 2569 N N . LEU B 1 191 ? -22.085 4.278 -34.081 1.00 35.90 256 LEU B N 1
ATOM 2570 C CA . LEU B 1 191 ? -22.475 3.143 -33.244 1.00 40.12 256 LEU B CA 1
ATOM 2571 C C . LEU B 1 191 ? -21.942 1.813 -33.784 1.00 39.54 256 LEU B C 1
ATOM 2572 O O . LEU B 1 191 ? -21.484 0.958 -33.017 1.00 37.31 256 LEU B O 1
ATOM 2577 N N . GLU B 1 192 ? -22.021 1.605 -35.092 1.00 40.80 257 GLU B N 1
ATOM 2578 C CA . GLU B 1 192 ? -21.505 0.369 -35.663 1.00 43.28 257 GLU B CA 1
ATOM 2579 C C . GLU B 1 192 ? -19.996 0.311 -35.533 1.00 44.28 257 GLU B C 1
ATOM 2580 O O . GLU B 1 192 ? -19.417 -0.773 -35.368 1.00 36.69 257 GLU B O 1
ATOM 2586 N N . VAL B 1 193 ? -19.333 1.465 -35.623 1.00 39.66 258 VAL B N 1
ATOM 2587 C CA . VAL B 1 193 ? -17.894 1.459 -35.438 1.00 34.88 258 VAL B CA 1
ATOM 2588 C C . VAL B 1 193 ? -17.569 1.104 -34.003 1.00 31.70 258 VAL B C 1
ATOM 2589 O O . VAL B 1 193 ? -16.674 0.299 -33.728 1.00 31.65 258 VAL B O 1
ATOM 2593 N N . ARG B 1 194 ? -18.285 1.704 -33.065 1.00 38.66 259 ARG B N 1
ATOM 2594 C CA . ARG B 1 194 ? -18.004 1.444 -31.666 1.00 37.21 259 ARG B CA 1
ATOM 2595 C C . ARG B 1 194 ? -18.285 -0.009 -31.321 1.00 37.76 259 ARG B C 1
ATOM 2596 O O . ARG B 1 194 ? -17.528 -0.634 -30.568 1.00 32.22 259 ARG B O 1
ATOM 2604 N N . ASN B 1 195 ? -19.380 -0.558 -31.834 1.00 38.76 260 ASN B N 1
ATOM 2605 C CA . ASN B 1 195 ? -19.630 -1.975 -31.600 1.00 44.18 260 ASN B CA 1
ATOM 2606 C C . ASN B 1 195 ? -18.508 -2.833 -32.175 1.00 43.11 260 ASN B C 1
ATOM 2607 O O . ASN B 1 195 ? -18.121 -3.838 -31.571 1.00 42.43 260 ASN B O 1
ATOM 2612 N N . LEU B 1 196 ? -17.987 -2.482 -33.352 1.00 38.05 261 LEU B N 1
ATOM 2613 C CA . LEU B 1 196 ? -16.902 -3.286 -33.916 1.00 36.69 261 LEU B CA 1
ATOM 2614 C C . LEU B 1 196 ? -15.654 -3.196 -33.053 1.00 37.71 261 LEU B C 1
ATOM 2615 O O . LEU B 1 196 ? -14.928 -4.185 -32.868 1.00 35.60 261 LEU B O 1
ATOM 2620 N N . GLN B 1 197 ? -15.353 -2.004 -32.557 1.00 34.71 262 GLN B N 1
ATOM 2621 C CA . GLN B 1 197 ? -14.208 -1.851 -31.671 1.00 34.28 262 GLN B CA 1
ATOM 2622 C C . GLN B 1 197 ? -14.378 -2.694 -30.409 1.00 36.43 262 GLN B C 1
ATOM 2623 O O . GLN B 1 197 ? -13.458 -3.393 -29.993 1.00 38.01 262 GLN B O 1
ATOM 2629 N N . GLN B 1 198 ? -15.546 -2.622 -29.774 1.00 39.25 263 GLN B N 1
ATOM 2630 C CA . GLN B 1 198 ? -15.759 -3.404 -28.565 1.00 47.37 263 GLN B CA 1
ATOM 2631 C C . GLN B 1 198 ? -15.633 -4.896 -28.848 1.00 51.32 263 GLN B C 1
ATOM 2632 O O . GLN B 1 198 ? -14.950 -5.623 -28.117 1.00 49.55 263 GLN B O 1
ATOM 2638 N N . SER B 1 199 ? -16.287 -5.373 -29.904 1.00 45.14 264 SER B N 1
ATOM 2639 C CA . SER B 1 199 ? -16.172 -6.784 -30.257 1.00 47.60 264 SER B CA 1
ATOM 2640 C C . SER B 1 199 ? -14.726 -7.154 -30.567 1.00 46.06 264 SER B C 1
ATOM 2641 O O . SER B 1 199 ? -14.280 -8.262 -30.272 1.00 33.42 264 SER B O 1
ATOM 2644 N N . SER B 1 200 ? -13.971 -6.234 -31.163 1.00 39.75 265 SER B N 1
ATOM 2645 C CA . SER B 1 200 ? -12.570 -6.518 -31.404 1.00 27.80 265 SER B CA 1
ATOM 2646 C C . SER B 1 200 ? -11.808 -6.578 -30.088 1.00 29.81 265 SER B C 1
ATOM 2647 O O . SER B 1 200 ? -10.978 -7.473 -29.890 1.00 36.25 265 SER B O 1
ATOM 2650 N N . GLN B 1 201 ? -12.078 -5.638 -29.179 1.00 28.60 266 GLN B N 1
ATOM 2651 C CA . GLN B 1 201 ? -11.405 -5.629 -27.876 1.00 33.47 266 GLN B CA 1
ATOM 2652 C C . GLN B 1 201 ? -11.639 -6.948 -27.137 1.00 35.62 266 GLN B C 1
ATOM 2653 O O . GLN B 1 201 ? -10.718 -7.509 -26.532 1.00 39.46 266 GLN B O 1
ATOM 2659 N N . GLN B 1 202 ? -12.875 -7.427 -27.152 1.00 36.32 267 GLN B N 1
ATOM 2660 C CA . GLN B 1 202 ? -13.206 -8.729 -26.587 1.00 49.25 267 GLN B CA 1
ATOM 2661 C C . GLN B 1 202 ? -12.416 -9.852 -27.261 1.00 46.44 267 GLN B C 1
ATOM 2662 O O . GLN B 1 202 ? -11.832 -10.700 -26.578 1.00 43.27 267 GLN B O 1
ATOM 2668 N N . ALA B 1 203 ? -12.366 -9.878 -28.598 1.00 41.54 268 ALA B N 1
ATOM 2669 C CA . ALA B 1 203 ? -11.599 -10.941 -29.243 1.00 38.05 268 ALA B CA 1
ATOM 2670 C C . ALA B 1 203 ? -10.107 -10.806 -28.953 1.00 41.26 268 ALA B C 1
ATOM 2671 O O . ALA B 1 203 ? -9.414 -11.821 -28.793 1.00 35.46 268 ALA B O 1
ATOM 2673 N N . GLU B 1 204 ? -9.590 -9.572 -28.875 1.00 37.23 269 GLU B N 1
ATOM 2674 C CA . GLU B 1 204 ? -8.172 -9.389 -28.581 1.00 33.86 269 GLU B CA 1
ATOM 2675 C C . GLU B 1 204 ? -7.831 -9.923 -27.198 1.00 37.13 269 GLU B C 1
ATOM 2676 O O . GLU B 1 204 ? -6.799 -10.596 -27.014 1.00 36.31 269 GLU B O 1
ATOM 2682 N N . ASP B 1 205 ? -8.658 -9.589 -26.199 1.00 32.13 270 ASP B N 1
ATOM 2683 C CA . ASP B 1 205 ? -8.395 -10.070 -24.846 1.00 37.88 270 ASP B CA 1
ATOM 2684 C C . ASP B 1 205 ? -8.520 -11.586 -24.758 1.00 36.29 270 ASP B C 1
ATOM 2685 O O . ASP B 1 205 ? -7.739 -12.217 -24.055 1.00 37.28 270 ASP B O 1
ATOM 2690 N N . ALA B 1 206 ? -9.451 -12.196 -25.498 1.00 33.38 271 ALA B N 1
ATOM 2691 C CA . ALA B 1 206 ? -9.534 -13.660 -25.484 1.00 36.10 271 ALA B CA 1
ATOM 2692 C C . ALA B 1 206 ? -8.259 -14.289 -26.039 1.00 37.85 271 ALA B C 1
ATOM 2693 O O . ALA B 1 206 ? -7.704 -15.229 -25.452 1.00 34.22 271 ALA B O 1
ATOM 2695 N N . LEU B 1 207 ? -7.740 -13.735 -27.134 1.00 36.93 272 LEU B N 1
ATOM 2696 C CA . LEU B 1 207 ? -6.476 -14.228 -27.663 1.00 37.22 272 LEU B CA 1
ATOM 2697 C C . LEU B 1 207 ? -5.345 -14.028 -26.666 1.00 40.14 272 LEU B C 1
ATOM 2698 O O . LEU B 1 207 ? -4.530 -14.938 -26.461 1.00 39.41 272 LEU B O 1
ATOM 2703 N N . SER B 1 208 ? -5.261 -12.843 -26.051 1.00 38.94 273 SER B N 1
ATOM 2704 C CA . SER B 1 208 ? -4.185 -12.611 -25.093 1.00 39.24 273 SER B CA 1
ATOM 2705 C C . SER B 1 208 ? -4.296 -13.556 -23.899 1.00 37.03 273 SER B C 1
ATOM 2706 O O . SER B 1 208 ? -3.278 -13.898 -23.298 1.00 33.77 273 SER B O 1
ATOM 2709 N N . GLN B 1 209 ? -5.519 -13.947 -23.511 1.00 42.31 274 GLN B N 1
ATOM 2710 C CA . GLN B 1 209 ? -5.668 -14.912 -22.423 1.00 46.56 274 GLN B CA 1
ATOM 2711 C C . GLN B 1 209 ? -5.194 -16.290 -22.866 1.00 43.01 274 GLN B C 1
ATOM 2712 O O . GLN B 1 209 ? -4.565 -17.008 -22.071 1.00 45.51 274 GLN B O 1
ATOM 2718 N N . GLY B 1 210 ? -5.390 -16.638 -24.143 1.00 39.44 275 GLY B N 1
ATOM 2719 C CA . GLY B 1 210 ? -4.817 -17.869 -24.672 1.00 38.58 275 GLY B CA 1
ATOM 2720 C C . GLY B 1 210 ? -3.298 -17.867 -24.617 1.00 41.34 275 GLY B C 1
ATOM 2721 O O . GLY B 1 210 ? -2.679 -18.820 -24.154 1.00 38.01 275 GLY B O 1
ATOM 2722 N N . ILE B 1 211 ? -2.684 -16.777 -25.071 1.00 35.91 276 ILE B N 1
ATOM 2723 C CA . ILE B 1 211 ? -1.232 -16.632 -25.004 1.00 37.41 276 ILE B CA 1
ATOM 2724 C C . ILE B 1 211 ? -0.742 -16.719 -23.559 1.00 34.57 276 ILE B C 1
ATOM 2725 O O . ILE B 1 211 ? 0.298 -17.316 -23.286 1.00 37.70 276 ILE B O 1
ATOM 2730 N N . ASP B 1 212 ? -1.435 -16.053 -22.629 1.00 33.93 277 ASP B N 1
ATOM 2731 C CA . ASP B 1 212 ? -1.029 -16.105 -21.225 1.00 38.95 277 ASP B CA 1
ATOM 2732 C C . ASP B 1 212 ? -1.071 -17.530 -20.675 1.00 35.74 277 ASP B C 1
ATOM 2733 O O . ASP B 1 212 ? -0.257 -17.890 -19.817 1.00 34.91 277 ASP B O 1
ATOM 2738 N N . LYS B 1 213 ? -2.024 -18.352 -21.135 1.00 35.01 278 LYS B N 1
ATOM 2739 C CA . LYS B 1 213 ? -2.087 -19.735 -20.675 1.00 40.66 278 LYS B CA 1
ATOM 2740 C C . LYS B 1 213 ? -0.920 -20.529 -21.234 1.00 41.78 278 LYS B C 1
ATOM 2741 O O . LYS B 1 213 ? -0.331 -21.358 -20.532 1.00 38.66 278 LYS B O 1
ATOM 2747 N N . LEU B 1 214 ? -0.587 -20.307 -22.510 1.00 34.70 279 LEU B N 1
ATOM 2748 C CA . LEU B 1 214 ? 0.580 -20.963 -23.094 1.00 31.29 279 LEU B CA 1
ATOM 2749 C C . LEU B 1 214 ? 1.862 -20.530 -22.381 1.00 31.40 279 LEU B C 1
ATOM 2750 O O . LEU B 1 214 ? 2.725 -21.359 -22.081 1.00 32.83 279 LEU B O 1
ATOM 2755 N N . GLN B 1 215 ? 1.997 -19.254 -22.059 1.00 28.85 280 GLN B N 1
ATOM 2756 C CA . GLN B 1 215 ? 3.208 -18.832 -21.361 1.00 32.95 280 GLN B CA 1
ATOM 2757 C C . GLN B 1 215 ? 3.301 -19.481 -19.983 1.00 34.06 280 GLN B C 1
ATOM 2758 O O . GLN B 1 215 ? 4.384 -19.898 -19.552 1.00 33.03 280 GLN B O 1
ATOM 2764 N N . GLN B 1 216 ? 2.167 -19.592 -19.290 1.00 37.00 281 GLN B N 1
ATOM 2765 C CA . GLN B 1 216 ? 2.163 -20.244 -17.988 1.00 37.81 281 GLN B CA 1
ATOM 2766 C C . GLN B 1 216 ? 2.546 -21.713 -18.116 1.00 34.11 281 GLN B C 1
ATOM 2767 O O . GLN B 1 216 ? 3.262 -22.254 -17.262 1.00 34.94 281 GLN B O 1
ATOM 2773 N N . SER B 1 217 ? 2.075 -22.382 -19.175 1.00 29.13 282 SER B N 1
ATOM 2774 C CA . SER B 1 217 ? 2.488 -23.758 -19.423 1.00 30.99 282 SER B CA 1
ATOM 2775 C C . SER B 1 217 ? 3.985 -23.860 -19.740 1.00 36.40 282 SER B C 1
ATOM 2776 O O . SER B 1 217 ? 4.650 -24.798 -19.293 1.00 35.59 282 SER B O 1
ATOM 2779 N N . LEU B 1 218 ? 4.546 -22.901 -20.477 1.00 32.41 283 LEU B N 1
ATOM 2780 C CA . LEU B 1 218 ? 5.981 -22.930 -20.759 1.00 36.30 283 LEU B CA 1
ATOM 2781 C C . LEU B 1 218 ? 6.809 -22.730 -19.485 1.00 27.59 283 LEU B C 1
ATOM 2782 O O . LEU B 1 218 ? 7.765 -23.460 -19.214 1.00 31.78 283 LEU B O 1
ATOM 2787 N N . ALA B 1 219 ? 6.466 -21.708 -18.729 1.00 24.31 284 ALA B N 1
ATOM 2788 C CA . ALA B 1 219 ? 7.150 -21.380 -17.478 1.00 26.86 284 ALA B CA 1
ATOM 2789 C C . ALA B 1 219 ? 7.167 -22.563 -16.536 1.00 29.61 284 ALA B C 1
ATOM 2790 O O . ALA B 1 219 ? 8.218 -22.899 -15.961 1.00 32.74 284 ALA B O 1
ATOM 2792 N N . GLU B 1 220 ? 6.021 -23.242 -16.396 1.00 31.35 285 GLU B N 1
ATOM 2793 C CA . GLU B 1 220 ? 5.959 -24.389 -15.489 1.00 39.66 285 GLU B CA 1
ATOM 2794 C C . GLU B 1 220 ? 6.817 -25.546 -15.985 1.00 45.58 285 GLU B C 1
ATOM 2795 O O . GLU B 1 220 ? 7.438 -26.251 -15.167 1.00 41.74 285 GLU B O 1
ATOM 2801 N N . SER B 1 221 ? 6.969 -25.695 -17.302 1.00 39.17 286 SER B N 1
ATOM 2802 C CA . SER B 1 221 ? 7.899 -26.702 -17.807 1.00 33.20 286 SER B CA 1
ATOM 2803 C C . SER B 1 221 ? 9.359 -26.296 -17.572 1.00 31.46 286 SER B C 1
ATOM 2804 O O . SER B 1 221 ? 10.220 -27.149 -17.303 1.00 33.07 286 SER B O 1
ATOM 2807 N N . ILE B 1 222 ? 9.653 -25.005 -17.725 1.00 29.63 287 ILE B N 1
ATOM 2808 C CA . ILE B 1 222 ? 11.017 -24.498 -17.604 1.00 33.91 287 ILE B CA 1
ATOM 2809 C C . ILE B 1 222 ? 11.520 -24.591 -16.167 1.00 31.44 287 ILE B C 1
ATOM 2810 O O . ILE B 1 222 ? 12.696 -24.880 -15.932 1.00 28.98 287 ILE B O 1
ATOM 2815 N N . VAL B 1 223 ? 10.662 -24.314 -15.186 1.00 27.71 288 VAL B N 1
ATOM 2816 C CA . VAL B 1 223 ? 11.133 -24.306 -13.807 1.00 23.34 288 VAL B CA 1
ATOM 2817 C C . VAL B 1 223 ? 11.406 -25.732 -13.322 1.00 24.49 288 VAL B C 1
ATOM 2818 O O . VAL B 1 223 ? 12.262 -25.959 -12.457 1.00 29.41 288 VAL B O 1
ATOM 2822 N N . ILE B 1 224 ? 10.711 -26.725 -13.859 1.00 24.59 289 ILE B N 1
ATOM 2823 C CA . ILE B 1 224 ? 11.023 -28.095 -13.472 1.00 26.55 289 ILE B CA 1
ATOM 2824 C C . ILE B 1 224 ? 12.447 -28.458 -13.907 1.00 27.88 289 ILE B C 1
ATOM 2825 O O . ILE B 1 224 ? 13.251 -28.979 -13.120 1.00 29.68 289 ILE B O 1
ATOM 2830 N N . ASP B 1 225 ? 12.770 -28.213 -15.181 1.00 32.08 290 ASP B N 1
ATOM 2831 C CA . ASP B 1 225 ? 14.138 -28.394 -15.663 1.00 33.52 290 ASP B CA 1
ATOM 2832 C C . ASP B 1 225 ? 15.125 -27.506 -14.893 1.00 29.82 290 ASP B C 1
ATOM 2833 O O . ASP B 1 225 ? 16.266 -27.907 -14.615 1.00 33.33 290 ASP B O 1
ATOM 2838 N N . ALA B 1 226 ? 14.713 -26.290 -14.555 1.00 26.93 291 ALA B N 1
ATOM 2839 C CA . ALA B 1 226 ? 15.639 -25.396 -13.866 1.00 29.44 291 ALA B CA 1
ATOM 2840 C C . ALA B 1 226 ? 15.943 -25.869 -12.441 1.00 27.78 291 ALA B C 1
ATOM 2841 O O . ALA B 1 226 ? 17.059 -25.698 -11.960 1.00 32.24 291 ALA B O 1
ATOM 2843 N N . VAL B 1 227 ? 14.972 -26.445 -11.733 1.00 28.42 292 VAL B N 1
ATOM 2844 C CA . VAL B 1 227 ? 15.266 -26.821 -10.355 1.00 27.46 292 VAL B CA 1
ATOM 2845 C C . VAL B 1 227 ? 16.089 -28.101 -10.297 1.00 27.82 292 VAL B C 1
ATOM 2846 O O . VAL B 1 227 ? 16.848 -28.315 -9.347 1.00 28.04 292 VAL B O 1
ATOM 2850 N N . ILE B 1 228 ? 15.955 -28.975 -11.285 1.00 31.28 293 ILE B N 1
ATOM 2851 C CA . ILE B 1 228 ? 16.799 -30.163 -11.332 1.00 34.27 293 ILE B CA 1
ATOM 2852 C C . ILE B 1 228 ? 18.199 -29.799 -11.827 1.00 36.56 293 ILE B C 1
ATOM 2853 O O . ILE B 1 228 ? 19.201 -30.184 -11.221 1.00 38.03 293 ILE B O 1
ATOM 2858 N N . GLU B 1 229 ? 18.280 -29.083 -12.948 1.00 39.00 294 GLU B N 1
ATOM 2859 C CA . GLU B 1 229 ? 19.523 -28.511 -13.493 1.00 45.01 294 GLU B CA 1
ATOM 2860 C C . GLU B 1 229 ? 20.647 -29.549 -13.581 1.00 41.67 294 GLU B C 1
ATOM 2861 O O . GLU B 1 229 ? 21.713 -29.420 -12.979 1.00 41.21 294 GLU B O 1
ATOM 2867 N N . SER B 1 230 ? 20.421 -30.557 -14.412 1.00 40.45 295 SER B N 1
ATOM 2868 C CA . SER B 1 230 ? 21.417 -31.597 -14.603 1.00 42.73 295 SER B CA 1
ATOM 2869 C C . SER B 1 230 ? 21.243 -32.190 -15.992 1.00 44.35 295 SER B C 1
ATOM 2870 O O . SER B 1 230 ? 20.124 -32.515 -16.396 1.00 41.57 295 SER B O 1
ATOM 2873 N N . THR B 1 231 ? 22.343 -32.337 -16.716 1.00 51.02 296 THR B N 1
ATOM 2874 C CA . THR B 1 231 ? 22.293 -33.111 -17.949 1.00 56.47 296 THR B CA 1
ATOM 2875 C C . THR B 1 231 ? 22.031 -34.593 -17.702 1.00 54.63 296 THR B C 1
ATOM 2876 O O . THR B 1 231 ? 21.604 -35.286 -18.631 1.00 57.76 296 THR B O 1
ATOM 2880 N N . HIS B 1 232 ? 22.239 -35.085 -16.475 1.00 56.52 297 HIS B N 1
ATOM 2881 C CA . HIS B 1 232 ? 21.880 -36.457 -16.130 1.00 59.53 297 HIS B CA 1
ATOM 2882 C C . HIS B 1 232 ? 20.383 -36.731 -16.186 1.00 53.87 297 HIS B C 1
ATOM 2883 O O . HIS B 1 232 ? 19.991 -37.901 -16.157 1.00 54.30 297 HIS B O 1
ATOM 2890 N N . TYR B 1 233 ? 19.536 -35.702 -16.230 1.00 49.43 298 TYR B N 1
ATOM 2891 C CA . TYR B 1 233 ? 18.106 -35.946 -16.177 1.00 50.09 298 TYR B CA 1
ATOM 2892 C C . TYR B 1 233 ? 17.415 -35.323 -17.381 1.00 47.59 298 TYR B C 1
ATOM 2893 O O . TYR B 1 233 ? 17.741 -34.189 -17.757 1.00 52.71 298 TYR B O 1
ATOM 2902 N N . PRO B 1 234 ? 16.461 -36.036 -17.995 1.00 40.99 299 PRO B N 1
ATOM 2903 C CA . PRO B 1 234 ? 15.834 -35.546 -19.230 1.00 41.29 299 PRO B CA 1
ATOM 2904 C C . PRO B 1 234 ? 15.051 -34.271 -18.986 1.00 40.44 299 PRO B C 1
ATOM 2905 O O . PRO B 1 234 ? 14.534 -34.044 -17.897 1.00 38.12 299 PRO B O 1
ATOM 2909 N N . THR B 1 235 ? 14.941 -33.452 -20.026 1.00 41.09 300 THR B N 1
ATOM 2910 C CA . THR B 1 235 ? 14.319 -32.138 -19.969 1.00 50.45 300 THR B CA 1
ATOM 2911 C C . THR B 1 235 ? 13.032 -32.132 -20.780 1.00 51.03 300 THR B C 1
ATOM 2912 O O . THR B 1 235 ? 12.756 -33.063 -21.531 1.00 46.87 300 THR B O 1
ATOM 2916 N N . HIS B 1 236 ? 12.283 -31.030 -20.666 1.00 58.23 301 HIS B N 1
ATOM 2917 C CA . HIS B 1 236 ? 10.975 -30.853 -21.288 1.00 67.48 301 HIS B CA 1
ATOM 2918 C C . HIS B 1 236 ? 11.046 -30.073 -22.597 1.00 78.35 301 HIS B C 1
ATOM 2919 O O . HIS B 1 236 ? 10.098 -29.358 -22.939 1.00 76.47 301 HIS B O 1
ATOM 2926 N N . MET B 1 237 ? 12.139 -30.189 -23.342 1.00 93.36 302 MET B N 1
ATOM 2927 C CA . MET B 1 237 ? 12.300 -29.305 -24.485 1.00 104.96 302 MET B CA 1
ATOM 2928 C C . MET B 1 237 ? 11.528 -29.796 -25.708 1.00 93.88 302 MET B C 1
ATOM 2929 O O . MET B 1 237 ? 11.412 -29.052 -26.683 1.00 92.26 302 MET B O 1
ATOM 2934 N N . ALA B 1 238 ? 10.936 -30.991 -25.662 1.00 84.47 303 ALA B N 1
ATOM 2935 C CA . ALA B 1 238 ? 9.917 -31.324 -26.656 1.00 77.18 303 ALA B CA 1
ATOM 2936 C C . ALA B 1 238 ? 8.569 -30.707 -26.278 1.00 72.81 303 ALA B C 1
ATOM 2937 O O . ALA B 1 238 ? 7.857 -30.181 -27.140 1.00 68.99 303 ALA B O 1
ATOM 2939 N N . ALA B 1 239 ? 8.207 -30.761 -24.992 1.00 68.33 304 ALA B N 1
ATOM 2940 C CA . ALA B 1 239 ? 7.016 -30.060 -24.518 1.00 64.74 304 ALA B CA 1
ATOM 2941 C C . ALA B 1 239 ? 7.148 -28.556 -24.733 1.00 60.55 304 ALA B C 1
ATOM 2942 O O . ALA B 1 239 ? 6.217 -27.895 -25.218 1.00 55.40 304 ALA B O 1
ATOM 2944 N N . ALA B 1 240 ? 8.299 -27.989 -24.364 1.00 61.25 305 ALA B N 1
ATOM 2945 C CA . ALA B 1 240 ? 8.522 -26.566 -24.577 1.00 66.25 305 ALA B CA 1
ATOM 2946 C C . ALA B 1 240 ? 8.344 -26.206 -26.053 1.00 73.74 305 ALA B C 1
ATOM 2947 O O . ALA B 1 240 ? 7.519 -25.360 -26.401 1.00 66.58 305 ALA B O 1
ATOM 2949 N N . ILE B 1 241 ? 9.095 -26.875 -26.934 1.00 80.20 306 ILE B N 1
ATOM 2950 C CA . ILE B 1 241 ? 9.086 -26.484 -28.345 1.00 84.87 306 ILE B CA 1
ATOM 2951 C C . ILE B 1 241 ? 7.725 -26.695 -28.965 1.00 73.13 306 ILE B C 1
ATOM 2952 O O . ILE B 1 241 ? 7.280 -25.900 -29.806 1.00 71.32 306 ILE B O 1
ATOM 2957 N N . GLU B 1 242 ? 7.008 -27.736 -28.556 1.00 67.91 307 GLU B N 1
ATOM 2958 C CA . GLU B 1 242 ? 5.773 -28.046 -29.254 1.00 79.71 307 GLU B CA 1
ATOM 2959 C C . GLU B 1 242 ? 4.604 -27.210 -28.745 1.00 86.33 307 GLU B C 1
ATOM 2960 O O . GLU B 1 242 ? 3.743 -26.852 -29.543 1.00 92.39 307 GLU B O 1
ATOM 2966 N N . ASN B 1 243 ? 4.531 -26.845 -27.462 1.00 90.98 308 ASN B N 1
ATOM 2967 C CA . ASN B 1 243 ? 3.428 -25.941 -27.129 1.00 98.81 308 ASN B CA 1
ATOM 2968 C C . ASN B 1 243 ? 3.768 -24.485 -27.455 1.00 98.19 308 ASN B C 1
ATOM 2969 O O . ASN B 1 243 ? 2.865 -23.646 -27.505 1.00 99.26 308 ASN B O 1
ATOM 2974 N N . LEU B 1 244 ? 5.033 -24.159 -27.726 1.00 95.58 309 LEU B N 1
ATOM 2975 C CA . LEU B 1 244 ? 5.313 -22.885 -28.380 1.00 95.79 309 LEU B CA 1
ATOM 2976 C C . LEU B 1 244 ? 4.933 -22.923 -29.857 1.00 96.26 309 LEU B C 1
ATOM 2977 O O . LEU B 1 244 ? 4.804 -21.869 -30.492 1.00 88.90 309 LEU B O 1
ATOM 2982 N N . GLN B 1 245 ? 4.760 -24.121 -30.419 1.00 92.85 310 GLN B N 1
ATOM 2983 C CA . GLN B 1 245 ? 4.288 -24.230 -31.789 1.00 80.27 310 GLN B CA 1
ATOM 2984 C C . GLN B 1 245 ? 2.861 -23.739 -31.920 1.00 64.96 310 GLN B C 1
ATOM 2985 O O . GLN B 1 245 ? 2.461 -23.293 -33.004 1.00 53.42 310 GLN B O 1
ATOM 2991 N N . ALA B 1 246 ? 2.091 -23.817 -30.822 1.00 61.29 311 ALA B N 1
ATOM 2992 C CA . ALA B 1 246 ? 0.688 -23.416 -30.828 1.00 60.40 311 ALA B CA 1
ATOM 2993 C C . ALA B 1 246 ? 0.514 -21.915 -31.011 1.00 51.58 311 ALA B C 1
ATOM 2994 O O . ALA B 1 246 ? -0.603 -21.458 -31.296 1.00 43.00 311 ALA B O 1
ATOM 2996 N N . LEU B 1 247 ? 1.587 -21.147 -30.802 1.00 49.97 312 LEU B N 1
ATOM 2997 C CA . LEU B 1 247 ? 1.593 -19.731 -31.131 1.00 46.25 312 LEU B CA 1
ATOM 2998 C C . LEU B 1 247 ? 1.194 -19.476 -32.580 1.00 55.35 312 LEU B C 1
ATOM 2999 O O . LEU B 1 247 ? 0.713 -18.385 -32.908 1.00 48.60 312 LEU B O 1
ATOM 3004 N N . GLU B 1 248 ? 1.419 -20.443 -33.471 1.00 59.12 313 GLU B N 1
ATOM 3005 C CA . GLU B 1 248 ? 1.017 -20.234 -34.854 1.00 59.85 313 GLU B CA 1
ATOM 3006 C C . GLU B 1 248 ? -0.480 -19.982 -34.938 1.00 48.40 313 GLU B C 1
ATOM 3007 O O . GLU B 1 248 ? -0.923 -19.058 -35.633 1.00 45.31 313 GLU B O 1
ATOM 3013 N N . GLY B 1 249 ? -1.279 -20.776 -34.219 1.00 39.77 314 GLY B N 1
ATOM 3014 C CA . GLY B 1 249 ? -2.723 -20.594 -34.278 1.00 44.13 314 GLY B CA 1
ATOM 3015 C C . GLY B 1 249 ? -3.148 -19.208 -33.825 1.00 48.24 314 GLY B C 1
ATOM 3016 O O . GLY B 1 249 ? -4.077 -18.615 -34.379 1.00 47.08 314 GLY B O 1
ATOM 3017 N N . PHE B 1 250 ? -2.466 -18.676 -32.814 1.00 40.27 315 PHE B N 1
ATOM 3018 C CA . PHE B 1 250 ? -2.787 -17.353 -32.307 1.00 42.72 315 PHE B CA 1
ATOM 3019 C C . PHE B 1 250 ? -2.393 -16.275 -33.299 1.00 40.26 315 PHE B C 1
ATOM 3020 O O . PHE B 1 250 ? -3.137 -15.314 -33.499 1.00 38.66 315 PHE B O 1
ATOM 3028 N N . VAL B 1 251 ? -1.218 -16.400 -33.907 1.00 46.01 316 VAL B N 1
ATOM 3029 C CA . VAL B 1 251 ? -0.809 -15.456 -34.940 1.00 49.76 316 VAL B CA 1
ATOM 3030 C C . VAL B 1 251 ? -1.813 -15.442 -36.073 1.00 46.13 316 VAL B C 1
ATOM 3031 O O . VAL B 1 251 ? -2.177 -14.380 -36.598 1.00 41.87 316 VAL B O 1
ATOM 3035 N N . ASN B 1 252 ? -2.256 -16.618 -36.497 1.00 45.84 317 ASN B N 1
ATOM 3036 C CA . ASN B 1 252 ? -3.199 -16.658 -37.599 1.00 45.44 317 ASN B CA 1
ATOM 3037 C C . ASN B 1 252 ? -4.555 -16.083 -37.201 1.00 45.79 317 ASN B C 1
ATOM 3038 O O . ASN B 1 252 ? -5.164 -15.346 -37.991 1.00 43.07 317 ASN B O 1
ATOM 3043 N N . GLN B 1 253 ? -5.023 -16.329 -35.966 1.00 37.07 318 GLN B N 1
ATOM 3044 C CA . GLN B 1 253 ? -6.321 -15.732 -35.653 1.00 47.95 318 GLN B CA 1
ATOM 3045 C C . GLN B 1 253 ? -6.232 -14.227 -35.371 1.00 44.14 318 GLN B C 1
ATOM 3046 O O . GLN B 1 253 ? -7.214 -13.502 -35.569 1.00 40.51 318 GLN B O 1
ATOM 3052 N N . ALA B 1 254 ? -5.099 -13.739 -34.868 1.00 41.44 319 ALA B N 1
ATOM 3053 C CA . ALA B 1 254 ? -4.935 -12.298 -34.727 1.00 36.92 319 ALA B CA 1
ATOM 3054 C C . ALA B 1 254 ? -4.990 -11.637 -36.090 1.00 43.11 319 ALA B C 1
ATOM 3055 O O . ALA B 1 254 ? -5.645 -10.602 -36.25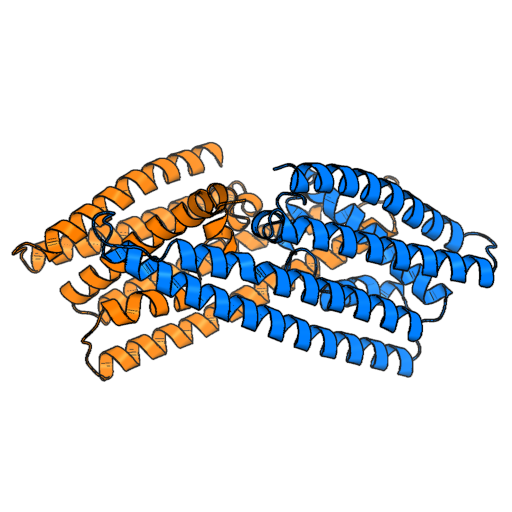4 1.00 41.16 319 ALA B O 1
ATOM 3057 N N . ASP B 1 255 ? -4.367 -12.251 -37.103 1.00 49.87 320 ASP B N 1
ATOM 3058 C CA . ASP B 1 255 ? -4.399 -11.650 -38.437 1.00 52.72 320 ASP B CA 1
ATOM 3059 C C . ASP B 1 255 ? -5.794 -11.748 -39.039 1.00 47.01 320 ASP B C 1
ATOM 3060 O O . ASP B 1 255 ? -6.260 -10.816 -39.705 1.00 42.08 320 ASP B O 1
ATOM 3065 N N . HIS B 1 256 ? -6.477 -12.863 -38.809 1.00 40.38 321 HIS B N 1
ATOM 3066 C CA . HIS B 1 256 ? -7.865 -12.961 -39.218 1.00 41.86 321 HIS B CA 1
ATOM 3067 C C . HIS B 1 256 ? -8.695 -11.870 -38.558 1.00 36.66 321 HIS B C 1
ATOM 3068 O O . HIS B 1 256 ? -9.592 -11.308 -39.180 1.00 39.66 321 HIS B O 1
ATOM 3075 N N . LEU B 1 257 ? -8.422 -11.547 -37.301 1.00 37.21 322 LEU B N 1
ATOM 3076 C CA . LEU B 1 257 ? -9.192 -10.474 -36.675 1.00 38.22 322 LEU B CA 1
ATOM 3077 C C . LEU B 1 257 ? -8.850 -9.111 -37.294 1.00 35.65 322 LEU B C 1
ATOM 3078 O O . LEU B 1 257 ? -9.729 -8.253 -37.452 1.00 33.04 322 LEU B O 1
ATOM 3083 N N . ARG B 1 258 ? -7.588 -8.874 -37.644 1.00 35.06 323 ARG B N 1
ATOM 3084 C CA . ARG B 1 258 ? -7.273 -7.616 -38.306 1.00 32.63 323 ARG B CA 1
ATOM 3085 C C . ARG B 1 258 ? -7.973 -7.517 -39.651 1.00 39.45 323 ARG B C 1
ATOM 3086 O O . ARG B 1 258 ? -8.545 -6.471 -39.984 1.00 39.32 323 ARG B O 1
ATOM 3094 N N . GLN B 1 259 ? -7.945 -8.600 -40.433 1.00 43.49 324 GLN B N 1
ATOM 3095 C CA . GLN B 1 259 ? -8.588 -8.574 -41.749 1.00 44.64 324 GLN B CA 1
ATOM 3096 C C . GLN B 1 259 ? -10.095 -8.439 -41.624 1.00 38.21 324 GLN B C 1
ATOM 3097 O O . GLN B 1 259 ? -10.733 -7.802 -42.459 1.00 38.27 324 GLN B O 1
ATOM 3103 N N . GLN B 1 260 ? -10.692 -9.061 -40.611 1.00 39.37 325 GLN B N 1
ATOM 3104 C CA . GLN B 1 260 ? -12.131 -8.931 -40.406 1.00 43.01 325 GLN B CA 1
ATOM 3105 C C . GLN B 1 260 ? -12.501 -7.496 -40.063 1.00 43.56 325 GLN B C 1
ATOM 3106 O O . GLN B 1 260 ? -13.512 -6.974 -40.534 1.00 43.56 325 GLN B O 1
ATOM 3112 N N . THR B 1 261 ? -11.675 -6.846 -39.246 1.00 35.09 326 THR B N 1
ATOM 3113 C CA . THR B 1 261 ? -11.944 -5.482 -38.841 1.00 37.43 326 THR B CA 1
ATOM 3114 C C . THR B 1 261 ? -11.834 -4.543 -40.029 1.00 38.61 326 THR B C 1
ATOM 3115 O O . THR B 1 261 ? -12.675 -3.654 -40.219 1.00 38.17 326 THR B O 1
ATOM 3119 N N . LEU B 1 262 ? -10.806 -4.739 -40.846 1.00 39.58 327 LEU B N 1
ATOM 3120 C CA . LEU B 1 262 ? -10.646 -3.944 -42.049 1.00 37.07 327 LEU B CA 1
ATOM 3121 C C . LEU B 1 262 ? -11.856 -4.071 -42.960 1.00 43.18 327 LEU B C 1
ATOM 3122 O O . LEU B 1 262 ? -12.400 -3.059 -43.425 1.00 43.90 327 LEU B O 1
ATOM 3127 N N . GLN B 1 263 ? -12.294 -5.314 -43.230 1.00 43.45 328 GLN B N 1
ATOM 3128 C CA . GLN B 1 263 ? -13.389 -5.511 -44.173 1.00 42.09 328 GLN B CA 1
ATOM 3129 C C . GLN B 1 263 ? -14.726 -5.072 -43.574 1.00 40.22 328 GLN B C 1
ATOM 3130 O O . GLN B 1 263 ? -15.622 -4.638 -44.302 1.00 44.76 328 GLN B O 1
ATOM 3136 N N . GLN B 1 264 ? -14.893 -5.135 -42.250 1.00 36.65 329 GLN B N 1
ATOM 3137 C CA . GLN B 1 264 ? -16.151 -4.658 -41.682 1.00 33.50 329 GLN B CA 1
ATOM 3138 C C . GLN B 1 264 ? -16.221 -3.124 -41.724 1.00 38.04 329 GLN B C 1
ATOM 3139 O O . GLN B 1 264 ? -17.286 -2.546 -41.987 1.00 37.04 329 GLN B O 1
ATOM 3145 N N . MET B 1 265 ? -15.083 -2.451 -41.523 1.00 32.88 330 MET B N 1
ATOM 3146 C CA . MET B 1 265 ? -15.040 -0.994 -41.654 1.00 32.12 330 MET B CA 1
ATOM 3147 C C . MET B 1 265 ? -15.359 -0.568 -43.079 1.00 36.08 330 MET B C 1
ATOM 3148 O O . MET B 1 265 ? -16.097 0.402 -43.290 1.00 37.86 330 MET B O 1
ATOM 3153 N N . ALA B 1 266 ? -14.819 -1.293 -44.069 1.00 39.31 331 ALA B N 1
ATOM 3154 C CA . ALA B 1 266 ? -15.115 -0.993 -45.465 1.00 41.97 331 ALA B CA 1
ATOM 3155 C C . ALA B 1 266 ? -16.608 -1.067 -45.756 1.00 43.76 331 ALA B C 1
ATOM 3156 O O . ALA B 1 266 ? -17.102 -0.333 -46.619 1.00 47.18 331 ALA B O 1
ATOM 3158 N N . LYS B 1 267 ? -17.342 -1.905 -45.017 1.00 42.25 332 LYS B N 1
ATOM 3159 C CA . LYS B 1 267 ? -18.785 -2.016 -45.195 1.00 50.52 332 LYS B CA 1
ATOM 3160 C C . LYS B 1 267 ? -19.541 -0.912 -44.466 1.00 45.92 332 LYS B C 1
ATOM 3161 O O . LYS B 1 267 ? -20.591 -0.479 -44.944 1.00 41.40 332 LYS B O 1
ATOM 3167 N N . ILE B 1 268 ? -19.032 -0.451 -43.319 1.00 42.75 333 ILE B N 1
ATOM 3168 C CA . ILE B 1 268 ? -19.717 0.590 -42.566 1.00 43.51 333 ILE B CA 1
ATOM 3169 C C . ILE B 1 268 ? -19.527 1.943 -43.233 1.00 37.99 333 ILE B C 1
ATOM 3170 O O . ILE B 1 268 ? -20.394 2.817 -43.145 1.00 40.79 333 ILE B O 1
ATOM 3175 N N . LEU B 1 269 ? -18.387 2.158 -43.859 1.00 36.52 334 LEU B N 1
ATOM 3176 C CA . LEU B 1 269 ? -18.020 3.463 -44.359 1.00 37.79 334 LEU B CA 1
ATOM 3177 C C . LEU B 1 269 ? -18.338 3.555 -45.840 1.00 36.65 334 LEU B C 1
ATOM 3178 O O . LEU B 1 269 ? -18.281 2.557 -46.563 1.00 35.95 334 LEU B O 1
ATOM 3183 N N . THR B 1 270 ? -18.601 4.775 -46.299 1.00 38.45 335 THR B N 1
ATOM 3184 C CA . THR B 1 270 ? -18.590 5.035 -47.727 1.00 37.03 335 THR B CA 1
ATOM 3185 C C . THR B 1 270 ? -17.183 4.825 -48.291 1.00 34.67 335 THR B C 1
ATOM 3186 O O . THR B 1 270 ? -16.193 4.802 -47.561 1.00 33.99 335 THR B O 1
ATOM 3190 N N . THR B 1 271 ? -17.101 4.698 -49.620 1.00 40.30 336 THR B N 1
ATOM 3191 C CA . THR B 1 271 ? -15.806 4.634 -50.307 1.00 41.25 336 THR B CA 1
ATOM 3192 C C . THR B 1 271 ? -14.892 5.786 -49.902 1.00 35.80 336 THR B C 1
ATOM 3193 O O . THR B 1 271 ? -13.718 5.579 -49.575 1.00 36.27 336 THR B O 1
ATOM 3197 N N . ARG B 1 272 ? -15.423 7.013 -49.892 1.00 34.65 337 ARG B N 1
ATOM 3198 C CA . ARG B 1 272 ? -14.588 8.167 -49.574 1.00 32.15 337 ARG B CA 1
ATOM 3199 C C . ARG B 1 272 ? -14.169 8.162 -48.114 1.00 35.45 337 ARG B C 1
ATOM 3200 O O . ARG B 1 272 ? -13.031 8.514 -47.776 1.00 37.05 337 ARG B O 1
ATOM 3208 N N . GLN B 1 273 ? -15.071 7.773 -47.228 1.00 37.86 338 GLN B N 1
ATOM 3209 C CA . GLN B 1 273 ? -14.676 7.612 -45.838 1.00 31.95 338 GLN B CA 1
ATOM 3210 C C . GLN B 1 273 ? -13.653 6.485 -45.674 1.00 28.14 338 GLN B C 1
ATOM 3211 O O . GLN B 1 273 ? -12.711 6.612 -44.896 1.00 28.14 338 GLN B O 1
ATOM 3217 N N . SER B 1 274 ? -13.837 5.365 -46.375 1.00 28.54 339 SER B N 1
ATOM 3218 C CA . SER B 1 274 ? -12.849 4.297 -46.337 1.00 28.68 339 SER B CA 1
ATOM 3219 C C . SER B 1 274 ? -11.509 4.781 -46.873 1.00 29.91 339 SER B C 1
ATOM 3220 O O . SER B 1 274 ? -10.457 4.404 -46.362 1.00 30.88 339 SER B O 1
ATOM 3223 N N . ALA B 1 275 ? -11.521 5.559 -47.941 1.00 33.04 340 ALA B N 1
ATOM 3224 C CA . ALA B 1 275 ? -10.276 6.121 -48.424 1.00 26.39 340 ALA B CA 1
ATOM 3225 C C . ALA B 1 275 ? -9.582 6.942 -47.337 1.00 25.91 340 ALA B C 1
ATOM 3226 O O . ALA B 1 275 ? -8.374 6.796 -47.121 1.00 28.80 340 ALA B O 1
ATOM 3228 N N . ARG B 1 276 ? -10.320 7.804 -46.631 1.00 32.46 341 ARG B N 1
ATOM 3229 C CA . ARG B 1 276 ? -9.685 8.648 -45.614 1.00 29.48 341 ARG B CA 1
ATOM 3230 C C . ARG B 1 276 ? -9.177 7.803 -44.457 1.00 26.43 341 ARG B C 1
ATOM 3231 O O . ARG B 1 276 ? -8.156 8.115 -43.845 1.00 25.80 341 ARG B O 1
ATOM 3239 N N . GLY B 1 277 ? -9.924 6.768 -44.094 1.00 27.59 342 GLY B N 1
ATOM 3240 C CA . GLY B 1 277 ? -9.462 5.892 -43.036 1.00 29.03 342 GLY B CA 1
ATOM 3241 C C . GLY B 1 277 ? -8.195 5.155 -43.413 1.00 29.47 342 GLY B C 1
ATOM 3242 O O . GLY B 1 277 ? -7.242 5.119 -42.647 1.00 28.78 342 GLY B O 1
ATOM 3243 N N . LEU B 1 278 ? -8.157 4.586 -44.616 1.00 26.20 343 LEU B N 1
ATOM 3244 C CA . LEU B 1 278 ? -6.941 3.921 -45.054 1.00 28.81 343 LEU B CA 1
ATOM 3245 C C . LEU B 1 278 ? -5.770 4.881 -45.201 1.00 27.27 343 LEU B C 1
ATOM 3246 O O . LEU B 1 278 ? -4.621 4.501 -44.953 1.00 29.81 343 LEU B O 1
ATOM 3251 N N . LEU B 1 279 ? -6.032 6.121 -45.613 1.00 27.36 344 LEU B N 1
ATOM 3252 C CA . LEU B 1 279 ? -4.950 7.074 -45.732 1.00 29.36 344 LEU B CA 1
ATOM 3253 C C . LEU B 1 279 ? -4.370 7.390 -44.359 1.00 29.64 344 LEU B C 1
ATOM 3254 O O . LEU B 1 279 ? -3.150 7.376 -44.173 1.00 22.38 344 LEU B O 1
ATOM 3259 N N . ALA B 1 280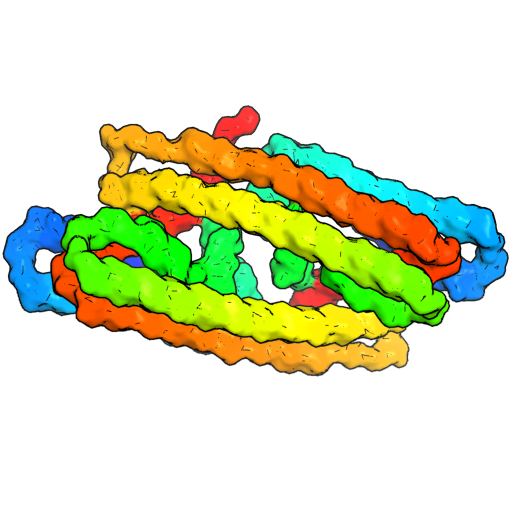 ? -5.234 7.641 -43.377 1.00 28.78 345 ALA B N 1
ATOM 3260 C CA . ALA B 1 280 ? -4.738 7.954 -42.042 1.00 28.84 345 ALA B CA 1
ATOM 3261 C C . ALA B 1 280 ? -4.078 6.733 -41.410 1.00 28.48 345 ALA B C 1
ATOM 3262 O O . ALA B 1 280 ? -3.061 6.864 -40.728 1.00 31.48 345 ALA B O 1
ATOM 3264 N N . LEU B 1 281 ? -4.618 5.539 -41.656 1.00 27.72 346 LEU B N 1
ATOM 3265 C CA . LEU B 1 281 ? -3.996 4.322 -41.149 1.00 26.55 346 LEU B CA 1
ATOM 3266 C C . LEU B 1 281 ? -2.604 4.142 -41.727 1.00 25.25 346 LEU B C 1
ATOM 3267 O O . LEU B 1 281 ? -1.629 3.967 -40.993 1.00 28.32 346 LEU B O 1
ATOM 3272 N N . GLY B 1 282 ? -2.489 4.184 -43.055 1.00 26.74 347 GLY B N 1
ATOM 3273 C CA . GLY B 1 282 ? -1.188 3.994 -43.662 1.00 27.00 347 GLY B CA 1
ATOM 3274 C C . GLY B 1 282 ? -0.193 5.044 -43.213 1.00 33.15 347 GLY B C 1
ATOM 3275 O O . GLY B 1 282 ? 0.955 4.731 -42.862 1.00 32.80 347 GLY B O 1
ATOM 3276 N N . GLU B 1 283 ? -0.634 6.307 -43.162 1.00 28.75 348 GLU B N 1
ATOM 3277 C CA . GLU B 1 283 ? 0.281 7.364 -42.747 1.00 28.14 348 GLU B CA 1
ATOM 3278 C C . GLU B 1 283 ? 0.721 7.176 -41.301 1.00 26.50 348 GLU B C 1
ATOM 3279 O O . GLU B 1 283 ? 1.895 7.382 -40.966 1.00 26.32 348 GLU B O 1
ATOM 3285 N N . TYR B 1 284 ? -0.205 6.762 -40.439 1.00 24.59 349 TYR B N 1
ATOM 3286 C CA . TYR B 1 284 ? 0.136 6.506 -39.058 1.00 27.17 349 TYR B CA 1
ATOM 3287 C C . TYR B 1 284 ? 1.147 5.371 -38.948 1.00 29.54 349 TYR B C 1
ATOM 3288 O O . TYR B 1 284 ? 2.116 5.473 -38.192 1.00 30.26 349 TYR B O 1
ATOM 3297 N N . LEU B 1 285 ? 0.937 4.276 -39.691 1.00 33.14 350 LEU B N 1
ATOM 3298 C CA . LEU B 1 285 ? 1.828 3.114 -39.557 1.00 35.74 350 LEU B CA 1
ATOM 3299 C C . LEU B 1 285 ? 3.241 3.471 -39.976 1.00 29.25 350 LEU B C 1
ATOM 3300 O O . LEU B 1 285 ? 4.220 3.095 -39.316 1.00 30.96 350 LEU B O 1
ATOM 3305 N N . HIS B 1 286 ? 3.349 4.236 -41.055 1.00 24.91 351 HIS B N 1
ATOM 3306 C CA . HIS B 1 286 ? 4.632 4.708 -41.535 1.00 31.97 351 HIS B CA 1
ATOM 3307 C C . HIS B 1 286 ? 5.308 5.621 -40.517 1.00 37.67 351 HIS B C 1
ATOM 3308 O O . HIS B 1 286 ? 6.458 5.399 -40.133 1.00 40.30 351 HIS B O 1
ATOM 3315 N N . ARG B 1 287 ? 4.618 6.658 -40.061 1.00 37.68 352 ARG B N 1
ATOM 3316 C CA . ARG B 1 287 ? 5.292 7.600 -39.176 1.00 38.02 352 ARG B CA 1
ATOM 3317 C C . ARG B 1 287 ? 5.653 6.937 -37.858 1.00 39.85 352 ARG B C 1
ATOM 3318 O O . ARG B 1 287 ? 6.677 7.272 -37.263 1.00 45.11 352 ARG B O 1
ATOM 3326 N N . LEU B 1 288 ? 4.795 6.034 -37.364 1.00 33.17 353 LEU B N 1
ATOM 3327 C CA . LEU B 1 288 ? 5.065 5.312 -36.121 1.00 39.24 353 LEU B CA 1
ATOM 3328 C C . LEU B 1 288 ? 6.396 4.569 -36.183 1.00 41.43 353 LEU B C 1
ATOM 3329 O O . LEU B 1 288 ? 7.072 4.417 -35.161 1.00 42.84 353 LEU B O 1
ATOM 3334 N N . ARG B 1 289 ? 6.783 4.096 -37.365 1.00 38.83 354 ARG B N 1
ATOM 3335 C CA . ARG B 1 289 ? 8.050 3.398 -37.508 1.00 45.17 354 ARG B CA 1
ATOM 3336 C C . ARG B 1 289 ? 9.226 4.340 -37.258 1.00 50.16 354 ARG B C 1
ATOM 3337 O O . ARG B 1 289 ? 10.2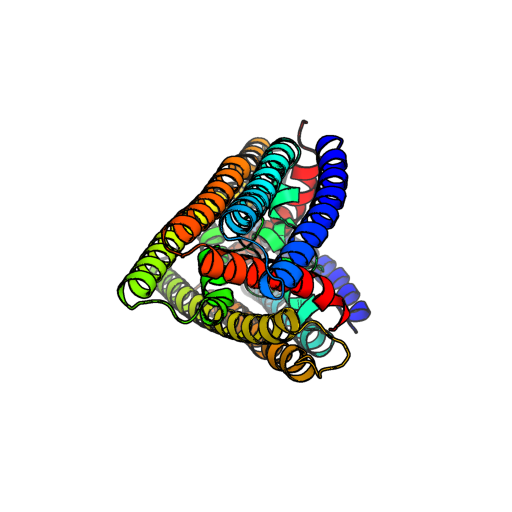78 3.907 -36.770 1.00 55.76 354 ARG B O 1
ATOM 3345 N N . ALA B 1 290 ? 9.090 5.624 -37.643 1.00 46.18 355 ALA B N 1
ATOM 3346 C CA . ALA B 1 290 ? 10.159 6.608 -37.435 1.00 42.81 355 ALA B CA 1
ATOM 3347 C C . ALA B 1 290 ? 10.363 6.989 -35.969 1.00 38.29 355 ALA B C 1
ATOM 3348 O O . ALA B 1 290 ? 11.382 7.604 -35.641 1.00 41.65 355 ALA B O 1
ATOM 3350 N N . LEU B 1 291 ? 9.462 6.599 -35.067 1.00 40.95 356 LEU B N 1
ATOM 3351 C CA . LEU B 1 291 ? 9.622 6.992 -33.672 1.00 44.42 356 LEU B CA 1
ATOM 3352 C C . LEU B 1 291 ? 10.957 6.522 -33.097 1.00 47.74 356 LEU B C 1
ATOM 3353 O O . LEU B 1 291 ? 11.581 7.261 -32.332 1.00 43.32 356 LEU B O 1
ATOM 3358 N N . SER B 1 292 ? 11.419 5.318 -33.446 1.00 53.30 357 SER B N 1
ATOM 3359 C CA . SER B 1 292 ? 12.696 4.853 -32.903 1.00 59.28 357 SER B CA 1
ATOM 3360 C C . SER B 1 292 ? 13.862 5.729 -33.380 1.00 56.74 357 SER B C 1
ATOM 3361 O O . SER B 1 292 ? 14.771 6.023 -32.597 1.00 56.44 357 SER B O 1
ATOM 3364 N N . SER B 1 293 ? 13.880 6.133 -34.660 1.00 42.90 358 SER B N 1
ATOM 3365 C CA . SER B 1 293 ? 14.914 7.072 -35.101 1.00 40.84 358 SER B CA 1
ATOM 3366 C C . SER B 1 293 ? 14.822 8.401 -34.343 1.00 37.72 358 SER B C 1
ATOM 3367 O O . SER B 1 293 ? 15.839 9.013 -34.032 1.00 37.41 358 SER B O 1
ATOM 3370 N N . LEU B 1 294 ? 13.612 8.859 -34.024 1.00 40.37 359 LEU B N 1
ATOM 3371 C CA . LEU B 1 294 ? 13.490 10.130 -33.312 1.00 39.00 359 LEU B CA 1
ATOM 3372 C C . LEU B 1 294 ? 14.057 10.020 -31.907 1.00 35.25 359 LEU B C 1
ATOM 3373 O O . LEU B 1 294 ? 14.771 10.919 -31.434 1.00 34.59 359 LEU B O 1
ATOM 3378 N N . TRP B 1 295 ? 13.699 8.942 -31.201 1.00 32.26 360 TRP B N 1
ATOM 3379 C CA . TRP B 1 295 ? 14.276 8.698 -29.884 1.00 37.26 360 TRP B CA 1
ATOM 3380 C C . TRP B 1 295 ? 15.793 8.661 -29.953 1.00 39.74 360 TRP B C 1
ATOM 3381 O O . TRP B 1 295 ? 16.480 9.307 -29.152 1.00 35.30 360 TRP B O 1
ATOM 3392 N N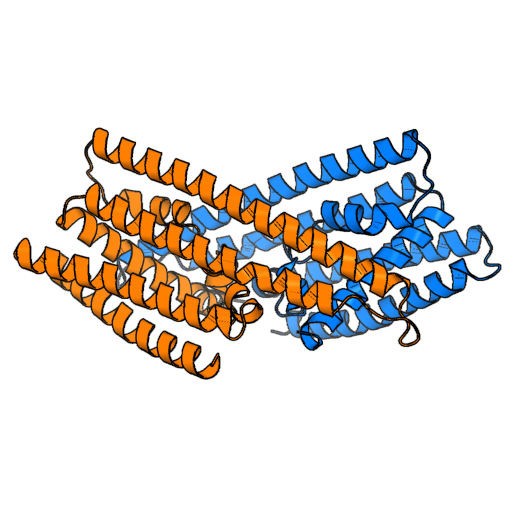 . ALA B 1 296 ? 16.331 7.919 -30.922 1.00 43.86 361 ALA B N 1
ATOM 3393 C CA . ALA B 1 296 ? 17.778 7.767 -31.037 1.00 48.67 361 ALA B CA 1
ATOM 3394 C C . ALA B 1 296 ? 18.478 9.115 -31.129 1.00 50.36 361 ALA B C 1
ATOM 3395 O O . ALA B 1 296 ? 19.600 9.266 -30.629 1.00 51.29 361 ALA B O 1
ATOM 3397 N N . ALA B 1 297 ? 17.836 10.100 -31.750 1.00 46.84 362 ALA B N 1
ATOM 3398 C CA . ALA B 1 297 ? 18.444 11.397 -32.004 1.00 57.50 362 ALA B CA 1
ATOM 3399 C C . ALA B 1 297 ? 18.089 12.431 -30.939 1.00 53.49 362 ALA B C 1
ATOM 3400 O O . ALA B 1 297 ? 18.409 13.609 -31.105 1.00 47.99 362 ALA B O 1
ATOM 3402 N N . ARG B 1 298 ? 17.438 12.023 -29.855 1.00 51.02 363 ARG B N 1
ATOM 3403 C CA . ARG B 1 298 ? 17.009 12.979 -28.845 1.00 53.13 363 ARG B CA 1
ATOM 3404 C C . ARG B 1 298 ? 18.205 13.731 -28.262 1.00 54.72 363 ARG B C 1
ATOM 3405 O O . ARG B 1 298 ? 19.322 13.203 -28.217 1.00 46.49 363 ARG B O 1
ATOM 3413 N N . PRO B 1 299 ? 17.996 14.947 -27.754 1.00 63.92 364 PRO B N 1
ATOM 3414 C CA . PRO B 1 299 ? 19.078 15.620 -27.011 1.00 64.93 364 PRO B CA 1
ATOM 3415 C C . PRO B 1 299 ? 19.421 14.839 -25.745 1.00 63.66 364 PRO B C 1
ATOM 3416 O O . PRO B 1 299 ? 18.528 14.414 -25.007 1.00 58.75 364 PRO B O 1
ATOM 3420 N N . GLN B 1 300 ? 20.719 14.616 -25.517 1.00 66.93 365 GLN B N 1
ATOM 3421 C CA . GLN B 1 300 ? 21.170 13.851 -24.345 1.00 66.36 365 GLN B CA 1
ATOM 3422 C C . GLN B 1 300 ? 22.137 14.693 -23.514 1.00 64.01 365 GLN B C 1
ATOM 3423 O O . GLN B 1 300 ? 22.622 15.716 -23.988 1.00 68.33 365 GLN B O 1
#

InterPro domains:
  IPR004827 Basic-leucine zipper domain [PF00170] (92-134)
  IPR004827 Basic-leucine zipper domain [PS00036] (96-111)
  IPR004827 Basic-leucine zipper domain [PS50217] (91-135)
  IPR004827 Basic-leucine zipper domain [SM00338] (84-161)
  IPR025422 Transcription factor TGA like domain [PF14144] (170-244)
  IPR025422 Transcription factor TGA like domain [PS51806] (152-363)
  IPR046347 Basic-leucine zipper domain superfamily [SSF57959] (93-133)

B-factor: mean 44.05, std 18.16, range [18.24, 147.53]

Sequence (427 aa):
NTGIASFEMEYSHWLQEQSRRVSELRTALQSHISDIELKMLVESCLNHYANLFQMKSDAAKADVFYLISGMWRTSTERFFQWIGGFRPSELLNVVMPYLQPLTDQQILEVRNLQQSSQQAEDALSQGIDKLQQSLAESIVIDAVIESTHYPTHMAAAIENLQALEGFVNQADHLRQQTLQQMAKILTTRQSARGLLALGEYLHRLRALSSLWGIASFEMEYSHWLQEQSRRVSELRTALQSHISDIELKMLVESCLNHYANLFQMKSDAAKADVFYLISGMWRTSTERFFQWIGGFRPSELLNVVMPYLQPLTDQQILEVRNLQQSSQQAEDALSQGIDKLQQSLAESIVIDAVIESTHYPTHMAAAIENLQALEGFVNQADHLRQQTLQQMAKILTTRQSARGLLALGEYLHRLRALSSLWAARPQ

Solvent-accessible surface area: 20228 Å² total; per-residue (Å²): 89,124,24,15,63,50,2,81,128,58,19,54,107,13,46,112,40,9,61,124,41,20,65,76,2,86,87,4,23,145,51,193,45,47,78,110,101,0,81,112,19,8,73,34,5,4,88,9,14,36,78,20,24,116,21,4,27,78,2,0,143,28,20,0,9,53,0,13,22,0,72,24,28,43,33,2,3,52,34,16,53,21,16,0,4,19,50,7,4,76,29,11,50,8,10,40,76,64,1,68,124,15,85,126,105,23,63,96,66,4,101,77,28,24,73,65,2,63,127,37,0,63,59,19,30,106,17,16,81,155,17,28,94,50,0,6,85,14,8,5,65,10,0,40,60,82,40,129,178,130,106,52,63,76,76,40,4,28,120,30,0,69,53,0,42,36,34,0,48,99,0,6,111,18,21,48,96,9,29,59,79,17,29,161,17,15,72,19,100,29,7,0,105,7,12,23,2,20,1,7,3,19,94,36,0,45,66,14,45,99,64,88,70,38,78,61,4,75,118,81,22,52,97,19,43,93,53,12,63,127,43,20,64,93,1,81,83,6,23,138,57,192,42,46,106,106,103,0,104,112,20,5,53,33,6,9,90,7,12,33,78,23,22,107,16,4,22,70,2,0,121,60,36,0,16,51,0,16,31,0,63,26,21,42,27,0,5,50,33,17,51,19,18,1,6,18,47,8,2,76,29,9,62,12,11,41,82,56,3,65,122,18,82,127,105,23,64,91,71,5,105,75,28,24,87,60,1,67,132,28,0,77,68,12,29,104,16,18,62,149,15,31,94,50,2,5,70,16,1,2,65,5,0,37,63,69,38,145,175,127,103,67,63,27,79,47,3,53,117,42,11,62,53,0,44,46,40,0,49,99,0,6,107,15,21,52,97,9,27,74,69,18,24,158,18,14,73,35,93,32,7,0,107,7,12,17,1,18,2,10,3,25,97,39,0,48,49,8,28,79,39,10,70,84,18,122,152

Organism: Arabidopsis thaliana (NCBI:txid3702)

Secondary structure (DSSP, 8-state):
-HHHHHHHHHHHHHHHHHHHHHHHHHHHTTTT--HHHHHHHHHHHHHHHHHHHHHHHHHHHHHHHHHHHTTTS-HHHHHT-BTTB--HHHHHHHHGGGGPSPPHHHHHHHHHHHHHHHHHHHHHHHHHHHHHHHHHHHHHHHHHH--TTS--SHHHHHHHHHTHHHHHHHHHHHHHHHHHHHHHHS-HHHHHHHHHHHHHHHHHHHTTTTT-/-HHHHHHHHHHHHHHHHHHHHHHHHHTTS---HHHHHHHHHHHHHHHHHHHHHHHHHHHHHHHHHHHTTTS-HHHHHT-SSSS--HHHHHHHHGGGG-S--HHHHHHHHHHHHHHHHHHHHHHHHHHHHHHHHHHHHHHHHHH--TTS---HHHHHHHHHTHHHHHHHHHHHHHHHHHHHHHHS-HHHHHHHHHHHHHHHHHHHHHHHHHHTS--

Radius of gyration: 24.31 Å; Cα contacts (8 Å, |Δi|>4): 400; chains: 2; bounding box: 54×59×71 Å

Nearest PDB structures (foldseek):
  8gyz-assembly1_A  TM=1.000E+00  e=4.703E-26  Arabidopsis thaliana
  7tae-assembly1_A-2  TM=9.432E-01  e=4.175E-21  Arabidopsis thaliana
  7tad-assembly1_C  TM=9.369E-01  e=8.536E-21  Arabidopsis thaliana
  7tac-assembly1_D  TM=9.368E-01  e=4.981E-20  Arabidopsis thaliana
  7tac-assembly1_E  TM=9.345E-01  e=1.893E-19  Arabidopsis thaliana

Foldseek 3Di:
DVLVVVLLVVVVVLLVVLVVLLVVLVVVLVDPQDQVRLVVSLVVNLVSLVVVLVSLLSSLVVPVVVQQCQPSAAPLQNVQAALNGHQLLVLLVQLVVLLPPDDPVLVVVSVVLSVVSVVVSVVLVVVLVVLVVVLVVQVVVCVVVVDPVDDGCVVVNVVSSSVSSVSSSVSSVSNSVSLVVNPVSGRSNSSSSSSNSSSVVSVVSRPCVVVD/DVVVLLVVVVVLLVVLVVLLVVLVVVLVDPDDLVRLLVSLVVNLVSLVVVLVSLLVVLVVPVPVQQCQPSAAPLQNVQDQRNGHQLLVLLVQLVVQLPDDDPVLVVLSVVLSVVSVVVSVVLVVVVVVLVVVLVVQVVVCVVVVDPVDDGCVVVNVVSVSCSSVSSNVSSVSNSVSLVVNPVSGRSNSSSSSSSSSSVCVVVSRCVVVVVVPDDD

GO terms:
  GO:0005515 protein binding (F, IPI)
  GO:0042742 defense response to bacterium (P, IMP)
  GO:0000976 transcription cis-regulatory region binding (F, IPI)